Protein AF-H3D6N3-F1 (afdb_monomer_lite)

Organism: Tetraodon nigroviridis (NCBI:txid99883)

InterPro domains:
  IPR026741 Protein strawberry notch [PTHR12706] (14-373)
  IPR026937 Strawberry notch, helicase C domain [PF13871] (12-147)
  IPR057332 SBNO, alpha/beta domain [PF25373] (185-297)

Secondary structure (DSSP, 8-state):
-HHHHHHHHHHHHS---S-----------GGGG--SSHHHHHHHHHHHHHHTTSS--SSPPPTTSTTHHHHHHHHHHHHHHHTTSEEEETTTEEEE-TT--HHHHHHHHTTS-HHHHHHHHHHHHHHHHHHHHHHHHTT----SEEESSTT---EEEEEEEEEE-SS-TTT-EEEEEEEEEE----HHHHHHHHTT--STT-EEEEESS-BTTB--EEEEEE-STTEEEEEETTTEE-SS-EEHHHHHTTEEEE-HHHHHHHHHHHHHHTTTS-HHHHHHSS-HHHHTT----TT-SEEEEEEEEESHHHHHHHHHHHHHHHHS----EEEEEE-TT--EEEEEEEPHHHHHHHHHHHHHHHHHHHHHHHHHHHHHHTTSS--------

Foldseek 3Di:
DVVLVVVVVVVVQVPPDDDDDDDDPDDDRPLLPPLQDPLNVVLVVVVVCVLVVNDDDPQQFDQPDVPGRVVLSVVLVVLCVVLPQWDQDPVPGIDGDPDCDSVNVLVSLVVDDPSNSVRSVVSSSSSSVVVQVVCVVVVNRDSLAAAPAVPAQPKDFDDKDWFAFPDDPVAGIKIKTKMWGQQFDDLVRLVVVQVVADDPLFAKKWFPDDQAPATFIWGWHDDPDQWTFIAHRQHGTDPDTDGPVVRVVTIDHDDSVVRNVRSNVLNVCLQQHAVCCVRVVDDPCVVVVHDDNHSHRIDIWIWMFGNCVRCLVVLLVLCCVVVVGSDWRKYWYQHSVRDITITTTDPPVSVVVSVVVSVVSRVVVVVVVVVVVVVVVVPPDDDDDDDDD

pLDDT: mean 74.2, std 17.2, range [26.42, 95.94]

Sequence (389 aa):
QQAASRLISDLFLQGALTHGDRRATESRDLSKYNFENKYGTKALDKITKSIMGHIENKVPPPQDYPGGGAMFFRDMKLGMMDVGILCKDPRFGISTEKDCSITKFLNRILGLEVHKQNSLFQYFTDNFDYLIEKDKKEGKYDMGILDLAPGNDEIYEERQENFLTAGNPQDGQVILYKISVDRGMPWDEAYNRSLKLSGPDEGFYLSLKLRGNHPCVLLAEQGRGKNFIVYKPNIGKQTQTESLDHLQQRYRKVTPEEARDSWENQFTFSFKKCSHANWNGKCKKIEEGQECLQGMRLRQYHMLCGTLLRVWKRVADVVSDITSSSILQIVRLKTKQHNKQVGIKIPESCVARVREELLQMDEEQKLSQNVKQRTQSGSVSQLPRVKAL

Structure (mmCIF, N/CA/C/O backbone):
data_AF-H3D6N3-F1
#
_entry.id   AF-H3D6N3-F1
#
loop_
_atom_site.group_PDB
_atom_site.id
_atom_site.type_symbol
_atom_site.label_atom_id
_atom_site.label_alt_id
_atom_site.label_comp_id
_atom_site.label_asym_id
_atom_site.label_entity_id
_atom_site.label_seq_id
_atom_site.pdbx_PDB_ins_code
_atom_site.Cartn_x
_atom_site.Cartn_y
_atom_site.Cartn_z
_atom_site.occupancy
_atom_site.B_iso_or_equiv
_atom_site.auth_seq_id
_atom_site.auth_comp_id
_atom_site.auth_asym_id
_atom_site.auth_atom_id
_atom_site.pdbx_PDB_model_num
ATOM 1 N N . GLN A 1 1 ? -23.544 13.911 8.552 1.00 32.53 1 GLN A N 1
ATOM 2 C CA . GLN A 1 1 ? -22.464 13.162 7.854 1.00 32.53 1 GLN A CA 1
ATOM 3 C C . GLN A 1 1 ? -21.402 14.055 7.184 1.00 32.53 1 GLN A C 1
ATOM 5 O O . GLN A 1 1 ? -20.228 13.817 7.432 1.00 32.53 1 GLN A O 1
ATOM 10 N N . GLN A 1 2 ? -21.735 15.112 6.422 1.00 26.42 2 GLN A N 1
ATOM 11 C CA . GLN A 1 2 ? -20.717 16.018 5.830 1.00 26.42 2 GLN A CA 1
ATOM 12 C C . GLN A 1 2 ? -20.004 16.949 6.838 1.00 26.42 2 GLN A C 1
ATOM 14 O O . GLN A 1 2 ? -18.849 17.309 6.626 1.00 26.42 2 GLN A O 1
ATOM 19 N N . ALA A 1 3 ? -20.644 17.299 7.960 1.00 27.30 3 ALA A N 1
ATOM 20 C CA . ALA A 1 3 ? -20.055 18.179 8.979 1.00 27.30 3 ALA A CA 1
ATOM 21 C C . ALA A 1 3 ? -18.980 17.488 9.846 1.00 27.30 3 ALA A C 1
ATOM 23 O O . ALA A 1 3 ? -17.959 18.089 10.162 1.00 27.30 3 ALA A O 1
ATOM 24 N N . ALA A 1 4 ? -19.152 16.199 10.164 1.00 33.00 4 ALA A N 1
ATOM 25 C CA . ALA A 1 4 ? -18.196 15.434 10.972 1.00 33.00 4 ALA A CA 1
ATOM 26 C C . ALA A 1 4 ? -16.879 15.147 10.222 1.00 33.00 4 ALA A C 1
ATOM 28 O O . ALA A 1 4 ? -15.803 15.188 10.812 1.00 33.00 4 ALA A O 1
ATOM 29 N N . SER A 1 5 ? -16.947 14.936 8.900 1.00 34.84 5 SER A N 1
ATOM 30 C CA . SER A 1 5 ? -15.756 14.779 8.052 1.00 34.84 5 SER A CA 1
ATOM 31 C C . SER A 1 5 ? -14.962 16.082 7.899 1.00 34.84 5 SER A C 1
ATOM 33 O O . SER A 1 5 ? -13.742 16.028 7.733 1.00 34.84 5 SER A O 1
ATOM 35 N N . ARG A 1 6 ? -15.638 17.241 7.962 1.00 31.47 6 ARG A N 1
ATOM 36 C CA . ARG A 1 6 ? -14.980 18.554 8.026 1.00 31.47 6 ARG A CA 1
ATOM 37 C C . ARG A 1 6 ? -14.316 18.763 9.379 1.00 31.47 6 ARG A C 1
ATOM 39 O O . ARG A 1 6 ? -13.144 19.085 9.398 1.00 31.47 6 ARG A O 1
ATOM 46 N N . LEU A 1 7 ? -14.990 18.429 10.479 1.00 33.53 7 LEU A N 1
ATOM 47 C CA . LEU A 1 7 ? -14.428 18.544 11.830 1.00 33.53 7 LEU A CA 1
ATOM 48 C C . LEU A 1 7 ? -13.188 17.670 12.068 1.00 33.53 7 LEU A C 1
ATOM 50 O O . LEU A 1 7 ? -12.275 18.113 12.746 1.00 33.53 7 LEU A O 1
ATOM 54 N N . ILE A 1 8 ? -13.109 16.462 11.500 1.00 36.56 8 ILE A N 1
ATOM 55 C CA . ILE A 1 8 ? -11.896 15.623 11.592 1.00 36.56 8 ILE A CA 1
ATOM 56 C C . ILE A 1 8 ? -10.761 16.191 10.723 1.00 36.56 8 ILE A C 1
ATOM 58 O O . ILE A 1 8 ? -9.599 16.128 11.117 1.00 36.56 8 ILE A O 1
ATOM 62 N N . SER A 1 9 ? -11.092 16.783 9.570 1.00 33.22 9 SER A N 1
ATOM 63 C CA . SER A 1 9 ? -10.109 17.488 8.735 1.00 33.22 9 SER A CA 1
ATOM 64 C C . SER A 1 9 ? -9.619 18.782 9.408 1.00 33.22 9 SER A C 1
ATOM 66 O O . SER A 1 9 ? -8.427 19.068 9.364 1.00 33.22 9 SER A O 1
ATOM 68 N N . ASP A 1 10 ? -10.507 19.508 10.094 1.00 32.78 10 ASP A N 1
ATOM 69 C CA . ASP A 1 10 ? -10.218 20.753 10.818 1.00 32.78 10 ASP A CA 1
ATOM 70 C C . ASP A 1 10 ? -9.465 20.504 12.137 1.00 32.78 10 ASP A C 1
ATOM 72 O O . ASP A 1 10 ? -8.563 21.268 12.469 1.00 32.78 10 ASP A O 1
ATOM 76 N N . LEU A 1 11 ? -9.756 19.418 12.869 1.00 37.06 11 LEU A N 1
ATOM 77 C CA . LEU A 1 11 ? -8.996 19.036 14.071 1.00 37.06 11 LEU A CA 1
ATOM 78 C C . LEU A 1 11 ? -7.595 18.508 13.744 1.00 37.06 11 LEU A C 1
ATOM 80 O O . LEU A 1 11 ? -6.694 18.667 14.556 1.00 37.06 11 LEU A O 1
ATOM 84 N N . PHE A 1 12 ? -7.389 17.888 12.579 1.00 36.91 12 PHE A N 1
ATOM 85 C CA . PHE A 1 12 ? -6.037 17.531 12.138 1.00 36.91 12 PHE A CA 1
ATOM 86 C C . PHE A 1 12 ? -5.254 18.773 11.686 1.00 36.91 12 PHE A C 1
ATOM 88 O O . PHE A 1 12 ? -4.035 18.824 11.837 1.00 36.91 12 PHE A O 1
ATOM 95 N N . LEU A 1 13 ? -5.960 19.799 11.190 1.00 35.59 13 LEU A N 1
ATOM 96 C CA . LEU A 1 13 ? -5.389 21.126 10.974 1.00 35.59 13 LEU A CA 1
ATOM 97 C C . LEU A 1 13 ? -5.059 21.823 12.302 1.00 35.59 13 LEU A C 1
ATOM 99 O O . LEU A 1 13 ? -4.044 22.494 12.377 1.00 35.59 13 LEU A O 1
ATOM 103 N N . GLN A 1 14 ? -5.859 21.663 13.357 1.00 32.25 14 GLN A N 1
ATOM 104 C CA . GLN A 1 14 ? -5.583 22.208 14.689 1.00 32.25 14 GLN A CA 1
ATOM 105 C C . GLN A 1 14 ? -4.860 21.185 15.573 1.00 32.25 14 GLN A C 1
ATOM 107 O O . GLN A 1 14 ? -5.471 20.544 16.425 1.00 32.25 14 GLN A O 1
ATOM 112 N N . GLY A 1 15 ? -3.540 21.069 15.414 1.00 35.16 15 GLY A N 1
ATOM 113 C CA . GLY A 1 15 ? -2.651 20.333 16.321 1.00 35.16 15 GLY A CA 1
ATOM 114 C C . GLY A 1 15 ? -2.691 20.861 17.763 1.00 35.16 15 GLY A C 1
ATOM 115 O O . GLY A 1 15 ? -1.783 21.549 18.219 1.00 35.16 15 GLY A O 1
ATOM 116 N N . ALA A 1 16 ? -3.750 20.540 18.499 1.00 33.59 16 ALA A N 1
ATOM 117 C CA . ALA A 1 16 ? -3.945 20.932 19.883 1.00 33.59 16 ALA A CA 1
ATOM 118 C C . ALA A 1 16 ? -3.411 19.842 20.814 1.00 33.59 16 ALA A C 1
ATOM 120 O O . ALA A 1 16 ? -4.185 19.097 21.407 1.00 33.59 16 ALA A O 1
ATOM 121 N N . LEU A 1 17 ? -2.081 19.763 20.934 1.00 29.64 17 LEU A N 1
ATOM 122 C CA . LEU A 1 17 ? -1.407 19.283 22.147 1.00 29.64 17 LEU A CA 1
ATOM 123 C C . LEU A 1 17 ? 0.088 19.645 22.165 1.00 29.64 17 LEU A C 1
ATOM 125 O O . LEU A 1 17 ? 0.938 18.797 22.392 1.00 29.64 17 LEU A O 1
ATOM 129 N N . THR A 1 18 ? 0.405 20.934 22.017 1.00 31.47 18 THR A N 1
ATOM 130 C CA . THR A 1 18 ? 1.564 21.544 22.695 1.00 31.47 18 THR A CA 1
ATOM 131 C C . THR A 1 18 ? 1.198 22.969 23.132 1.00 31.47 18 THR A C 1
ATOM 133 O O . THR A 1 18 ? 1.154 23.885 22.322 1.00 31.47 18 THR A O 1
ATOM 136 N N . HIS A 1 19 ? 0.836 23.087 24.412 1.00 29.89 19 HIS A N 1
ATOM 137 C CA . HIS A 1 19 ? 0.751 24.263 25.294 1.00 29.89 19 HIS A CA 1
ATOM 138 C C . HIS A 1 19 ? 0.551 25.691 24.723 1.00 29.89 19 HIS A C 1
ATOM 140 O O . HIS A 1 19 ? 1.473 26.312 24.217 1.00 29.89 19 HIS A O 1
ATOM 146 N N . GLY A 1 20 ? -0.640 26.243 25.006 1.00 32.06 20 GLY A N 1
ATOM 147 C CA . GLY A 1 20 ? -0.856 27.548 25.660 1.00 32.06 20 GLY A CA 1
ATOM 148 C C . GLY A 1 20 ? -0.350 28.837 25.000 1.00 32.06 20 GLY A C 1
ATOM 149 O O . GLY A 1 20 ? 0.756 29.252 25.292 1.00 32.06 20 GLY A O 1
ATOM 150 N N . ASP A 1 21 ? -1.213 29.539 24.258 1.00 29.23 21 ASP A N 1
ATOM 151 C CA . ASP A 1 21 ? -1.664 30.925 24.527 1.00 29.23 21 ASP A CA 1
ATOM 152 C C . ASP A 1 21 ? -2.750 31.311 23.493 1.00 29.23 21 ASP A C 1
ATOM 154 O O . ASP A 1 21 ? -2.805 30.788 22.382 1.00 29.23 21 ASP A O 1
ATOM 158 N N . ARG A 1 22 ? -3.677 32.188 23.876 1.00 36.31 22 ARG A N 1
ATOM 159 C CA . ARG A 1 22 ? -5.000 32.403 23.266 1.00 36.31 22 ARG A CA 1
ATOM 160 C C . ARG A 1 22 ? -5.050 33.542 22.236 1.00 36.31 22 ARG A C 1
ATOM 162 O O . ARG A 1 22 ? -6.092 34.183 22.097 1.00 36.31 22 ARG A O 1
ATOM 169 N N . ARG A 1 23 ? -3.965 33.838 21.513 1.00 34.94 23 ARG A N 1
ATOM 170 C CA . ARG A 1 23 ? -3.945 34.940 20.528 1.00 34.94 23 ARG A CA 1
ATOM 171 C C . ARG A 1 23 ? -3.161 34.585 19.268 1.00 34.94 23 ARG A C 1
ATOM 173 O O . ARG A 1 23 ? -1.941 34.599 19.304 1.00 34.94 23 ARG A O 1
ATOM 180 N N . ALA A 1 24 ? -3.872 34.334 18.170 1.00 29.45 24 ALA A N 1
ATOM 181 C CA . ALA A 1 24 ? -3.539 34.805 16.818 1.00 29.45 24 ALA A CA 1
ATOM 182 C C . ALA A 1 24 ? -4.482 34.148 15.799 1.00 29.45 24 ALA A C 1
ATOM 184 O O . ALA A 1 24 ? -4.338 32.986 15.427 1.00 29.45 24 ALA A O 1
ATOM 185 N N . THR A 1 25 ? -5.466 34.913 15.346 1.00 31.30 25 THR A N 1
ATOM 186 C CA . THR A 1 25 ? -6.179 34.681 14.092 1.00 31.30 25 THR A CA 1
ATOM 187 C C . THR A 1 25 ? -5.230 34.957 12.931 1.00 31.30 25 THR A C 1
ATOM 189 O O . THR A 1 25 ? -5.071 36.109 12.553 1.00 31.30 25 THR A O 1
ATOM 192 N N . GLU A 1 26 ? -4.607 33.919 12.379 1.00 27.92 26 GLU A N 1
ATOM 193 C CA . GLU A 1 26 ? -4.111 33.895 10.999 1.00 27.92 26 GLU A CA 1
ATOM 194 C C . GLU A 1 26 ? -3.914 32.431 10.584 1.00 27.92 26 GLU A C 1
ATOM 196 O O . GLU A 1 26 ? -3.102 31.694 11.141 1.00 27.92 26 GLU A O 1
ATOM 201 N N . SER A 1 27 ? -4.724 31.985 9.629 1.00 32.75 27 SER A N 1
ATOM 202 C CA . SER A 1 27 ? -4.723 30.648 9.039 1.00 32.75 27 SER A CA 1
ATOM 203 C C . SER A 1 27 ? -3.388 30.344 8.349 1.00 32.75 27 SER A C 1
ATOM 205 O O . SER A 1 27 ? -3.220 30.593 7.157 1.00 32.75 27 SER A O 1
ATOM 207 N N . ARG A 1 28 ? -2.431 29.798 9.106 1.00 30.91 28 ARG A N 1
ATOM 208 C CA . ARG A 1 28 ? -1.220 29.152 8.590 1.00 30.91 28 ARG A CA 1
ATOM 209 C C . ARG A 1 28 ? -1.414 27.641 8.639 1.00 30.91 28 ARG A C 1
ATOM 211 O O . ARG A 1 28 ? -1.724 27.085 9.684 1.00 30.91 28 ARG A O 1
ATOM 218 N N . ASP A 1 29 ? -1.253 27.007 7.486 1.00 33.69 29 ASP A N 1
ATOM 219 C CA . ASP A 1 29 ? -1.410 25.571 7.267 1.00 33.69 29 ASP A CA 1
ATOM 220 C C . ASP A 1 29 ? -0.430 24.776 8.156 1.00 33.69 29 ASP A C 1
ATOM 222 O O . ASP A 1 29 ? 0.775 24.709 7.895 1.00 33.69 29 ASP A O 1
ATOM 226 N N . LEU A 1 30 ? -0.933 24.221 9.264 1.00 33.94 30 LEU A N 1
ATOM 227 C CA . LEU A 1 30 ? -0.131 23.542 10.291 1.00 33.94 30 LEU A CA 1
ATOM 228 C C . LEU A 1 30 ? 0.454 22.203 9.802 1.00 33.94 30 LEU A C 1
ATOM 230 O O . LEU A 1 30 ? 1.365 21.662 10.431 1.00 33.94 30 LEU A O 1
ATOM 234 N N . SER A 1 31 ? 0.038 21.711 8.627 1.00 40.69 31 SER A N 1
ATOM 235 C CA . SER A 1 31 ? 0.672 20.567 7.959 1.00 40.69 31 SER A CA 1
ATOM 236 C C . SER A 1 31 ? 2.142 20.813 7.606 1.00 40.69 31 SER A C 1
ATOM 238 O O . SER A 1 31 ? 2.888 19.855 7.410 1.00 40.69 31 SER A O 1
ATOM 240 N N . LYS A 1 32 ? 2.571 22.082 7.528 1.00 39.88 32 LYS A N 1
ATOM 241 C CA . LYS A 1 32 ? 3.952 22.471 7.207 1.00 39.88 32 LYS A CA 1
ATOM 242 C C . LYS A 1 32 ? 4.972 22.025 8.268 1.00 39.88 32 LYS A C 1
ATOM 244 O O . LYS A 1 32 ? 6.152 21.925 7.959 1.00 39.88 32 LYS A O 1
ATOM 249 N N . TYR A 1 33 ? 4.522 21.712 9.487 1.00 48.06 33 TYR A N 1
ATOM 250 C CA . TYR A 1 33 ? 5.391 21.348 10.614 1.00 48.06 33 TYR A CA 1
ATOM 251 C C . TYR A 1 33 ? 5.224 19.894 11.087 1.00 48.06 33 TYR A C 1
ATOM 253 O O . TYR A 1 33 ? 5.808 19.502 12.096 1.00 48.06 33 TYR A O 1
ATOM 261 N N . ASN A 1 34 ? 4.463 19.065 10.361 1.00 61.81 34 ASN A N 1
ATOM 262 C CA . ASN A 1 34 ? 4.356 17.638 10.664 1.00 61.81 34 ASN A CA 1
ATOM 263 C C . ASN A 1 34 ? 5.519 16.854 10.032 1.00 61.81 34 ASN A C 1
ATOM 265 O O . ASN A 1 34 ? 5.405 16.310 8.930 1.00 61.81 34 ASN A O 1
ATOM 269 N N . PHE A 1 35 ? 6.645 16.798 10.743 1.00 67.06 35 PHE A N 1
ATOM 270 C CA . PHE A 1 35 ? 7.847 16.078 10.311 1.00 67.06 35 PHE A CA 1
ATOM 271 C C . PHE A 1 35 ? 7.812 14.573 10.628 1.00 67.06 35 PHE A C 1
ATOM 273 O O . PHE A 1 35 ? 8.663 13.828 10.142 1.00 67.06 35 PHE A O 1
ATOM 280 N N . GLU A 1 36 ? 6.830 14.089 11.395 1.00 66.75 36 GLU A N 1
ATOM 281 C CA . GLU A 1 36 ? 6.666 12.667 11.735 1.00 66.75 36 GLU A CA 1
ATOM 282 C C . GLU A 1 36 ? 5.953 11.897 10.613 1.00 66.75 36 GLU A C 1
ATOM 284 O O . GLU A 1 36 ? 4.899 11.288 10.776 1.00 66.75 36 GLU A O 1
ATOM 289 N N . ASN A 1 37 ? 6.540 11.931 9.417 1.00 70.12 37 ASN A N 1
ATOM 290 C CA . ASN A 1 37 ? 6.040 11.218 8.249 1.00 70.12 37 ASN A CA 1
ATOM 291 C C . ASN A 1 37 ? 7.195 10.614 7.429 1.00 70.12 37 ASN A C 1
ATOM 293 O O . ASN A 1 37 ? 8.378 10.852 7.689 1.00 70.12 37 ASN A O 1
ATOM 297 N N . LYS A 1 38 ? 6.861 9.845 6.383 1.00 74.88 38 LYS A N 1
ATOM 298 C CA . LYS A 1 38 ? 7.863 9.190 5.520 1.00 74.88 38 LYS A CA 1
ATOM 299 C C . LYS A 1 38 ? 8.831 10.174 4.847 1.00 74.88 38 LYS A C 1
ATOM 301 O O . LYS A 1 38 ? 9.932 9.772 4.476 1.00 74.88 38 LYS A O 1
ATOM 306 N N . TYR A 1 39 ? 8.418 11.425 4.638 1.00 81.12 39 TYR A N 1
ATOM 307 C CA . TYR A 1 39 ? 9.254 12.472 4.055 1.00 81.12 39 TYR A CA 1
ATOM 308 C C . TYR A 1 39 ? 10.244 13.014 5.075 1.00 81.12 39 TYR A C 1
ATOM 310 O O . TYR A 1 39 ? 11.400 13.201 4.716 1.00 81.12 39 TYR A O 1
ATOM 318 N N . GLY A 1 40 ? 9.844 13.166 6.339 1.00 81.31 40 GLY A N 1
ATOM 319 C CA . GLY A 1 40 ? 10.727 13.586 7.424 1.00 81.31 40 GLY A CA 1
ATOM 320 C C . GLY A 1 40 ? 11.860 12.593 7.636 1.00 81.31 40 GLY A C 1
ATOM 321 O O . GLY A 1 40 ? 13.026 12.973 7.569 1.00 81.31 40 GLY A O 1
ATOM 322 N N . THR A 1 41 ? 11.546 11.300 7.773 1.00 80.94 41 THR A N 1
ATOM 323 C CA . THR A 1 41 ? 12.573 10.253 7.928 1.00 80.94 41 THR A CA 1
ATOM 324 C C . THR A 1 41 ? 13.527 10.202 6.732 1.00 80.94 41 THR A C 1
ATOM 326 O O . THR A 1 41 ? 14.737 10.073 6.906 1.00 80.94 41 THR A O 1
ATOM 329 N N . LYS A 1 42 ? 13.006 10.345 5.505 1.00 83.12 42 LYS A N 1
ATOM 330 C CA . LYS A 1 42 ? 13.833 10.390 4.287 1.00 83.12 42 LYS A CA 1
ATOM 331 C C . LYS A 1 42 ? 14.682 11.654 4.197 1.00 83.12 42 LYS A C 1
ATOM 333 O O . LYS A 1 42 ? 15.816 11.574 3.737 1.00 83.12 42 LYS A O 1
ATOM 338 N N . ALA A 1 43 ? 14.141 12.805 4.589 1.00 86.81 43 ALA A N 1
ATOM 339 C CA . ALA A 1 43 ? 14.869 14.065 4.617 1.00 86.81 43 ALA A CA 1
ATOM 340 C C . ALA A 1 43 ? 16.024 13.977 5.615 1.00 86.81 43 ALA A C 1
ATOM 342 O O . ALA A 1 43 ? 17.148 14.299 5.244 1.00 86.81 43 ALA A O 1
ATOM 343 N N . LEU A 1 44 ? 15.767 13.445 6.816 1.00 86.62 44 LEU A N 1
ATOM 344 C CA . LEU A 1 44 ? 16.781 13.224 7.844 1.00 86.62 44 LEU A CA 1
ATOM 345 C C . LEU A 1 44 ? 17.903 12.303 7.340 1.00 86.62 44 LEU A C 1
ATOM 347 O O . LEU A 1 44 ? 19.062 12.706 7.332 1.00 86.62 44 LEU A O 1
ATOM 351 N N . ASP A 1 45 ? 17.562 11.120 6.819 1.00 83.88 45 ASP A N 1
ATOM 352 C CA . ASP A 1 45 ? 18.540 10.184 6.242 1.00 83.88 45 ASP A CA 1
ATOM 353 C C . ASP A 1 45 ? 19.393 10.843 5.143 1.00 83.88 45 ASP A C 1
ATOM 355 O O . ASP A 1 45 ? 20.617 10.688 5.093 1.00 83.88 45 ASP A O 1
ATOM 359 N N . LYS A 1 46 ? 18.755 11.640 4.281 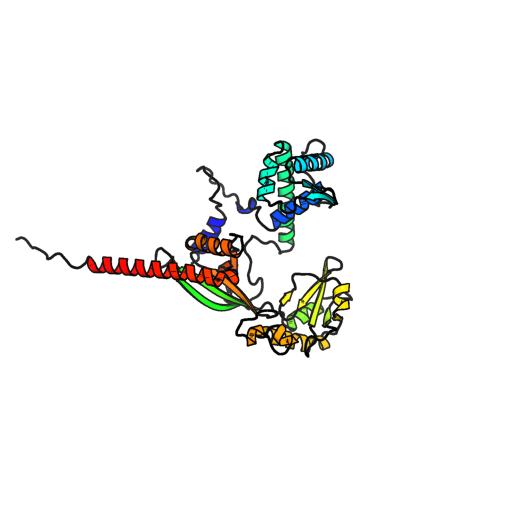1.00 86.31 46 LYS A N 1
ATOM 360 C CA . LYS A 1 46 ? 19.418 12.325 3.172 1.00 86.31 46 LYS A CA 1
ATOM 361 C C . LYS A 1 46 ? 20.364 13.426 3.648 1.00 86.31 46 LYS A C 1
ATOM 363 O O . LYS A 1 46 ? 21.495 13.479 3.165 1.00 86.31 46 LYS A O 1
ATOM 368 N N . ILE A 1 47 ? 19.952 14.282 4.588 1.00 88.56 47 ILE A N 1
ATOM 369 C CA . ILE A 1 47 ? 20.848 15.324 5.110 1.00 88.56 47 ILE A CA 1
ATOM 370 C C . ILE A 1 47 ? 22.020 14.707 5.861 1.00 88.56 47 ILE A C 1
ATOM 372 O O . ILE A 1 47 ? 23.143 15.172 5.698 1.00 88.56 47 ILE A O 1
ATOM 376 N N . THR A 1 48 ? 21.807 13.622 6.613 1.00 84.94 48 THR A N 1
ATOM 377 C CA . THR A 1 48 ? 22.894 13.005 7.369 1.00 84.94 48 THR A CA 1
ATOM 378 C C . THR A 1 48 ? 23.921 12.376 6.431 1.00 84.94 48 THR A C 1
ATOM 380 O O . THR A 1 48 ? 25.113 12.645 6.563 1.00 84.94 48 THR A O 1
ATOM 383 N N . LYS A 1 49 ? 23.479 11.642 5.400 1.00 83.69 49 LYS A N 1
ATOM 384 C CA . LYS A 1 49 ? 24.375 11.115 4.355 1.00 83.69 49 LYS A CA 1
ATOM 385 C C . LYS A 1 49 ? 25.097 12.222 3.584 1.00 83.69 49 LYS A C 1
ATOM 387 O O . LYS A 1 49 ? 26.266 12.051 3.245 1.00 83.69 49 LYS A O 1
ATOM 392 N N . SER A 1 50 ? 24.429 13.347 3.326 1.00 86.25 50 SER A N 1
ATOM 393 C CA . SER A 1 50 ? 25.039 14.502 2.659 1.00 86.25 50 SER A CA 1
ATOM 394 C C . SER A 1 50 ? 26.124 15.151 3.518 1.00 86.25 50 SER A C 1
ATOM 396 O O . SER A 1 50 ? 27.207 15.421 3.015 1.00 86.25 50 SER A O 1
ATOM 398 N N . ILE A 1 51 ? 25.867 15.367 4.811 1.00 85.88 51 ILE A N 1
ATOM 399 C CA . ILE A 1 51 ? 26.831 15.968 5.751 1.00 85.88 51 ILE A CA 1
ATOM 400 C C . ILE A 1 51 ? 28.039 15.047 5.970 1.00 85.88 51 ILE A C 1
ATOM 402 O O . ILE A 1 51 ? 29.166 15.508 6.145 1.00 85.88 51 ILE A O 1
ATOM 406 N N . MET A 1 52 ? 27.832 13.732 5.896 1.00 79.94 52 MET A N 1
ATOM 407 C CA . MET A 1 52 ? 28.915 12.749 5.932 1.00 79.94 52 MET A CA 1
ATOM 408 C C . MET A 1 52 ? 29.735 12.685 4.633 1.00 79.94 52 MET A C 1
ATOM 410 O O . MET A 1 52 ? 30.820 12.106 4.646 1.00 79.94 52 MET A O 1
ATOM 414 N N . GLY A 1 53 ? 29.254 13.284 3.538 1.00 78.50 53 GLY A N 1
ATOM 415 C CA . GLY A 1 53 ? 29.893 13.241 2.220 1.00 78.50 53 GLY A CA 1
ATOM 416 C C . GLY A 1 53 ? 29.641 11.945 1.442 1.00 78.50 53 GLY A C 1
ATOM 417 O O . GLY A 1 53 ? 30.363 11.652 0.498 1.00 78.50 53 GLY A O 1
ATOM 418 N N . HIS A 1 54 ? 28.642 11.146 1.832 1.00 77.81 54 HIS A N 1
ATOM 419 C CA . HIS A 1 54 ? 28.322 9.877 1.165 1.00 77.81 54 HIS A CA 1
ATOM 420 C C . HIS A 1 54 ? 27.486 10.061 -0.106 1.00 77.81 54 HIS A C 1
ATOM 422 O O . HIS A 1 54 ? 27.448 9.170 -0.952 1.00 77.81 54 HIS A O 1
ATOM 428 N N . ILE A 1 55 ? 26.767 11.181 -0.215 1.00 78.69 55 ILE A N 1
ATOM 429 C CA . ILE A 1 55 ? 25.910 11.494 -1.359 1.00 78.69 55 ILE A CA 1
ATOM 430 C C . ILE A 1 55 ? 26.037 12.966 -1.734 1.00 78.69 55 ILE A C 1
ATOM 432 O O . ILE A 1 55 ? 26.173 13.826 -0.863 1.00 78.69 55 ILE A O 1
ATOM 436 N N . GLU A 1 56 ? 25.894 13.259 -3.022 1.00 72.06 56 GLU A N 1
ATOM 437 C CA . GLU A 1 56 ? 25.654 14.621 -3.488 1.00 72.06 56 GLU A CA 1
ATOM 438 C C . GLU A 1 56 ? 24.181 14.979 -3.295 1.00 72.06 56 GLU A C 1
ATOM 440 O O . GLU A 1 56 ? 23.270 14.274 -3.752 1.00 72.06 56 GLU A O 1
ATOM 445 N N . ASN A 1 57 ? 23.930 16.085 -2.599 1.00 79.00 57 ASN A N 1
ATOM 446 C CA . ASN A 1 57 ? 22.578 16.557 -2.368 1.00 79.00 57 ASN A CA 1
ATOM 447 C C . ASN A 1 57 ? 22.195 17.633 -3.383 1.00 79.00 57 ASN A C 1
ATOM 449 O O . ASN A 1 57 ? 22.951 18.553 -3.666 1.00 79.00 57 ASN A O 1
ATOM 453 N N . LYS A 1 58 ? 20.976 17.519 -3.916 1.00 77.19 58 LYS A N 1
ATOM 454 C CA . LYS A 1 58 ? 20.413 18.474 -4.881 1.00 77.19 58 LYS A CA 1
ATOM 455 C C . LYS A 1 58 ? 19.985 19.795 -4.243 1.00 77.19 58 LYS A C 1
ATOM 457 O O . LYS A 1 58 ? 19.772 20.762 -4.962 1.00 77.19 58 LYS A O 1
ATOM 462 N N . VAL A 1 59 ? 19.812 19.807 -2.923 1.00 81.88 59 VAL A N 1
ATOM 463 C CA . VAL A 1 59 ? 19.491 21.013 -2.158 1.00 81.88 59 VAL A CA 1
ATOM 464 C C . VAL A 1 59 ? 20.805 21.615 -1.650 1.00 81.88 59 VAL A C 1
ATOM 466 O O . VAL A 1 59 ? 21.543 20.902 -0.954 1.00 81.88 59 VAL A O 1
ATOM 469 N N . PRO A 1 60 ? 21.126 22.873 -2.010 1.00 80.88 60 PRO A N 1
ATOM 470 C CA . PRO A 1 60 ? 22.348 23.531 -1.565 1.00 80.88 60 PRO A CA 1
ATOM 471 C C . PRO A 1 60 ? 22.300 23.828 -0.056 1.00 80.88 60 PRO A C 1
ATOM 473 O O . PRO A 1 60 ? 21.214 23.930 0.514 1.00 80.88 60 PRO A O 1
ATOM 476 N N . PRO A 1 61 ? 23.461 23.947 0.612 1.00 81.62 61 PRO A N 1
ATOM 477 C CA . PRO A 1 61 ? 23.510 24.409 1.996 1.00 81.62 61 PRO A CA 1
ATOM 478 C C . PRO A 1 61 ? 23.032 25.872 2.106 1.00 81.62 61 PRO A C 1
ATOM 480 O O . PRO A 1 61 ? 23.041 26.586 1.097 1.00 81.62 61 PRO A O 1
ATOM 483 N N . PRO A 1 62 ? 22.650 26.340 3.310 1.00 80.19 62 PRO A N 1
ATOM 484 C CA . PRO A 1 62 ? 22.226 27.724 3.526 1.00 80.19 62 PRO A CA 1
ATOM 485 C C . PRO A 1 62 ? 23.287 28.723 3.034 1.00 80.19 62 PRO A C 1
ATOM 487 O O . PRO A 1 62 ? 24.447 28.645 3.444 1.00 80.19 62 PRO A O 1
ATOM 490 N N . GLN A 1 63 ? 22.902 29.646 2.143 1.00 72.56 63 GLN A N 1
ATOM 491 C CA . GLN A 1 63 ? 23.834 30.594 1.506 1.00 72.56 63 GLN A CA 1
ATOM 492 C C . GLN A 1 63 ? 24.409 31.615 2.495 1.00 72.56 63 GLN A C 1
ATOM 494 O O . GLN A 1 63 ? 25.546 32.050 2.332 1.00 72.56 63 GLN A O 1
ATOM 499 N N . ASP A 1 64 ? 23.659 31.916 3.554 1.00 75.00 64 ASP A N 1
ATOM 500 C CA . ASP A 1 64 ? 24.025 32.900 4.574 1.00 75.00 64 ASP A CA 1
ATOM 501 C C . ASP A 1 64 ? 24.934 32.323 5.678 1.00 75.00 64 ASP A C 1
ATOM 503 O O . ASP A 1 64 ? 25.213 32.994 6.671 1.00 75.00 64 ASP A O 1
ATOM 507 N N . TYR A 1 65 ? 25.406 31.074 5.542 1.00 79.44 65 TYR A N 1
ATOM 508 C CA . TYR A 1 65 ? 26.270 30.463 6.554 1.00 79.44 65 TYR A CA 1
ATOM 509 C C . TYR A 1 65 ? 27.682 31.089 6.546 1.00 79.44 65 TYR A C 1
ATOM 511 O O . TYR A 1 65 ? 28.337 31.106 5.494 1.00 79.44 65 TYR A O 1
ATOM 519 N N . PRO A 1 66 ? 28.218 31.540 7.700 1.00 73.62 66 PRO A N 1
ATOM 520 C CA . PRO A 1 66 ? 29.566 32.090 7.802 1.00 73.62 66 PRO A CA 1
ATOM 521 C C . PRO A 1 66 ? 30.623 31.101 7.297 1.00 73.62 66 PRO A C 1
ATOM 523 O O . PRO A 1 66 ? 30.747 29.984 7.797 1.00 73.62 66 PRO A O 1
ATOM 526 N N . GLY A 1 67 ? 31.399 31.506 6.289 1.00 72.50 67 GLY A N 1
ATOM 527 C CA . GLY A 1 67 ? 32.418 3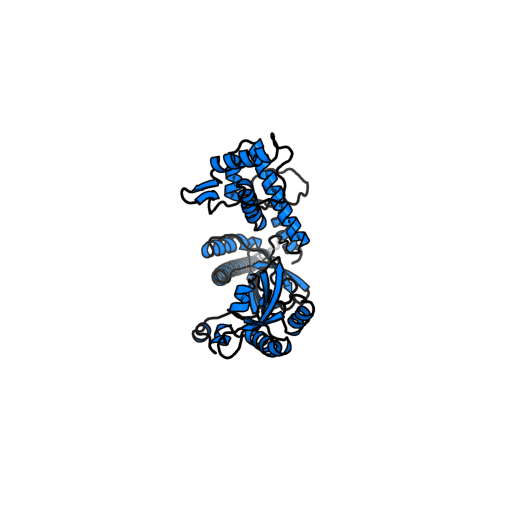0.649 5.667 1.00 72.50 67 GLY A CA 1
ATOM 528 C C . GLY A 1 67 ? 31.902 29.727 4.551 1.00 72.50 67 GLY A C 1
ATOM 529 O O . GLY A 1 67 ? 32.658 28.895 4.047 1.00 72.50 67 GLY A O 1
ATOM 530 N N . GLY A 1 68 ? 30.643 29.885 4.131 1.00 81.69 68 GLY A N 1
ATOM 531 C CA . GLY A 1 68 ? 30.062 29.213 2.971 1.00 81.69 68 GLY A CA 1
ATOM 532 C C . GLY A 1 68 ? 29.750 27.727 3.177 1.00 81.69 68 GLY A C 1
ATOM 533 O O . GLY A 1 68 ? 29.904 27.158 4.259 1.00 81.69 68 GLY A O 1
ATOM 534 N N . GLY A 1 69 ? 29.310 27.066 2.101 1.00 79.44 69 GLY A N 1
ATOM 535 C CA . GLY A 1 69 ? 28.795 25.692 2.154 1.00 79.44 69 GLY A CA 1
ATOM 536 C C . GLY A 1 69 ? 29.798 24.639 2.643 1.00 79.44 69 GLY A C 1
ATOM 537 O O . GLY A 1 69 ? 29.415 23.693 3.326 1.00 79.44 69 GLY A O 1
ATOM 538 N N . ALA A 1 70 ? 31.089 24.809 2.346 1.00 80.44 70 ALA A N 1
ATOM 539 C CA . ALA A 1 70 ? 32.129 23.887 2.807 1.00 80.44 70 ALA A CA 1
ATOM 540 C C . ALA A 1 70 ? 32.321 23.947 4.334 1.00 80.44 70 ALA A C 1
ATOM 542 O O . ALA A 1 70 ? 32.468 22.907 4.981 1.00 80.44 70 ALA A O 1
ATOM 543 N N . MET A 1 71 ? 32.266 25.152 4.913 1.00 83.19 71 MET A N 1
ATOM 544 C CA . MET A 1 71 ? 32.321 25.340 6.364 1.00 83.19 71 MET A CA 1
ATOM 545 C C . MET A 1 71 ? 31.056 24.827 7.040 1.00 83.19 71 MET A C 1
ATOM 547 O O . MET A 1 71 ? 31.162 24.149 8.056 1.00 83.19 71 MET A O 1
ATOM 551 N N . PHE A 1 72 ? 29.886 25.029 6.427 1.00 87.06 72 PHE A N 1
ATOM 552 C CA . PHE A 1 72 ? 28.636 24.448 6.914 1.00 87.06 72 PHE A CA 1
ATOM 553 C C . PHE A 1 72 ? 28.746 22.927 7.093 1.00 87.06 72 PHE A C 1
ATOM 555 O O . PHE A 1 72 ? 28.513 22.423 8.187 1.00 87.06 72 PHE A O 1
ATOM 562 N N . PHE A 1 73 ? 29.158 22.177 6.064 1.00 87.56 73 PHE A N 1
ATOM 563 C CA . PHE A 1 73 ? 29.248 20.715 6.180 1.00 87.56 73 PHE A CA 1
ATOM 564 C C . PHE A 1 73 ? 30.263 20.263 7.234 1.00 87.56 73 PHE A C 1
ATOM 566 O O . PHE A 1 73 ? 30.010 19.295 7.953 1.00 87.56 73 PHE A O 1
ATOM 573 N N . ARG A 1 74 ? 31.390 20.970 7.363 1.00 85.38 74 ARG A N 1
ATOM 574 C CA . ARG A 1 74 ? 32.398 20.687 8.389 1.00 85.38 74 ARG A CA 1
ATOM 575 C C . ARG A 1 74 ? 31.855 20.931 9.799 1.00 85.38 74 ARG A C 1
ATOM 577 O O . ARG A 1 74 ? 31.980 20.052 10.652 1.00 85.38 74 ARG A O 1
ATOM 584 N N . ASP A 1 75 ? 31.238 22.085 10.024 1.00 85.88 75 ASP A N 1
ATOM 585 C CA . ASP A 1 75 ? 30.701 22.486 11.324 1.00 85.88 75 ASP A CA 1
ATOM 586 C C . ASP A 1 75 ? 29.519 21.613 11.737 1.00 85.88 75 ASP A C 1
ATOM 588 O O . ASP A 1 75 ? 29.441 21.191 12.888 1.00 85.88 75 ASP A O 1
ATOM 592 N N . MET A 1 76 ? 28.624 21.286 10.799 1.00 87.25 76 MET A N 1
ATOM 593 C CA . MET A 1 76 ? 27.495 20.396 11.067 1.00 87.25 76 MET A CA 1
ATOM 594 C C . MET A 1 76 ? 27.961 18.974 11.354 1.00 87.25 76 MET A C 1
ATOM 596 O O . MET A 1 76 ? 27.402 18.321 12.227 1.00 87.25 76 MET A O 1
ATOM 600 N N . LYS A 1 77 ? 29.006 18.490 10.675 1.00 85.81 77 LYS A N 1
ATOM 601 C CA . LYS A 1 77 ? 29.574 17.167 10.953 1.00 85.81 77 LYS A CA 1
ATOM 602 C C . LYS A 1 77 ? 30.121 17.078 12.376 1.00 85.81 77 LYS A C 1
ATOM 604 O O . LYS A 1 77 ? 29.841 16.096 13.055 1.00 85.81 77 LYS A O 1
ATOM 609 N N . LEU A 1 78 ? 30.864 18.092 12.826 1.00 83.69 78 LEU A N 1
ATOM 610 C CA . LEU A 1 78 ? 31.373 18.157 14.200 1.00 83.69 78 LEU A CA 1
ATOM 611 C C . LEU A 1 78 ? 30.229 18.316 15.207 1.00 83.69 78 LEU A C 1
ATOM 613 O O . LEU A 1 78 ? 30.093 17.493 16.105 1.00 83.69 78 LEU A O 1
ATOM 617 N N . GLY A 1 79 ? 29.333 19.280 14.983 1.00 83.50 79 GLY A N 1
ATOM 618 C CA . GLY A 1 79 ? 28.199 19.526 15.869 1.00 83.50 79 GLY A CA 1
ATOM 619 C C . GLY A 1 79 ? 27.296 18.303 16.028 1.00 83.50 79 GLY A C 1
ATOM 620 O O . GLY A 1 79 ? 26.947 17.936 17.143 1.00 83.50 79 GLY A O 1
ATOM 621 N N . MET A 1 80 ? 26.961 17.609 14.935 1.00 82.81 80 MET A N 1
ATOM 622 C CA . MET A 1 80 ? 26.140 16.393 14.983 1.00 82.81 80 MET A CA 1
ATOM 623 C C . MET A 1 80 ? 26.835 15.224 15.694 1.00 82.81 80 MET A C 1
ATOM 625 O O . MET A 1 80 ? 26.144 14.349 16.214 1.00 82.81 80 MET A O 1
ATOM 629 N N . MET A 1 81 ? 28.170 15.186 15.726 1.00 81.88 81 MET A N 1
ATOM 630 C CA . MET A 1 81 ? 28.913 14.224 16.545 1.00 81.88 81 MET A CA 1
ATOM 631 C C . MET A 1 81 ? 28.850 14.596 18.029 1.00 81.88 81 MET A C 1
ATOM 633 O O . MET A 1 81 ? 28.593 13.720 18.853 1.00 81.88 81 MET A O 1
ATOM 637 N N . ASP A 1 82 ? 29.002 15.879 18.357 1.00 79.69 82 ASP A N 1
ATOM 638 C CA . ASP A 1 82 ? 28.987 16.375 19.738 1.00 79.69 82 ASP A CA 1
ATOM 639 C C . ASP A 1 82 ? 27.619 16.185 20.408 1.00 79.69 82 ASP A C 1
ATOM 641 O O . ASP A 1 82 ? 27.541 15.803 21.574 1.00 79.69 82 ASP A O 1
ATOM 645 N N . VAL A 1 83 ? 26.526 16.358 19.656 1.00 79.94 83 VAL A N 1
ATOM 646 C CA . VAL A 1 83 ? 25.162 16.108 20.158 1.00 79.94 83 VAL A CA 1
ATOM 647 C C . VAL A 1 83 ? 24.713 14.647 20.016 1.00 79.94 83 VAL A C 1
ATOM 649 O O . VAL A 1 83 ? 23.543 14.325 20.230 1.00 79.94 83 VAL A O 1
ATOM 652 N N . GLY A 1 84 ? 25.619 13.743 19.625 1.00 71.50 84 GLY A N 1
ATOM 653 C CA . GLY A 1 84 ? 25.357 12.304 19.549 1.00 71.50 84 GLY A CA 1
ATOM 654 C C . GLY A 1 84 ? 24.346 11.890 18.473 1.00 71.50 84 GLY A C 1
ATOM 655 O O . GLY A 1 84 ? 23.679 10.868 18.614 1.00 71.50 84 GLY A O 1
ATOM 656 N N . ILE A 1 85 ? 24.178 12.674 17.404 1.00 75.50 85 ILE A N 1
ATOM 657 C CA . ILE A 1 85 ? 23.421 12.264 16.205 1.00 75.50 85 ILE A CA 1
ATOM 658 C C . ILE A 1 85 ? 24.291 11.355 15.314 1.00 75.50 85 ILE A C 1
ATOM 660 O O . ILE A 1 85 ? 23.793 10.410 14.697 1.00 75.50 85 ILE A O 1
ATOM 664 N N . LEU A 1 86 ? 25.599 11.620 15.276 1.00 69.38 86 LEU A N 1
ATOM 665 C CA . LEU A 1 86 ? 26.612 10.817 14.594 1.00 69.38 86 LEU A CA 1
ATOM 666 C C . LEU A 1 86 ? 27.509 10.113 15.618 1.00 69.38 86 LEU A C 1
ATOM 668 O O . LEU A 1 86 ? 28.011 10.743 16.545 1.00 69.38 86 LEU A O 1
ATOM 672 N N . CYS A 1 87 ? 27.772 8.824 15.420 1.00 61.31 87 CYS A N 1
ATOM 673 C CA . CYS A 1 87 ? 28.652 8.030 16.276 1.00 61.31 87 CYS A CA 1
ATOM 674 C C . CYS A 1 87 ? 29.882 7.555 15.494 1.00 61.31 87 CYS A C 1
ATOM 676 O O . CYS A 1 87 ? 29.802 7.250 14.306 1.00 61.31 87 CYS A O 1
ATOM 678 N N . LYS A 1 88 ? 31.040 7.448 16.152 1.00 56.81 88 LYS A N 1
ATOM 679 C CA . LYS A 1 88 ? 32.198 6.737 15.585 1.00 56.81 88 LYS A CA 1
ATOM 680 C C . LYS A 1 88 ? 32.051 5.245 15.884 1.00 56.81 88 LYS A C 1
ATOM 682 O O . LYS A 1 88 ? 32.165 4.852 17.040 1.00 56.81 88 LYS A O 1
ATOM 687 N N . ASP A 1 89 ? 31.814 4.426 14.862 1.00 56.56 89 ASP A N 1
ATOM 688 C CA . ASP A 1 89 ? 31.913 2.970 14.973 1.00 56.56 89 ASP A CA 1
ATOM 689 C C . ASP A 1 89 ? 33.380 2.552 14.735 1.00 56.56 89 ASP A C 1
ATOM 691 O O . ASP A 1 89 ? 33.939 2.872 13.678 1.00 56.56 89 ASP A O 1
ATOM 695 N N . PRO A 1 90 ? 34.022 1.828 15.671 1.00 45.75 90 PRO A N 1
ATOM 696 C CA . PRO A 1 90 ? 35.401 1.363 15.516 1.00 45.75 90 PRO A CA 1
ATOM 697 C C . PRO A 1 90 ? 35.642 0.467 14.289 1.00 45.75 90 PRO A C 1
ATOM 699 O O . PRO A 1 90 ? 36.786 0.330 13.867 1.00 45.75 90 PRO A O 1
ATOM 702 N N . ARG A 1 91 ? 34.599 -0.157 13.718 1.00 49.97 91 ARG A N 1
ATOM 703 C CA . ARG A 1 91 ? 34.707 -1.110 12.597 1.00 49.97 91 ARG A CA 1
ATOM 704 C C . ARG A 1 91 ? 34.336 -0.529 11.230 1.00 49.97 91 ARG A C 1
ATOM 706 O O . ARG A 1 91 ? 34.786 -1.065 10.224 1.00 49.97 91 ARG A O 1
ATOM 713 N N . PHE A 1 92 ? 33.540 0.542 11.178 1.00 51.84 92 PHE A N 1
ATOM 714 C CA . PHE A 1 92 ? 32.998 1.100 9.924 1.00 51.84 92 PHE A CA 1
ATOM 715 C C . PHE A 1 92 ? 33.196 2.620 9.758 1.00 51.84 92 PHE A C 1
ATOM 717 O O . PHE A 1 92 ? 32.757 3.186 8.759 1.00 51.84 92 PHE A O 1
ATOM 724 N N . GLY A 1 93 ? 33.870 3.297 10.694 1.00 59.84 93 GLY A N 1
ATOM 725 C CA . GLY A 1 93 ? 34.080 4.749 10.648 1.00 59.84 93 GLY A CA 1
ATOM 726 C C . GLY A 1 93 ? 32.921 5.542 11.268 1.00 59.84 93 GLY A C 1
ATOM 727 O O . GLY A 1 93 ? 32.206 5.045 12.134 1.00 59.84 93 GLY A O 1
ATOM 728 N N . ILE A 1 94 ? 32.734 6.807 10.869 1.00 57.00 94 ILE A N 1
ATOM 729 C CA . ILE A 1 94 ? 31.597 7.618 11.349 1.00 57.00 94 ILE A CA 1
ATOM 730 C C . ILE A 1 94 ? 30.317 7.014 10.764 1.00 57.00 94 ILE A C 1
ATOM 732 O O . ILE A 1 94 ? 30.215 6.856 9.553 1.00 57.00 94 ILE A O 1
ATOM 736 N N . SER A 1 95 ? 29.355 6.672 11.613 1.00 56.97 95 SER A N 1
ATOM 737 C CA . SER A 1 95 ? 28.057 6.107 11.250 1.00 56.97 95 SER A CA 1
ATOM 738 C C . SER A 1 95 ? 26.940 6.877 11.947 1.00 56.97 95 SER A C 1
ATOM 740 O O . SER A 1 95 ? 27.103 7.387 13.054 1.00 56.97 95 SER A O 1
ATOM 742 N N . THR A 1 96 ? 25.785 6.973 11.299 1.00 58.25 96 THR A N 1
ATOM 743 C CA . THR A 1 96 ? 24.571 7.491 11.935 1.00 58.25 96 THR A CA 1
ATOM 744 C C . THR A 1 96 ? 24.127 6.534 13.031 1.00 58.25 96 THR A C 1
ATOM 746 O O . THR A 1 96 ? 24.199 5.317 12.837 1.00 58.25 96 THR A O 1
ATOM 749 N N . GLU A 1 97 ? 23.634 7.048 14.157 1.00 56.66 97 GLU A N 1
ATOM 750 C CA . GLU A 1 97 ? 22.967 6.183 15.132 1.00 56.66 97 GLU A CA 1
ATOM 751 C C . GLU A 1 97 ? 21.831 5.431 14.415 1.00 56.66 97 GLU A C 1
ATOM 753 O O . GLU A 1 97 ? 21.015 6.050 13.725 1.00 56.66 97 GLU A O 1
ATOM 758 N N . LYS A 1 98 ? 21.803 4.095 14.528 1.00 53.25 98 LYS A N 1
ATOM 759 C CA . LYS A 1 98 ? 20.878 3.228 13.772 1.00 53.25 98 LYS A CA 1
ATOM 760 C C . LYS A 1 98 ? 19.393 3.555 14.009 1.00 53.25 98 LYS A C 1
ATOM 762 O O . LYS A 1 98 ? 18.579 3.186 13.172 1.00 53.25 98 LYS A O 1
ATOM 767 N N . ASP A 1 99 ? 19.075 4.320 15.060 1.00 55.41 99 ASP A N 1
ATOM 768 C CA . ASP A 1 99 ? 17.714 4.656 15.498 1.00 55.41 99 ASP A CA 1
ATOM 769 C C . ASP A 1 99 ? 17.501 6.164 15.770 1.00 55.41 99 ASP A C 1
ATOM 771 O O . ASP A 1 99 ? 16.824 6.554 16.737 1.00 55.41 99 ASP A O 1
ATOM 775 N N . CYS A 1 100 ? 18.087 7.044 14.944 1.00 67.50 100 CYS A N 1
ATOM 776 C CA . CYS A 1 100 ? 17.841 8.487 15.040 1.00 67.50 100 CYS A CA 1
ATOM 777 C C . CYS A 1 100 ? 16.451 8.856 14.478 1.00 67.50 100 CYS A C 1
ATOM 779 O O . CYS A 1 100 ? 16.276 9.129 13.292 1.00 67.50 100 CYS A O 1
ATOM 781 N N . SER A 1 101 ? 15.435 8.840 15.344 1.00 74.25 101 SER A N 1
ATOM 782 C CA . SER A 1 101 ? 14.085 9.343 15.037 1.00 74.25 101 SER A CA 1
ATOM 783 C C . SER A 1 101 ? 14.066 10.869 14.871 1.00 74.25 101 SER A C 1
ATOM 785 O O . SER A 1 101 ? 14.889 11.556 15.476 1.00 74.25 101 SER A O 1
ATOM 787 N N . ILE A 1 102 ? 13.058 11.405 14.176 1.00 77.06 102 ILE A N 1
ATOM 788 C CA . ILE A 1 102 ? 12.850 12.856 14.007 1.00 77.06 102 ILE A CA 1
ATOM 789 C C . ILE A 1 102 ? 12.788 13.582 15.355 1.00 77.06 102 ILE A C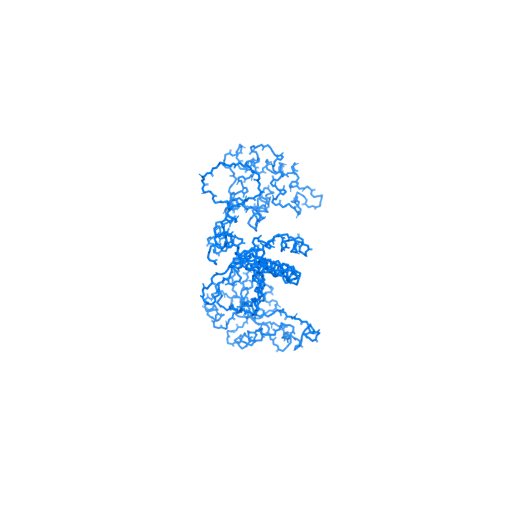 1
ATOM 791 O O . ILE A 1 102 ? 13.471 14.582 15.542 1.00 77.06 102 ILE A O 1
ATOM 795 N N . THR A 1 103 ? 12.062 13.035 16.328 1.00 72.81 103 THR A N 1
ATOM 796 C CA . THR A 1 103 ? 11.938 13.604 17.676 1.00 72.81 103 THR A CA 1
ATOM 797 C C . THR A 1 103 ? 13.295 13.675 18.390 1.00 72.81 103 THR A C 1
ATOM 799 O O . THR A 1 103 ? 13.655 14.707 18.949 1.00 72.81 103 THR A O 1
ATOM 802 N N . LYS A 1 104 ? 14.105 12.606 18.313 1.00 76.31 104 LYS A N 1
ATOM 803 C CA . LYS A 1 104 ? 15.485 12.604 18.841 1.00 76.31 104 LYS A CA 1
ATOM 804 C C . LYS A 1 104 ? 16.375 13.620 18.128 1.00 76.31 104 LYS A C 1
ATOM 806 O O . LYS A 1 104 ? 17.148 14.297 18.795 1.00 76.31 104 LYS A O 1
ATOM 811 N N . PHE A 1 105 ? 16.276 13.729 16.804 1.00 79.94 105 PHE A N 1
ATOM 812 C CA . PHE A 1 105 ? 17.021 14.717 16.027 1.00 79.94 105 PHE A CA 1
ATOM 813 C C . PHE A 1 105 ? 16.688 16.139 16.494 1.00 79.94 105 PHE A C 1
ATOM 815 O O . PHE A 1 105 ? 17.595 16.862 16.895 1.00 79.94 105 PHE A O 1
ATOM 822 N N . LEU A 1 106 ? 15.403 16.504 16.546 1.00 79.50 106 LEU A N 1
ATOM 823 C CA . LEU A 1 106 ? 14.954 17.829 16.990 1.00 79.50 106 LEU A CA 1
ATOM 824 C C . LEU A 1 106 ? 15.398 18.147 18.423 1.00 79.50 106 LEU A C 1
ATOM 826 O O . LEU A 1 106 ? 15.854 19.252 18.692 1.00 79.50 106 LEU A O 1
ATOM 830 N N . ASN A 1 107 ? 15.342 17.168 19.325 1.00 79.75 107 ASN A N 1
ATOM 831 C CA . ASN A 1 107 ? 15.791 17.364 20.703 1.00 79.75 107 ASN A CA 1
ATOM 832 C C . ASN A 1 107 ? 17.316 17.506 20.815 1.00 79.75 107 ASN A C 1
ATOM 834 O O . ASN A 1 107 ? 17.801 18.236 21.672 1.00 79.75 107 ASN A O 1
ATOM 838 N N . ARG A 1 108 ? 18.086 16.832 19.954 1.00 78.38 108 ARG A N 1
ATOM 839 C CA . ARG A 1 108 ? 19.556 16.881 19.979 1.00 78.38 108 ARG A CA 1
ATOM 840 C C . ARG A 1 108 ? 20.126 18.122 19.303 1.00 78.38 108 ARG A C 1
ATOM 842 O O . ARG A 1 108 ? 21.145 18.625 19.763 1.00 78.38 108 ARG A O 1
ATOM 849 N N . ILE A 1 109 ? 19.477 18.666 18.269 1.00 79.88 109 ILE A N 1
ATOM 850 C CA . ILE A 1 109 ? 19.944 19.918 17.643 1.00 79.88 109 ILE A CA 1
ATOM 851 C C . ILE A 1 109 ? 19.851 21.123 18.587 1.00 79.88 109 ILE A C 1
ATOM 853 O O . ILE A 1 109 ? 20.575 22.090 18.382 1.00 79.88 109 ILE A O 1
ATOM 857 N N . LEU A 1 110 ? 19.014 21.056 19.631 1.00 78.81 110 LEU A N 1
ATOM 858 C CA . LEU A 1 110 ? 18.947 22.077 20.685 1.00 78.81 110 LEU A CA 1
ATOM 859 C C . LEU A 1 110 ? 20.240 22.165 21.511 1.00 78.81 110 LEU A C 1
ATOM 861 O O . LEU A 1 110 ? 20.451 23.155 22.200 1.00 78.81 110 LEU A O 1
ATOM 865 N N . GLY A 1 111 ? 21.106 21.146 21.446 1.00 75.44 111 GLY A N 1
ATOM 866 C CA . GLY A 1 111 ? 22.436 21.171 22.057 1.00 75.44 111 GLY A CA 1
ATOM 867 C C . GLY A 1 111 ? 23.493 21.918 21.236 1.00 75.44 111 GLY A C 1
ATOM 868 O O . GLY A 1 111 ? 24.630 22.032 21.685 1.00 75.44 111 GLY A O 1
ATOM 869 N N . LEU A 1 112 ? 23.154 22.403 20.035 1.00 80.94 112 LEU A N 1
ATOM 870 C CA . LEU A 1 112 ? 24.051 23.196 19.194 1.00 80.94 112 LEU A CA 1
ATOM 871 C C . LEU A 1 112 ? 23.924 24.690 19.498 1.00 80.94 112 LEU A C 1
ATOM 873 O O . LEU A 1 112 ? 22.911 25.167 20.001 1.00 80.94 112 LEU A O 1
ATOM 877 N N . GLU A 1 113 ? 24.938 25.457 19.104 1.00 81.25 113 GLU A N 1
ATOM 878 C CA . GLU A 1 113 ? 24.843 26.918 19.081 1.00 81.25 113 GLU A CA 1
ATOM 879 C C . GLU A 1 113 ? 23.670 27.368 18.197 1.00 81.25 113 GLU A C 1
ATOM 881 O O . GLU A 1 113 ? 23.463 26.825 17.110 1.00 81.25 113 GLU A O 1
ATOM 886 N N . VAL A 1 114 ? 22.944 28.406 18.622 1.00 78.69 114 VAL A N 1
ATOM 887 C CA . VAL A 1 114 ? 21.693 28.874 17.988 1.00 78.69 114 VAL A CA 1
ATOM 888 C C . VAL A 1 114 ? 21.835 29.077 16.474 1.00 78.69 114 VAL A C 1
ATOM 890 O O . VAL A 1 114 ? 20.980 28.660 15.695 1.00 78.69 114 VAL A O 1
ATOM 893 N N . HIS A 1 115 ? 22.948 29.663 16.027 1.00 80.12 115 HIS A N 1
ATOM 894 C CA . HIS A 1 115 ? 23.216 29.865 14.603 1.00 80.12 115 HIS A CA 1
ATOM 895 C C . HIS A 1 115 ? 23.352 28.534 13.832 1.00 80.12 115 HIS A C 1
ATOM 897 O O . HIS A 1 115 ? 22.813 28.377 12.731 1.00 80.12 115 HIS A O 1
ATOM 903 N N . LYS A 1 116 ? 24.047 27.550 14.418 1.00 80.25 116 LYS A N 1
ATOM 904 C CA . LYS A 1 116 ? 24.233 26.207 13.849 1.00 80.25 116 LYS A CA 1
ATOM 905 C C . LYS A 1 116 ? 22.922 25.427 13.840 1.00 80.25 116 LYS A C 1
ATOM 907 O O . LYS A 1 116 ? 22.603 24.808 12.829 1.00 80.25 116 LYS A O 1
ATOM 912 N N . GLN A 1 117 ? 22.140 25.519 14.916 1.00 77.44 117 GLN A N 1
ATOM 913 C CA . GLN A 1 117 ? 20.804 24.933 15.002 1.00 77.44 117 GLN A CA 1
ATOM 914 C C . GLN A 1 117 ? 19.900 25.455 13.879 1.00 77.44 117 GLN A C 1
ATOM 916 O O . GLN A 1 117 ? 19.343 24.655 13.129 1.00 77.44 117 GLN A O 1
ATOM 921 N N . ASN A 1 118 ? 19.787 26.779 13.736 1.00 80.38 118 ASN A N 1
ATOM 922 C CA . ASN A 1 118 ? 18.933 27.403 12.723 1.00 80.38 118 ASN A CA 1
ATOM 923 C C . ASN A 1 118 ? 19.352 26.992 11.309 1.00 80.38 118 ASN A C 1
ATOM 925 O O . ASN A 1 118 ? 18.508 26.636 10.491 1.00 80.38 118 ASN A O 1
ATOM 929 N N . SER A 1 119 ? 20.658 26.958 11.044 1.00 81.94 119 SER A N 1
ATOM 930 C CA . SER A 1 119 ? 21.199 26.569 9.739 1.00 81.94 119 SER A CA 1
ATOM 931 C C . SER A 1 119 ? 20.956 25.089 9.422 1.00 81.94 119 SER A C 1
ATOM 933 O O . SER A 1 119 ? 20.562 24.745 8.307 1.00 81.94 119 SER A O 1
ATOM 935 N N . LEU A 1 120 ? 21.150 24.197 10.400 1.00 83.00 120 LEU A N 1
ATOM 936 C CA . LEU A 1 120 ? 20.899 22.762 10.241 1.00 83.00 120 LEU A CA 1
ATOM 937 C C . LEU A 1 120 ? 19.411 22.464 10.052 1.00 83.00 120 LEU A C 1
ATOM 939 O O . LEU A 1 120 ? 19.040 21.641 9.214 1.00 83.00 120 LEU A O 1
ATOM 943 N N . PHE A 1 121 ? 18.559 23.143 10.820 1.00 83.56 121 PHE A N 1
ATOM 944 C CA . PHE A 1 121 ? 17.113 23.002 10.727 1.00 83.56 121 PHE A CA 1
ATOM 945 C C . PHE A 1 121 ? 16.569 23.555 9.404 1.00 83.56 121 PHE A C 1
ATOM 947 O O . PHE A 1 121 ? 15.707 22.924 8.790 1.00 83.56 121 PHE A O 1
ATOM 954 N N . GLN A 1 122 ? 17.112 24.673 8.914 1.00 82.50 122 GLN A N 1
ATOM 955 C CA . GLN A 1 122 ? 16.779 25.196 7.589 1.00 82.50 122 GLN A CA 1
ATOM 956 C C . GLN A 1 122 ? 17.156 24.186 6.501 1.00 82.50 122 GLN A C 1
ATOM 958 O O . GLN A 1 122 ? 16.314 23.807 5.693 1.00 82.50 122 GLN A O 1
ATOM 963 N N . TYR A 1 123 ? 18.376 23.643 6.551 1.00 84.81 123 TYR A N 1
ATOM 964 C CA . TYR A 1 123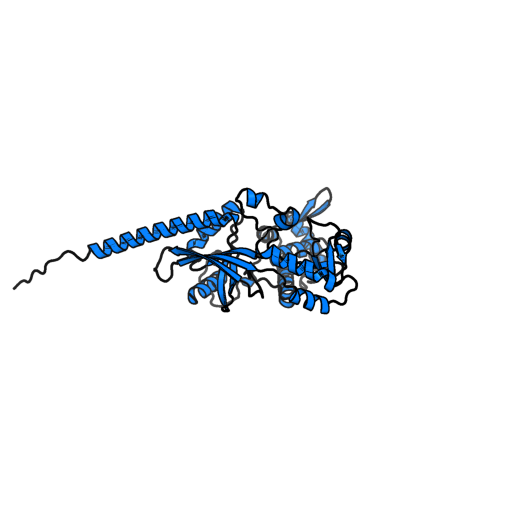 ? 18.831 22.642 5.585 1.00 84.81 123 TYR A CA 1
ATOM 965 C C . TYR A 1 123 ? 17.986 21.356 5.596 1.00 84.81 123 TYR A C 1
ATOM 967 O O . TYR A 1 123 ? 17.727 20.758 4.545 1.00 84.81 123 TYR A O 1
ATOM 975 N N . PHE A 1 124 ? 17.533 20.926 6.776 1.00 85.62 124 PHE A N 1
ATOM 976 C CA . PHE A 1 124 ? 16.560 19.844 6.926 1.00 85.62 124 PHE A CA 1
ATOM 977 C C . PHE A 1 124 ? 15.220 20.187 6.261 1.00 85.62 124 PHE A C 1
ATOM 979 O O . PHE A 1 124 ? 14.714 19.393 5.465 1.00 85.62 124 PHE A O 1
ATOM 986 N N . THR A 1 125 ? 14.679 21.371 6.552 1.00 82.31 125 THR A N 1
ATOM 987 C CA . THR A 1 125 ? 13.387 21.844 6.035 1.00 82.31 125 THR A CA 1
ATOM 988 C C . THR A 1 125 ? 13.404 21.965 4.512 1.00 82.31 125 THR A C 1
ATOM 990 O O . THR A 1 125 ? 12.517 21.432 3.851 1.00 82.31 125 THR A O 1
ATOM 993 N N . ASP A 1 126 ? 14.462 22.528 3.928 1.00 84.88 126 ASP A N 1
ATOM 994 C CA . ASP A 1 126 ? 14.595 22.664 2.472 1.00 84.88 126 ASP A CA 1
ATOM 995 C C . ASP A 1 126 ? 14.650 21.294 1.774 1.00 84.88 126 ASP A C 1
ATOM 997 O O . ASP A 1 126 ? 14.087 21.085 0.696 1.00 84.88 126 ASP A O 1
ATOM 1001 N N . ASN A 1 127 ? 15.307 20.312 2.401 1.00 86.56 127 ASN A N 1
ATOM 1002 C CA . ASN A 1 127 ? 15.336 18.938 1.901 1.00 86.56 127 ASN A CA 1
ATOM 1003 C C . ASN A 1 127 ? 13.982 18.241 2.007 1.00 86.56 127 ASN A C 1
ATOM 1005 O O . ASN A 1 127 ? 13.623 17.466 1.116 1.00 86.56 127 ASN A O 1
ATOM 1009 N N . PHE A 1 128 ? 13.252 18.499 3.085 1.00 82.56 128 PHE A N 1
ATOM 1010 C CA . PHE A 1 128 ? 11.901 18.003 3.282 1.00 82.56 128 PHE A CA 1
ATOM 1011 C C . PHE A 1 128 ? 10.948 18.571 2.222 1.00 82.56 128 PHE A C 1
ATOM 1013 O O . PHE A 1 128 ? 10.312 17.794 1.504 1.00 82.56 128 PHE A O 1
ATOM 1020 N N . ASP A 1 129 ? 10.945 19.890 2.027 1.00 81.94 129 ASP A N 1
ATOM 1021 C CA . ASP A 1 129 ? 10.124 20.576 1.025 1.00 81.94 129 ASP A CA 1
ATOM 1022 C C . ASP A 1 129 ? 10.467 20.117 -0.398 1.00 81.94 129 ASP A C 1
ATOM 1024 O O . ASP A 1 129 ? 9.575 19.776 -1.178 1.00 81.94 129 ASP A O 1
ATOM 1028 N N . TYR A 1 130 ? 11.756 19.969 -0.720 1.00 86.69 130 TYR A N 1
ATOM 1029 C CA . TYR A 1 130 ? 12.193 19.426 -2.008 1.00 86.69 130 TYR A CA 1
ATOM 1030 C C . TYR A 1 130 ? 11.642 18.016 -2.276 1.00 86.69 130 TYR A C 1
ATOM 1032 O O . TYR A 1 130 ? 11.219 17.703 -3.394 1.00 86.69 130 TYR A O 1
ATOM 1040 N N . LEU A 1 131 ? 11.659 17.131 -1.272 1.00 82.88 131 LEU A N 1
ATOM 1041 C CA . LEU A 1 131 ? 11.127 15.772 -1.414 1.00 82.88 131 LEU A CA 1
ATOM 1042 C C . LEU A 1 131 ? 9.608 15.781 -1.614 1.00 82.88 131 LEU A C 1
ATOM 1044 O O . LEU A 1 131 ? 9.099 15.003 -2.423 1.00 82.88 131 LEU A O 1
ATOM 1048 N N . ILE A 1 132 ? 8.909 16.678 -0.922 1.00 75.94 132 ILE A N 1
ATOM 1049 C CA . ILE A 1 132 ? 7.472 16.893 -1.079 1.00 75.94 132 ILE A CA 1
ATOM 1050 C C . ILE A 1 132 ? 7.150 17.389 -2.487 1.00 75.94 132 ILE A C 1
ATOM 1052 O O . ILE A 1 132 ? 6.318 16.794 -3.168 1.00 75.94 132 ILE A O 1
ATOM 1056 N N . GLU A 1 133 ? 7.813 18.444 -2.958 1.00 80.44 133 GLU A N 1
ATOM 1057 C CA . GLU A 1 133 ? 7.582 19.004 -4.291 1.00 80.44 133 GLU A CA 1
ATOM 1058 C C . GLU A 1 133 ? 7.890 18.007 -5.402 1.00 80.44 133 GLU A C 1
ATOM 1060 O O . GLU A 1 133 ? 7.155 17.916 -6.388 1.00 80.44 133 GLU A O 1
ATOM 1065 N N . LYS A 1 134 ? 8.962 17.230 -5.238 1.00 80.12 134 LYS A N 1
ATOM 1066 C CA . LYS A 1 134 ? 9.314 16.167 -6.172 1.00 80.12 134 LYS A CA 1
ATOM 1067 C C . LYS A 1 134 ? 8.194 15.134 -6.273 1.00 80.12 134 LYS A C 1
ATOM 1069 O O . LYS A 1 134 ? 7.770 14.810 -7.380 1.00 80.12 134 LYS A O 1
ATOM 1074 N N . ASP A 1 135 ? 7.699 14.638 -5.144 1.00 75.12 135 ASP A N 1
ATOM 1075 C CA . ASP A 1 135 ? 6.618 13.654 -5.144 1.00 75.12 135 ASP A CA 1
ATOM 1076 C C . ASP A 1 135 ? 5.286 14.268 -5.606 1.00 75.12 135 ASP A C 1
ATOM 1078 O O . ASP A 1 135 ? 4.503 13.573 -6.251 1.00 75.12 135 ASP A O 1
ATOM 1082 N N . LYS A 1 136 ? 5.040 15.567 -5.368 1.00 68.81 136 LYS A N 1
ATOM 1083 C CA . LYS A 1 136 ? 3.878 16.296 -5.915 1.00 68.81 136 LYS A CA 1
ATOM 1084 C C . LYS A 1 136 ? 3.925 16.330 -7.440 1.00 68.81 136 LYS A C 1
ATOM 1086 O O . LYS A 1 136 ? 2.938 15.979 -8.078 1.00 68.81 136 LYS A O 1
ATOM 1091 N N . LYS A 1 137 ? 5.081 16.665 -8.024 1.00 73.44 137 LYS A N 1
ATOM 1092 C CA . LYS A 1 137 ? 5.299 16.648 -9.483 1.00 73.44 137 LYS A CA 1
ATOM 1093 C C . LYS A 1 137 ? 5.186 15.240 -10.073 1.00 73.44 137 LYS A C 1
ATOM 1095 O O . LYS A 1 137 ? 4.697 15.082 -11.183 1.00 73.44 137 LYS A O 1
ATOM 1100 N N . GLU A 1 138 ? 5.609 14.215 -9.333 1.00 70.56 138 GLU A N 1
ATOM 1101 C CA . GLU A 1 138 ? 5.482 12.810 -9.744 1.00 70.56 138 GLU A CA 1
ATOM 1102 C C . GLU A 1 138 ? 4.087 12.204 -9.464 1.00 70.56 138 GLU A C 1
ATOM 1104 O O . GLU A 1 138 ? 3.874 11.030 -9.768 1.00 70.56 138 GLU A O 1
ATOM 1109 N N . GLY A 1 139 ? 3.151 12.957 -8.867 1.00 51.31 139 GLY A N 1
ATOM 1110 C CA . GLY A 1 139 ? 1.822 12.462 -8.479 1.00 51.31 139 GLY A CA 1
ATOM 1111 C C . GLY A 1 139 ? 1.836 11.406 -7.362 1.00 51.31 139 GLY A C 1
ATOM 1112 O O . GLY A 1 139 ? 0.859 10.691 -7.171 1.00 51.31 139 GLY A O 1
ATOM 1113 N N . LYS A 1 140 ? 2.952 11.278 -6.635 1.00 59.66 140 LYS A N 1
ATOM 1114 C CA . LYS A 1 140 ? 3.175 10.316 -5.538 1.00 59.66 140 LYS A CA 1
ATOM 1115 C C . LYS A 1 140 ? 3.097 10.953 -4.152 1.00 59.66 140 LYS A C 1
ATOM 1117 O O . LYS A 1 140 ? 3.394 10.285 -3.157 1.00 59.66 140 LYS A O 1
ATOM 1122 N N . TYR A 1 141 ? 2.759 12.240 -4.092 1.00 54.97 141 TYR A N 1
ATOM 1123 C CA . TYR A 1 141 ? 2.670 12.972 -2.841 1.00 54.97 141 TYR A CA 1
ATOM 1124 C C . TYR A 1 141 ? 1.587 12.388 -1.944 1.00 54.97 141 TYR A C 1
ATOM 1126 O O . TYR A 1 141 ? 0.433 12.245 -2.337 1.00 54.97 141 TYR A O 1
ATOM 1134 N N . ASP A 1 142 ? 1.992 12.056 -0.730 1.00 54.31 142 ASP A N 1
ATOM 1135 C CA . ASP A 1 142 ? 1.173 11.375 0.258 1.00 54.31 142 ASP A CA 1
ATOM 1136 C C . ASP A 1 142 ? 0.974 12.317 1.441 1.00 54.31 142 ASP A C 1
ATOM 1138 O O . ASP A 1 142 ? 1.907 12.581 2.197 1.00 54.31 142 ASP A O 1
ATOM 1142 N N . MET A 1 143 ? -0.239 12.854 1.575 1.00 51.03 143 MET A N 1
ATOM 1143 C CA . MET A 1 143 ? -0.599 13.790 2.647 1.00 51.03 143 MET A CA 1
ATOM 1144 C C . MET A 1 143 ? -0.791 13.101 4.012 1.00 51.03 143 MET A C 1
ATOM 1146 O O . MET A 1 143 ? -1.383 13.692 4.909 1.00 51.03 143 MET A O 1
ATOM 1150 N N . GLY A 1 144 ? -0.380 11.837 4.171 1.00 53.56 144 GLY A N 1
ATOM 1151 C CA . GLY A 1 144 ? -0.660 11.042 5.372 1.00 53.56 144 GLY A CA 1
ATOM 1152 C C . GLY A 1 144 ? -2.073 10.445 5.402 1.00 53.56 144 GLY A C 1
ATOM 1153 O O . GLY A 1 144 ? -2.430 9.770 6.365 1.00 53.56 144 GLY A O 1
ATOM 1154 N N . ILE A 1 145 ? -2.856 10.651 4.336 1.00 57.28 145 ILE A N 1
ATOM 1155 C CA . ILE A 1 145 ? -4.140 9.987 4.095 1.00 57.28 145 ILE A CA 1
ATOM 1156 C C . ILE A 1 145 ? -3.920 8.961 2.986 1.00 57.28 145 ILE A C 1
ATOM 1158 O O . ILE A 1 145 ? -3.676 9.326 1.837 1.00 57.28 145 ILE A O 1
ATOM 1162 N N . LEU A 1 146 ? -4.016 7.678 3.330 1.00 64.81 146 LEU A N 1
ATOM 1163 C CA . LEU A 1 146 ? -3.846 6.587 2.379 1.00 64.81 146 LEU A CA 1
ATOM 1164 C C . LEU A 1 146 ? -5.147 6.365 1.595 1.00 64.81 146 LEU A C 1
ATOM 1166 O O . LEU A 1 146 ? -6.167 5.973 2.162 1.00 64.81 146 LEU A O 1
ATOM 1170 N N . ASP A 1 147 ? -5.109 6.541 0.279 1.00 68.12 147 ASP A N 1
ATOM 1171 C CA . ASP A 1 147 ? -6.183 6.051 -0.584 1.00 68.12 147 ASP A CA 1
ATOM 1172 C C . ASP A 1 147 ? -6.102 4.515 -0.640 1.00 68.12 147 ASP A C 1
ATOM 1174 O O . ASP A 1 147 ? -5.091 3.951 -1.064 1.00 68.12 147 ASP A O 1
ATOM 1178 N N . LEU A 1 148 ? -7.149 3.812 -0.192 1.00 65.06 148 LEU A N 1
ATOM 1179 C CA . LEU A 1 148 ? -7.151 2.337 -0.159 1.00 65.06 148 LEU A CA 1
ATOM 1180 C C . LEU A 1 148 ? -7.195 1.698 -1.560 1.00 65.06 148 LEU A C 1
ATOM 1182 O O . LEU A 1 148 ? -6.868 0.519 -1.709 1.00 65.06 148 LEU A O 1
ATOM 1186 N N . ALA A 1 149 ? -7.573 2.478 -2.575 1.00 63.78 149 ALA A N 1
ATOM 1187 C CA . ALA A 1 149 ? -7.801 2.035 -3.947 1.00 63.78 149 ALA A CA 1
ATOM 1188 C C . ALA A 1 149 ? -7.680 3.218 -4.941 1.00 63.78 149 ALA A C 1
ATOM 1190 O O . ALA A 1 149 ? -8.673 3.631 -5.541 1.00 63.78 149 ALA A O 1
ATOM 1191 N N . PRO A 1 150 ? -6.496 3.842 -5.094 1.00 61.84 150 PRO A N 1
ATOM 1192 C CA . PRO A 1 150 ? -6.348 4.994 -5.977 1.00 61.84 150 PRO A CA 1
ATOM 1193 C C . PRO A 1 150 ? -6.569 4.573 -7.436 1.00 61.84 150 PRO A C 1
ATOM 1195 O O . PRO A 1 150 ? -5.830 3.743 -7.962 1.00 61.84 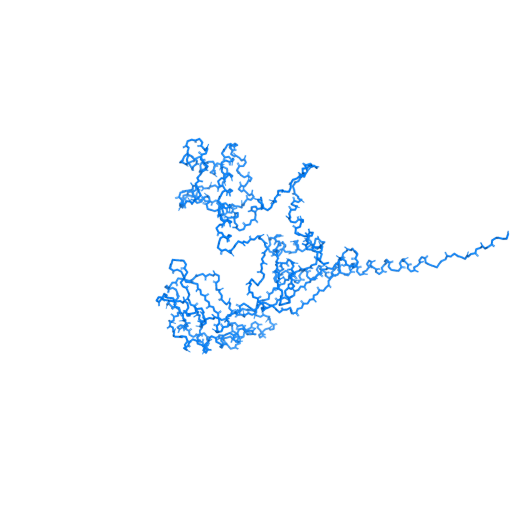150 PRO A O 1
ATOM 1198 N N . GLY A 1 151 ? -7.587 5.149 -8.081 1.00 58.47 151 GLY A N 1
ATOM 1199 C CA . GLY A 1 151 ? -7.922 4.865 -9.482 1.00 58.47 151 GLY A CA 1
ATOM 1200 C C . GLY A 1 151 ? -8.526 3.481 -9.730 1.00 58.47 151 GLY A C 1
ATOM 1201 O O . GLY A 1 151 ? -8.537 3.037 -10.871 1.00 58.47 151 GLY A O 1
ATOM 1202 N N . ASN A 1 152 ? -8.997 2.801 -8.682 1.00 63.38 152 ASN A N 1
ATOM 1203 C CA . ASN A 1 152 ? -9.609 1.488 -8.791 1.00 63.38 152 ASN A CA 1
ATOM 1204 C C . ASN A 1 152 ? -11.062 1.544 -8.319 1.00 63.38 152 ASN A C 1
ATOM 1206 O O . ASN A 1 152 ? -11.334 1.790 -7.143 1.00 63.38 152 ASN A O 1
ATOM 1210 N N . ASP A 1 153 ? -11.979 1.312 -9.252 1.00 59.44 153 ASP A N 1
ATOM 1211 C CA . ASP A 1 153 ? -13.411 1.352 -8.984 1.00 59.44 153 ASP A CA 1
ATOM 1212 C C . ASP A 1 153 ? -13.931 0.005 -8.448 1.00 59.44 153 ASP A C 1
ATOM 1214 O O . ASP A 1 153 ? -15.043 -0.063 -7.932 1.00 59.44 153 ASP A O 1
ATOM 1218 N N . GLU A 1 154 ? -13.154 -1.082 -8.491 1.00 68.69 154 GLU A N 1
ATOM 1219 C CA . GLU A 1 154 ? -13.571 -2.403 -8.001 1.00 68.69 154 GLU A CA 1
ATOM 1220 C C . GLU A 1 154 ? -13.380 -2.581 -6.489 1.00 68.69 154 GLU A C 1
ATOM 1222 O O . GLU A 1 154 ? -12.561 -3.360 -5.994 1.00 68.69 154 GLU A O 1
ATOM 1227 N N . ILE A 1 155 ? -14.195 -1.838 -5.745 1.00 74.75 155 ILE A N 1
ATOM 1228 C CA . ILE A 1 155 ? -14.311 -1.926 -4.291 1.00 74.75 155 ILE A CA 1
ATOM 1229 C C . ILE A 1 155 ? -15.614 -2.649 -3.944 1.00 74.75 155 ILE A C 1
ATOM 1231 O O . ILE A 1 155 ? -16.693 -2.251 -4.388 1.00 74.75 155 ILE A O 1
ATOM 1235 N N . TYR A 1 156 ? -15.500 -3.695 -3.132 1.00 73.94 156 TYR A N 1
ATOM 1236 C CA . TYR A 1 156 ? -16.602 -4.507 -2.631 1.00 73.94 156 TYR A CA 1
ATOM 1237 C C . TYR A 1 156 ? -16.727 -4.302 -1.120 1.00 73.94 156 TYR A C 1
ATOM 1239 O O . TYR A 1 156 ? -15.804 -4.605 -0.363 1.00 73.94 156 TYR A O 1
ATOM 1247 N N . GLU A 1 157 ? -17.863 -3.784 -0.668 1.00 74.12 157 GLU A N 1
ATOM 1248 C CA . GLU A 1 157 ? -18.189 -3.717 0.758 1.00 74.12 157 GLU A CA 1
ATOM 1249 C C . GLU A 1 157 ? -18.713 -5.091 1.194 1.00 74.12 157 GLU A C 1
ATOM 1251 O O . GLU A 1 157 ? -19.768 -5.528 0.741 1.00 74.12 157 GLU A O 1
ATOM 1256 N N . GLU A 1 158 ? -17.948 -5.815 2.018 1.00 72.44 158 GLU A N 1
ATOM 1257 C CA . GLU A 1 158 ? -18.317 -7.173 2.438 1.00 72.44 158 GLU A CA 1
ATOM 1258 C C . GLU A 1 158 ? -19.221 -7.161 3.668 1.00 72.44 158 GLU A C 1
ATOM 1260 O O . GLU A 1 158 ? -20.192 -7.916 3.735 1.00 72.44 158 GLU A O 1
ATOM 1265 N N . ARG A 1 159 ? -18.865 -6.359 4.679 1.00 79.62 159 ARG A N 1
ATOM 1266 C CA . ARG A 1 159 ? -19.578 -6.297 5.961 1.00 79.62 159 ARG A CA 1
ATOM 1267 C C . ARG A 1 159 ? -19.505 -4.906 6.564 1.00 79.62 159 ARG A C 1
ATOM 1269 O O . ARG A 1 159 ? -18.474 -4.238 6.479 1.00 79.62 159 ARG A O 1
ATOM 1276 N N . GLN A 1 160 ? -20.592 -4.531 7.226 1.00 83.75 160 GLN A N 1
ATOM 1277 C CA . GLN A 1 160 ? -20.719 -3.297 7.980 1.00 83.75 160 GLN A CA 1
ATOM 1278 C C . GLN A 1 160 ? -21.226 -3.622 9.384 1.00 83.75 160 GLN A C 1
ATOM 1280 O O . GLN A 1 160 ? -22.263 -4.265 9.540 1.00 83.75 160 GLN A O 1
ATOM 1285 N N . GLU A 1 161 ? -20.506 -3.160 10.399 1.00 84.81 161 GLU A N 1
ATOM 1286 C CA . GLU A 1 161 ? -20.903 -3.289 11.799 1.00 84.81 161 GLU A CA 1
ATOM 1287 C C . GLU A 1 161 ? -21.064 -1.902 12.412 1.00 84.81 161 GLU A C 1
ATOM 1289 O O . GLU A 1 161 ? -20.135 -1.096 12.377 1.00 84.81 161 GLU A O 1
ATOM 1294 N N . ASN A 1 162 ? -22.251 -1.612 12.945 1.00 85.19 162 ASN A N 1
ATOM 1295 C CA . ASN A 1 162 ? -22.584 -0.311 13.518 1.00 85.19 162 ASN A CA 1
ATOM 1296 C C . ASN A 1 162 ? -22.552 -0.391 15.046 1.00 85.19 162 ASN A C 1
ATOM 1298 O O . ASN A 1 162 ? -23.220 -1.243 15.628 1.00 85.19 162 ASN A O 1
ATOM 1302 N N . PHE A 1 163 ? -21.836 0.537 15.674 1.00 83.69 163 PHE A N 1
ATOM 1303 C CA . PHE A 1 163 ? -21.680 0.640 17.123 1.00 83.69 163 PHE A CA 1
ATOM 1304 C C . PHE A 1 163 ? -22.141 2.015 17.608 1.00 83.69 163 PHE A C 1
ATOM 1306 O O . PHE A 1 163 ? -21.778 3.049 17.029 1.00 83.69 163 PHE A O 1
ATOM 1313 N N . LEU A 1 164 ? -22.940 2.041 18.675 1.00 79.44 164 LEU A N 1
ATOM 1314 C CA . LEU A 1 164 ? -23.340 3.268 19.354 1.00 79.44 164 LEU A CA 1
ATOM 1315 C C . LEU A 1 164 ? -22.214 3.746 20.276 1.00 79.44 164 LEU A C 1
ATOM 1317 O O . LEU A 1 164 ? -21.610 2.987 21.023 1.00 79.44 164 LEU A O 1
ATOM 1321 N N . THR A 1 165 ? -21.952 5.047 20.253 1.00 69.56 165 THR A N 1
ATOM 1322 C CA . THR A 1 165 ? -20.973 5.721 21.111 1.00 69.56 165 THR A CA 1
ATOM 1323 C C . THR A 1 165 ? -21.648 6.832 21.908 1.00 69.56 165 THR A C 1
ATOM 1325 O O . THR A 1 165 ? -22.688 7.363 21.509 1.00 69.56 165 THR A O 1
ATOM 1328 N N . ALA A 1 166 ? -21.058 7.199 23.048 1.00 60.88 166 ALA A N 1
ATOM 1329 C CA . ALA A 1 166 ? -21.641 8.151 23.992 1.00 60.88 166 ALA A CA 1
ATOM 1330 C C . ALA A 1 166 ? -22.025 9.490 23.351 1.00 60.88 166 ALA A C 1
ATOM 1332 O O . ALA A 1 166 ? -21.150 10.179 22.836 1.00 60.88 166 ALA A O 1
ATOM 1333 N N . GLY A 1 167 ? -23.312 9.870 23.393 1.00 60.19 167 GLY A N 1
ATOM 1334 C CA . GLY A 1 167 ? -23.833 11.159 22.908 1.00 60.19 167 GLY A CA 1
ATOM 1335 C C . GLY A 1 167 ? -25.225 11.078 22.261 1.00 60.19 167 GLY A C 1
ATOM 1336 O O . GLY A 1 167 ? -25.954 10.109 22.463 1.00 60.19 167 GLY A O 1
ATOM 1337 N N . ASN A 1 168 ? -25.610 12.110 21.494 1.00 51.78 168 ASN A N 1
ATOM 1338 C CA . ASN A 1 168 ? -26.910 12.155 20.810 1.00 51.78 168 ASN A CA 1
ATOM 1339 C C . ASN A 1 168 ? -27.055 11.011 19.777 1.00 51.78 168 ASN A C 1
ATOM 1341 O O . ASN A 1 168 ? -26.120 10.796 18.998 1.00 51.78 168 ASN A O 1
ATOM 1345 N N . PRO A 1 169 ? -28.223 10.333 19.699 1.00 52.41 169 PRO A N 1
ATOM 1346 C CA . PRO A 1 169 ? -28.443 9.159 18.840 1.00 52.41 169 PRO A CA 1
ATOM 1347 C C . PRO A 1 169 ? -28.181 9.383 17.344 1.00 52.41 169 PRO A C 1
ATOM 1349 O O . PRO A 1 169 ? -27.871 8.435 16.629 1.00 52.41 169 PRO A O 1
ATOM 1352 N N . GLN A 1 170 ? -28.296 10.630 16.874 1.00 51.75 170 GLN A N 1
ATOM 1353 C CA . GLN A 1 170 ? -28.128 10.995 15.463 1.00 51.75 170 GLN A CA 1
ATOM 1354 C C . GLN A 1 170 ? -26.660 11.212 15.040 1.00 51.75 170 GLN A C 1
ATOM 1356 O O . GLN A 1 170 ? -26.362 11.113 13.855 1.00 51.75 170 GLN A O 1
ATOM 1361 N N . ASP A 1 171 ? -25.737 11.440 15.986 1.00 54.12 171 ASP A N 1
ATOM 1362 C CA . ASP A 1 171 ? -24.333 11.813 15.704 1.00 54.12 171 ASP A CA 1
ATOM 1363 C C . ASP A 1 171 ? -23.294 10.903 16.389 1.00 54.12 171 ASP A C 1
ATOM 1365 O O . ASP A 1 171 ? -22.088 11.120 16.279 1.00 54.12 171 ASP A O 1
ATOM 1369 N N . GLY A 1 172 ? -23.726 9.892 17.142 1.00 60.16 172 GLY A N 1
ATOM 1370 C CA . GLY A 1 172 ? -22.859 9.042 17.961 1.00 60.16 172 GLY A CA 1
ATOM 1371 C C . GLY A 1 172 ? -22.567 7.664 17.379 1.00 60.16 172 GLY A C 1
ATOM 1372 O O . GLY A 1 172 ? -22.434 6.736 18.163 1.00 60.16 172 GLY A O 1
ATOM 1373 N N . GLN A 1 173 ? -22.505 7.473 16.062 1.00 77.81 173 GLN A N 1
ATOM 1374 C CA . GLN A 1 173 ? -22.286 6.138 15.489 1.00 77.81 173 GLN A CA 1
ATOM 1375 C C . GLN A 1 173 ? -20.880 5.980 14.924 1.00 77.81 173 GLN A C 1
ATOM 1377 O O . GLN A 1 173 ? -20.347 6.871 14.254 1.00 77.81 173 GLN A O 1
ATOM 1382 N N . VAL A 1 174 ? -20.292 4.821 15.194 1.00 84.25 174 VAL A N 1
ATOM 1383 C CA . VAL A 1 174 ? -19.048 4.369 14.583 1.00 84.25 174 VAL A CA 1
ATOM 1384 C C . VAL A 1 174 ? -19.351 3.106 13.797 1.00 84.25 174 VAL A C 1
ATOM 1386 O O . VAL A 1 174 ? -20.122 2.258 14.234 1.00 84.25 174 VAL A O 1
ATOM 1389 N N . ILE A 1 175 ? -18.773 3.010 12.610 1.00 86.38 175 ILE A N 1
ATOM 1390 C CA . ILE A 1 175 ? -19.054 1.945 11.663 1.00 86.38 175 ILE A CA 1
ATOM 1391 C C . ILE A 1 175 ? -17.742 1.266 11.298 1.00 86.38 175 ILE A C 1
ATOM 1393 O O . ILE A 1 175 ? -16.845 1.917 10.760 1.00 86.38 175 ILE A O 1
ATOM 1397 N N . LEU A 1 176 ? -17.630 -0.027 11.580 1.00 89.12 176 LEU A N 1
ATOM 1398 C CA . LEU A 1 176 ? -16.511 -0.850 11.142 1.00 89.12 176 LEU A CA 1
ATOM 1399 C C . LEU A 1 176 ? -16.869 -1.507 9.809 1.00 89.12 176 LEU A C 1
ATOM 1401 O O . LEU A 1 176 ? -17.796 -2.312 9.725 1.00 89.12 176 LEU A O 1
ATOM 1405 N N . TYR A 1 177 ? -16.120 -1.159 8.770 1.00 87.12 177 TYR A N 1
ATOM 1406 C CA . TYR A 1 177 ? -16.245 -1.741 7.443 1.00 87.12 177 TYR A CA 1
ATOM 1407 C C . TYR A 1 177 ? -15.184 -2.815 7.225 1.00 87.12 177 TYR A C 1
ATOM 1409 O O . TYR A 1 177 ? -13.999 -2.590 7.491 1.00 87.12 177 TYR A O 1
ATOM 1417 N N . LYS A 1 178 ? -15.609 -3.944 6.654 1.00 89.44 178 LYS A N 1
ATOM 1418 C CA . LYS A 1 178 ? -14.737 -4.904 5.974 1.00 89.44 178 LYS A CA 1
ATOM 1419 C C . LYS A 1 178 ? -14.880 -4.692 4.471 1.00 89.44 178 LYS A C 1
ATOM 1421 O O . LYS A 1 178 ? -15.955 -4.902 3.908 1.00 89.44 178 LYS A O 1
ATOM 1426 N N . ILE A 1 179 ? -13.804 -4.239 3.837 1.00 86.94 179 ILE A N 1
ATOM 1427 C CA . ILE A 1 179 ? -13.773 -3.842 2.427 1.00 86.94 179 ILE A CA 1
ATOM 1428 C C . ILE A 1 179 ? -12.805 -4.750 1.681 1.00 86.94 179 ILE A C 1
ATOM 1430 O O . ILE A 1 179 ? -11.670 -4.931 2.115 1.00 86.94 179 ILE A O 1
ATOM 1434 N N . SER A 1 180 ? -13.221 -5.251 0.525 1.00 86.50 180 SER A N 1
ATOM 1435 C CA . SER A 1 180 ? -12.374 -5.981 -0.415 1.00 86.50 180 SER A CA 1
ATOM 1436 C C . SER A 1 180 ? -12.080 -5.125 -1.639 1.00 86.50 180 SER A C 1
ATOM 1438 O O . SER A 1 180 ? -12.989 -4.660 -2.319 1.00 86.50 180 SER A O 1
ATOM 1440 N N . VAL A 1 181 ? -10.798 -4.915 -1.926 1.00 85.12 181 VAL A N 1
ATOM 1441 C CA . VAL A 1 181 ? -10.322 -4.148 -3.084 1.00 85.12 181 VAL A CA 1
ATOM 1442 C C . VAL A 1 181 ? -9.682 -5.097 -4.085 1.00 85.12 181 VAL A C 1
ATOM 1444 O O . VAL A 1 181 ? -8.743 -5.823 -3.741 1.00 85.12 181 VAL A O 1
ATOM 1447 N N . ASP A 1 182 ? -10.156 -5.070 -5.326 1.00 85.81 182 ASP A N 1
ATOM 1448 C CA . ASP A 1 182 ? -9.600 -5.875 -6.409 1.00 85.81 182 ASP A CA 1
ATOM 1449 C C . ASP A 1 182 ? -8.397 -5.190 -7.052 1.00 85.81 182 ASP A C 1
ATOM 1451 O O . ASP A 1 182 ? -8.528 -4.372 -7.948 1.00 85.81 182 ASP A O 1
ATOM 1455 N N . ARG A 1 183 ? -7.189 -5.514 -6.603 1.00 86.00 183 ARG A N 1
ATOM 1456 C CA . ARG A 1 183 ? -5.949 -4.932 -7.152 1.00 86.00 183 ARG A CA 1
ATOM 1457 C C . ARG A 1 183 ? -5.422 -5.675 -8.387 1.00 86.00 183 ARG A C 1
ATOM 1459 O O . ARG A 1 183 ? -4.237 -5.562 -8.691 1.00 86.00 183 ARG A O 1
ATOM 1466 N N . GLY A 1 184 ? -6.233 -6.514 -9.021 1.00 87.31 184 GLY A N 1
ATOM 1467 C CA . GLY A 1 184 ? -5.825 -7.259 -10.201 1.00 87.31 184 GLY A CA 1
ATOM 1468 C C . GLY A 1 184 ? -5.636 -6.384 -11.429 1.00 87.31 184 GLY A C 1
ATOM 1469 O O . GLY A 1 184 ? -6.114 -5.259 -11.483 1.00 87.31 184 GLY A O 1
ATOM 1470 N N . MET A 1 185 ? -4.954 -6.932 -12.431 1.00 90.88 185 MET A N 1
ATOM 1471 C CA . MET A 1 185 ? -4.839 -6.310 -13.750 1.00 90.88 185 MET A CA 1
ATOM 1472 C C . MET A 1 185 ? -5.438 -7.257 -14.797 1.00 90.88 185 MET A C 1
ATOM 1474 O O . MET A 1 185 ? -4.863 -8.331 -15.021 1.00 90.88 185 MET A O 1
ATOM 1478 N N . PRO A 1 186 ? -6.580 -6.902 -15.417 1.00 92.50 186 PRO A N 1
ATOM 1479 C CA . PRO A 1 186 ? -7.174 -7.673 -16.505 1.00 92.50 186 PRO A CA 1
ATOM 1480 C C . PRO A 1 186 ? -6.226 -7.812 -17.700 1.00 92.50 186 PRO A C 1
ATOM 1482 O O . PRO A 1 186 ? -5.307 -7.007 -17.876 1.00 92.50 186 PRO A O 1
ATOM 1485 N N . TRP A 1 187 ? -6.466 -8.822 -18.542 1.00 94.44 187 TRP A N 1
ATOM 1486 C CA . TRP A 1 187 ? -5.660 -9.049 -19.746 1.00 94.44 187 TRP A CA 1
ATOM 1487 C C . TRP A 1 187 ? -5.643 -7.825 -20.663 1.00 94.44 187 TRP A C 1
ATOM 1489 O O . TRP A 1 187 ? -4.567 -7.392 -21.061 1.00 94.44 187 TRP A O 1
ATOM 1499 N N . ASP A 1 188 ? -6.799 -7.214 -20.924 1.00 93.44 188 ASP A N 1
ATOM 1500 C CA . ASP A 1 188 ? -6.895 -6.063 -21.826 1.00 93.44 188 ASP A CA 1
ATOM 1501 C C . ASP A 1 188 ? -6.059 -4.872 -21.340 1.00 93.44 188 ASP A C 1
ATOM 1503 O O . ASP A 1 188 ? -5.407 -4.192 -22.131 1.00 93.44 188 ASP A O 1
ATOM 1507 N N . GLU A 1 189 ? -6.016 -4.627 -20.027 1.00 92.12 189 GLU A N 1
ATOM 1508 C CA . GLU A 1 189 ? -5.182 -3.571 -19.448 1.00 92.12 189 GLU A CA 1
ATOM 1509 C C . GLU A 1 189 ? -3.686 -3.893 -19.599 1.00 92.12 189 GLU A C 1
ATOM 1511 O O . GLU A 1 189 ? -2.898 -3.028 -19.998 1.00 92.12 189 GLU A O 1
ATOM 1516 N N . ALA A 1 190 ? -3.292 -5.140 -19.324 1.00 93.75 190 ALA A N 1
ATOM 1517 C CA . ALA A 1 190 ? -1.914 -5.601 -19.483 1.00 93.75 190 ALA A CA 1
ATOM 1518 C C . ALA A 1 190 ? -1.465 -5.560 -20.954 1.00 93.75 190 ALA A C 1
ATOM 1520 O O . ALA A 1 190 ? -0.361 -5.102 -21.255 1.00 93.75 190 ALA A O 1
ATOM 1521 N N . TYR A 1 191 ? -2.333 -5.977 -21.875 1.00 94.25 191 TYR A N 1
ATOM 1522 C CA . TYR A 1 191 ? -2.082 -5.969 -23.310 1.00 94.25 191 TYR A CA 1
ATOM 1523 C C . TYR A 1 191 ? -1.937 -4.539 -23.837 1.00 94.25 191 TYR A C 1
ATOM 1525 O O . TYR A 1 191 ? -0.918 -4.209 -24.441 1.00 94.25 191 TYR A O 1
ATOM 1533 N N . ASN A 1 192 ? -2.869 -3.643 -23.499 1.00 93.75 192 ASN A N 1
ATOM 1534 C CA . ASN A 1 192 ? -2.784 -2.224 -23.860 1.00 93.75 192 ASN A CA 1
ATOM 1535 C C . ASN A 1 192 ? -1.525 -1.540 -23.311 1.00 93.75 192 ASN A C 1
ATOM 1537 O O . ASN A 1 192 ? -0.991 -0.622 -23.936 1.00 93.75 192 ASN A O 1
ATOM 1541 N N . ARG A 1 193 ? -1.037 -1.970 -22.140 1.00 93.06 193 ARG A N 1
ATOM 1542 C CA . ARG A 1 193 ? 0.266 -1.543 -21.613 1.00 93.06 193 ARG A CA 1
ATOM 1543 C C . ARG A 1 193 ? 1.414 -2.081 -22.453 1.00 93.06 193 ARG A C 1
ATOM 1545 O O . ARG A 1 193 ? 2.291 -1.298 -22.795 1.00 93.06 193 ARG A O 1
ATOM 1552 N N . SER A 1 194 ? 1.390 -3.364 -22.812 1.00 92.69 194 SER A N 1
ATOM 1553 C CA . SER A 1 194 ? 2.441 -3.995 -23.619 1.00 92.69 194 SER A CA 1
ATOM 1554 C C . SER A 1 194 ? 2.640 -3.328 -24.984 1.00 92.69 194 SER A C 1
ATOM 1556 O O . SER A 1 194 ? 3.774 -3.205 -25.431 1.00 92.69 194 SER A O 1
ATOM 1558 N N . LEU A 1 195 ? 1.571 -2.795 -25.590 1.00 91.75 195 LEU A N 1
ATOM 1559 C CA . LEU A 1 195 ? 1.629 -2.061 -26.862 1.00 91.75 195 LEU A CA 1
ATOM 1560 C C . LEU A 1 195 ? 2.395 -0.732 -26.780 1.00 91.75 195 LEU A C 1
ATOM 1562 O O . LEU A 1 195 ? 2.809 -0.196 -27.803 1.00 91.75 195 LEU A O 1
ATOM 1566 N N . LYS A 1 196 ? 2.553 -0.173 -25.575 1.00 90.88 196 LYS A N 1
ATOM 1567 C CA . LYS A 1 196 ? 3.270 1.090 -25.338 1.00 90.88 196 LYS A CA 1
ATOM 1568 C C . LYS A 1 196 ? 4.741 0.874 -24.974 1.00 90.88 196 LYS A C 1
ATOM 1570 O O . LYS A 1 196 ? 5.445 1.855 -24.751 1.00 90.88 196 LYS A O 1
ATOM 1575 N N . LEU A 1 197 ? 5.171 -0.381 -24.853 1.00 89.88 197 LEU A N 1
ATOM 1576 C CA . LEU A 1 197 ? 6.537 -0.749 -24.502 1.00 89.88 197 LEU A CA 1
ATOM 1577 C C . LEU A 1 197 ? 7.409 -0.744 -25.760 1.00 89.88 197 LEU A C 1
ATOM 1579 O O . LEU A 1 197 ? 6.997 -1.232 -26.811 1.00 89.88 197 LEU A O 1
ATOM 1583 N N . SER A 1 198 ? 8.618 -0.207 -25.633 1.00 83.81 198 SER A N 1
ATOM 1584 C CA . SER A 1 198 ? 9.549 0.004 -26.754 1.00 83.81 198 SER A CA 1
ATOM 1585 C C . SER A 1 198 ? 10.925 -0.616 -26.499 1.00 83.81 198 SER A C 1
ATOM 1587 O O . SER A 1 198 ? 11.747 -0.706 -27.409 1.00 83.81 198 SER A O 1
ATOM 1589 N N . GLY A 1 199 ? 11.208 -1.011 -25.258 1.00 85.81 199 GLY A N 1
ATOM 1590 C CA . GLY A 1 199 ? 12.484 -1.558 -24.831 1.00 85.81 199 GLY A CA 1
ATOM 1591 C C . GLY A 1 199 ? 12.659 -3.033 -25.215 1.00 85.81 199 GLY A C 1
ATOM 1592 O O . GLY A 1 199 ? 11.699 -3.808 -25.221 1.00 85.81 199 GLY A O 1
ATOM 1593 N N . PRO A 1 200 ? 13.901 -3.469 -25.493 1.00 86.62 200 PRO A N 1
ATOM 1594 C CA . PRO A 1 200 ? 14.186 -4.824 -25.971 1.00 86.62 200 PRO A CA 1
ATOM 1595 C C . PRO A 1 200 ? 13.864 -5.901 -24.928 1.00 86.62 200 PRO A C 1
ATOM 1597 O O . PRO A 1 200 ? 13.412 -6.990 -25.278 1.00 86.62 200 PRO A O 1
ATOM 1600 N N . ASP A 1 201 ? 14.029 -5.587 -23.644 1.00 89.38 201 ASP A N 1
ATOM 1601 C CA . ASP A 1 201 ? 13.742 -6.481 -22.518 1.00 89.38 201 ASP A CA 1
ATOM 1602 C C . ASP A 1 201 ? 12.346 -6.249 -21.912 1.00 89.38 201 ASP A C 1
ATOM 1604 O O . ASP A 1 201 ? 11.972 -6.876 -20.921 1.00 89.38 201 ASP A O 1
ATOM 1608 N N . GLU A 1 202 ? 11.542 -5.364 -22.499 1.00 91.81 202 GLU A N 1
ATOM 1609 C CA . GLU A 1 202 ? 10.168 -5.124 -22.060 1.00 91.81 202 GLU A CA 1
ATOM 1610 C C . GLU A 1 202 ? 9.202 -6.136 -22.686 1.00 91.81 202 GLU A C 1
ATOM 1612 O O . GLU A 1 202 ? 9.405 -6.599 -23.813 1.00 91.81 202 GLU A O 1
ATOM 1617 N N . GLY A 1 203 ? 8.145 -6.499 -21.957 1.00 94.31 203 GLY A N 1
ATOM 1618 C CA . GLY A 1 203 ? 7.102 -7.401 -22.451 1.00 94.31 203 GLY A CA 1
ATOM 1619 C C . GLY A 1 203 ? 6.697 -8.489 -21.461 1.00 94.31 203 GLY A C 1
ATOM 1620 O O . GLY A 1 203 ? 6.924 -8.375 -20.254 1.00 94.31 203 GLY A O 1
ATOM 1621 N N . PHE A 1 204 ? 6.042 -9.530 -21.973 1.00 95.94 204 PHE A N 1
ATOM 1622 C CA . PHE A 1 204 ? 5.527 -10.628 -21.163 1.00 95.94 204 PHE A CA 1
ATOM 1623 C C . PHE A 1 204 ? 6.588 -11.686 -20.876 1.00 95.94 204 PHE A C 1
ATOM 1625 O O . PHE A 1 204 ? 7.476 -11.955 -21.684 1.00 95.94 204 PHE A O 1
ATOM 1632 N N . TYR A 1 205 ? 6.463 -12.306 -19.708 1.00 94.56 205 TYR A N 1
ATOM 1633 C CA . TYR A 1 205 ? 7.395 -13.295 -19.194 1.00 94.56 205 TYR A CA 1
ATOM 1634 C C . TYR A 1 205 ? 6.650 -14.462 -18.546 1.00 94.56 205 TYR A C 1
ATOM 1636 O O . TYR A 1 205 ? 5.711 -14.256 -17.774 1.00 94.56 205 TYR A O 1
ATOM 1644 N N . LEU A 1 206 ? 7.124 -15.682 -18.803 1.00 93.12 206 LEU A N 1
ATOM 1645 C CA . LEU A 1 206 ? 6.681 -16.909 -18.137 1.00 93.12 206 LEU A CA 1
ATOM 1646 C C . LEU A 1 206 ? 7.804 -17.497 -17.292 1.00 93.12 206 LEU A C 1
ATOM 1648 O O . LEU A 1 206 ? 8.971 -17.466 -17.681 1.00 93.12 206 LEU A O 1
ATOM 1652 N N . SER A 1 207 ? 7.472 -18.040 -16.124 1.00 90.75 207 SER A N 1
ATOM 1653 C CA . SER A 1 207 ? 8.478 -18.622 -15.240 1.00 90.75 207 SER A CA 1
ATOM 1654 C C . SER A 1 207 ? 9.114 -19.864 -15.858 1.00 90.75 207 SER A C 1
ATOM 1656 O O . SER A 1 207 ? 8.425 -20.731 -16.389 1.00 90.75 207 SER A O 1
ATOM 1658 N N . LEU A 1 208 ? 10.439 -19.973 -15.733 1.00 85.19 208 LEU A N 1
ATOM 1659 C CA . LEU A 1 208 ? 11.204 -21.147 -16.171 1.00 85.19 208 LEU A CA 1
ATOM 1660 C C . LEU A 1 208 ? 10.866 -22.378 -15.324 1.00 85.19 208 LEU A C 1
ATOM 1662 O O . LEU A 1 208 ? 10.789 -23.495 -15.825 1.00 85.19 208 LEU A O 1
ATOM 1666 N N . LYS A 1 209 ? 10.651 -22.163 -14.021 1.00 78.50 209 LYS A N 1
ATOM 1667 C CA . LYS A 1 209 ? 10.169 -23.196 -13.104 1.00 78.50 209 LYS A CA 1
ATOM 1668 C C . LYS A 1 209 ? 8.650 -23.141 -13.047 1.00 78.50 209 LYS A C 1
ATOM 1670 O O . LYS A 1 209 ? 8.084 -22.101 -12.700 1.00 78.50 209 LYS A O 1
ATOM 1675 N N . LEU A 1 210 ? 8.006 -24.264 -13.340 1.00 75.19 210 LEU A N 1
ATOM 1676 C CA . LEU A 1 210 ? 6.586 -24.447 -13.068 1.00 75.19 210 LEU A CA 1
ATOM 1677 C C . LEU A 1 210 ? 6.372 -24.470 -11.550 1.00 75.19 210 LEU A C 1
ATOM 1679 O O . LEU A 1 210 ? 7.166 -25.053 -10.808 1.00 75.19 210 LEU A O 1
ATOM 1683 N N . ARG A 1 211 ? 5.319 -23.803 -11.074 1.00 67.00 211 ARG A N 1
ATOM 1684 C CA . ARG A 1 211 ? 4.881 -23.911 -9.678 1.00 67.00 211 ARG A CA 1
ATOM 1685 C C . ARG A 1 211 ? 3.527 -24.608 -9.668 1.00 67.00 211 ARG A C 1
ATOM 1687 O O . ARG A 1 211 ? 2.506 -23.960 -9.879 1.00 67.00 211 ARG A O 1
ATOM 1694 N N . GLY A 1 212 ? 3.542 -25.923 -9.462 1.00 66.75 212 GLY A N 1
ATOM 1695 C CA . GLY A 1 212 ? 2.394 -26.790 -9.734 1.00 66.75 212 GLY A CA 1
ATOM 1696 C C . GLY A 1 212 ? 2.310 -27.133 -11.221 1.00 66.75 212 GLY A C 1
ATOM 1697 O O . GLY A 1 212 ? 3.340 -27.359 -11.851 1.00 66.75 212 GLY A O 1
ATOM 1698 N N . ASN A 1 213 ? 1.098 -27.113 -11.785 1.00 66.56 213 ASN A N 1
ATOM 1699 C CA . ASN A 1 213 ? 0.854 -27.395 -13.209 1.00 66.56 213 ASN A CA 1
ATOM 1700 C C . ASN A 1 213 ? 0.897 -26.164 -14.132 1.00 66.56 213 ASN A C 1
ATOM 1702 O O . ASN A 1 213 ? 0.773 -26.325 -15.341 1.00 66.56 213 ASN A O 1
ATOM 1706 N N . HIS A 1 214 ? 1.061 -24.947 -13.599 1.00 73.25 214 HIS A N 1
ATOM 1707 C CA . HIS A 1 214 ? 0.983 -23.720 -14.399 1.00 73.25 214 HIS A CA 1
ATOM 1708 C C . HIS A 1 214 ? 2.240 -22.842 -14.238 1.00 73.25 214 HIS A C 1
ATOM 1710 O O . HIS A 1 214 ? 2.744 -22.685 -13.117 1.00 73.25 214 HIS A O 1
ATOM 1716 N N . PRO A 1 215 ? 2.760 -22.247 -15.330 1.00 80.94 215 PRO A N 1
ATOM 1717 C CA . PRO A 1 215 ? 3.832 -21.257 -15.257 1.00 80.94 215 PRO A CA 1
ATOM 1718 C C . PRO A 1 215 ? 3.315 -19.953 -14.638 1.00 80.94 215 PRO A C 1
ATOM 1720 O O . PRO A 1 215 ? 2.180 -19.550 -14.873 1.00 80.94 215 PRO A O 1
ATOM 1723 N N . CYS A 1 216 ? 4.135 -19.250 -13.858 1.00 86.19 216 CYS A N 1
ATOM 1724 C CA . CYS A 1 216 ? 3.807 -17.901 -13.393 1.00 86.19 216 CYS A CA 1
ATOM 1725 C C . CYS A 1 216 ? 4.011 -16.896 -14.528 1.00 86.19 216 CYS A C 1
ATOM 1727 O O . CYS A 1 216 ? 5.052 -16.924 -15.179 1.00 86.19 216 CYS A O 1
ATOM 1729 N N . VAL A 1 217 ? 3.054 -15.988 -14.717 1.00 92.25 217 VAL A N 1
ATOM 1730 C CA . VAL A 1 217 ? 3.096 -14.961 -15.768 1.00 92.25 217 VAL A CA 1
ATOM 1731 C C . VAL A 1 217 ? 3.251 -13.568 -15.168 1.00 92.25 217 VAL A C 1
ATOM 1733 O O . VAL A 1 217 ? 2.710 -13.271 -14.098 1.00 92.25 217 VAL A O 1
ATOM 1736 N N . LEU A 1 218 ? 4.011 -12.717 -15.849 1.00 94.25 218 LEU A N 1
ATOM 1737 C CA . LEU A 1 218 ? 4.154 -11.306 -15.514 1.00 94.25 218 LEU A CA 1
ATOM 1738 C C . LEU A 1 218 ? 4.413 -10.465 -16.767 1.00 94.25 218 LEU A C 1
ATOM 1740 O O . LEU A 1 218 ? 4.809 -10.985 -17.807 1.00 94.25 218 LEU A O 1
ATOM 1744 N N . LEU A 1 219 ? 4.221 -9.158 -16.637 1.00 94.81 219 LEU A N 1
ATOM 1745 C CA . LEU A 1 219 ? 4.581 -8.144 -17.623 1.00 94.81 219 LEU A CA 1
ATOM 1746 C C . LEU A 1 219 ? 5.668 -7.261 -17.004 1.00 94.81 219 LEU A C 1
ATOM 1748 O O . LEU A 1 219 ? 5.504 -6.787 -15.880 1.00 94.81 219 LEU A O 1
ATOM 1752 N N . ALA A 1 220 ? 6.782 -7.065 -17.701 1.00 94.31 220 ALA A N 1
ATOM 1753 C CA . ALA A 1 220 ? 7.885 -6.231 -17.239 1.00 94.31 220 ALA A CA 1
ATOM 1754 C C . ALA A 1 220 ? 7.996 -4.964 -18.095 1.00 94.31 220 ALA A C 1
ATOM 1756 O O . ALA A 1 220 ? 8.046 -5.033 -19.322 1.00 94.31 220 ALA A O 1
ATOM 1757 N N . GLU A 1 221 ? 8.050 -3.819 -17.421 1.00 92.69 221 GLU A N 1
ATOM 1758 C CA . GLU A 1 221 ? 8.227 -2.481 -17.994 1.00 92.69 221 GLU A CA 1
ATOM 1759 C C . GLU A 1 221 ? 9.524 -1.888 -17.436 1.00 92.69 221 GLU A C 1
ATOM 1761 O O . GLU A 1 221 ? 9.803 -2.001 -16.237 1.00 92.69 221 GLU A O 1
ATOM 1766 N N . GLN A 1 222 ? 10.335 -1.264 -18.280 1.00 88.81 222 GLN A N 1
ATOM 1767 C CA . GLN A 1 222 ? 11.591 -0.660 -17.873 1.00 88.81 222 GLN A CA 1
ATOM 1768 C C . GLN A 1 222 ? 11.313 0.576 -17.010 1.00 88.81 222 GLN A C 1
ATOM 1770 O O . GLN A 1 222 ? 10.654 1.535 -17.403 1.00 88.81 222 GLN A O 1
ATOM 1775 N N . GLY A 1 223 ? 11.816 0.542 -15.777 1.00 81.31 223 GLY A N 1
ATOM 1776 C CA . GLY A 1 223 ? 11.735 1.653 -14.843 1.00 81.31 223 GLY A CA 1
ATOM 1777 C C . GLY A 1 223 ? 12.918 2.612 -14.981 1.00 81.31 223 GLY A C 1
ATOM 1778 O O . GLY A 1 223 ? 13.549 2.755 -16.024 1.00 81.31 223 GLY A O 1
ATOM 1779 N N . ARG A 1 224 ? 13.261 3.288 -13.879 1.00 71.75 224 ARG A N 1
ATOM 1780 C CA . ARG A 1 224 ? 14.452 4.148 -13.837 1.00 71.75 224 ARG A CA 1
ATOM 1781 C C . ARG A 1 224 ? 15.719 3.289 -13.757 1.00 71.75 224 ARG A C 1
ATOM 1783 O O . ARG A 1 224 ? 15.892 2.533 -12.800 1.00 71.75 224 ARG A O 1
ATOM 1790 N N . GLY A 1 225 ? 16.630 3.467 -14.712 1.00 77.31 225 GLY A N 1
ATOM 1791 C CA . GLY A 1 225 ? 17.916 2.767 -14.754 1.00 77.31 225 GLY A CA 1
ATOM 1792 C C . GLY A 1 225 ? 17.783 1.315 -15.228 1.00 77.31 225 GLY A C 1
ATOM 1793 O O . GLY A 1 225 ? 17.097 1.043 -16.207 1.00 77.31 225 GLY A O 1
ATOM 1794 N N . LYS A 1 226 ? 18.447 0.381 -14.533 1.00 77.62 226 LYS A N 1
ATOM 1795 C CA . LYS A 1 226 ? 18.449 -1.065 -14.854 1.00 77.62 226 LYS A CA 1
ATOM 1796 C C . LYS A 1 226 ? 17.346 -1.870 -14.143 1.00 77.62 226 LYS A C 1
ATOM 1798 O O . LYS A 1 226 ? 17.384 -3.099 -14.130 1.00 77.62 226 LYS A O 1
ATOM 1803 N N . ASN A 1 227 ? 16.394 -1.184 -13.513 1.00 86.44 227 ASN A N 1
ATOM 1804 C CA . ASN A 1 227 ? 15.333 -1.804 -12.726 1.00 86.44 227 ASN A CA 1
ATOM 1805 C C . ASN A 1 227 ? 14.031 -1.862 -13.524 1.00 86.44 227 ASN A C 1
ATOM 1807 O O . ASN A 1 227 ? 13.626 -0.869 -14.125 1.00 86.44 227 ASN A O 1
ATOM 1811 N N . PHE A 1 228 ? 13.345 -2.994 -13.451 1.00 89.19 228 PHE A N 1
ATOM 1812 C CA . PHE A 1 228 ? 12.070 -3.261 -14.098 1.00 89.19 228 PHE A CA 1
ATOM 1813 C C . PHE A 1 228 ? 10.924 -3.175 -13.094 1.00 89.19 228 PHE A C 1
ATOM 1815 O O . PHE A 1 228 ? 10.998 -3.657 -11.959 1.00 89.19 228 PHE A O 1
ATOM 1822 N N . ILE A 1 229 ? 9.842 -2.545 -13.530 1.00 90.50 229 ILE A N 1
ATOM 1823 C CA . ILE A 1 229 ? 8.551 -2.554 -12.860 1.00 90.50 229 ILE A CA 1
ATOM 1824 C C . ILE A 1 229 ? 7.818 -3.804 -13.337 1.00 90.50 229 ILE A C 1
ATOM 1826 O O . ILE A 1 229 ? 7.620 -4.008 -14.532 1.00 90.50 229 ILE A O 1
ATOM 1830 N N . VAL A 1 230 ? 7.418 -4.643 -12.388 1.00 92.12 230 VAL A N 1
ATOM 1831 C CA . VAL A 1 230 ? 6.748 -5.911 -12.674 1.00 92.12 230 VAL A CA 1
ATOM 1832 C C . VAL A 1 230 ? 5.255 -5.772 -12.433 1.00 92.12 230 VAL A C 1
ATOM 1834 O O . VAL A 1 230 ? 4.827 -5.282 -11.388 1.00 92.12 230 VAL A O 1
ATOM 1837 N N . TYR A 1 231 ? 4.469 -6.263 -13.378 1.00 92.19 231 TYR A N 1
ATOM 1838 C CA . TYR A 1 231 ? 3.022 -6.347 -13.318 1.00 92.19 231 TYR A CA 1
ATOM 1839 C C . TYR A 1 231 ? 2.597 -7.808 -13.287 1.00 92.19 231 TYR A C 1
ATOM 1841 O O . TYR A 1 231 ? 3.119 -8.627 -14.040 1.00 92.19 231 TYR A O 1
ATOM 1849 N N . LYS A 1 232 ? 1.655 -8.147 -12.411 1.00 91.50 232 LYS A N 1
ATOM 1850 C CA . LYS A 1 232 ? 1.126 -9.509 -12.276 1.00 91.50 232 LYS A CA 1
ATOM 1851 C C . LYS A 1 232 ? -0.398 -9.494 -12.311 1.00 91.50 232 LYS A C 1
ATOM 1853 O O . LYS A 1 232 ? -0.990 -8.540 -11.803 1.00 91.50 232 LYS A O 1
ATOM 1858 N N . PRO A 1 233 ? -1.040 -10.574 -12.780 1.00 90.69 233 PRO A N 1
ATOM 1859 C CA . PRO A 1 233 ? -2.498 -10.641 -12.878 1.00 90.69 233 PRO A CA 1
ATOM 1860 C C . PRO A 1 233 ? -3.200 -10.415 -11.529 1.00 90.69 233 PRO A C 1
ATOM 1862 O O . PRO A 1 233 ? -4.251 -9.787 -11.468 1.00 90.69 233 PRO A O 1
ATOM 1865 N N . ASN A 1 234 ? -2.606 -10.868 -10.423 1.00 86.62 234 ASN A N 1
ATOM 1866 C CA . ASN A 1 234 ? -3.225 -10.821 -9.097 1.00 86.62 234 ASN A CA 1
ATOM 1867 C C . ASN A 1 234 ? -2.940 -9.547 -8.279 1.00 86.62 234 ASN A C 1
ATOM 1869 O O . ASN A 1 234 ? -3.619 -9.300 -7.290 1.00 86.62 234 ASN A O 1
ATOM 1873 N N . ILE A 1 235 ? -1.909 -8.767 -8.603 1.00 83.94 235 ILE A N 1
ATOM 1874 C CA . ILE A 1 235 ? -1.547 -7.568 -7.818 1.00 83.94 235 ILE A CA 1
ATOM 1875 C C . ILE A 1 235 ? -1.428 -6.299 -8.658 1.00 83.94 235 ILE A C 1
ATOM 1877 O O . ILE A 1 235 ? -1.172 -5.235 -8.095 1.00 83.94 235 ILE A O 1
ATOM 1881 N N . GLY A 1 236 ? -1.542 -6.415 -9.982 1.00 88.00 236 GLY A N 1
ATOM 1882 C CA . GLY A 1 236 ? -1.218 -5.336 -10.896 1.00 88.00 236 GLY A CA 1
ATOM 1883 C C . GLY A 1 236 ? 0.239 -4.932 -10.712 1.00 88.00 236 GLY A C 1
ATOM 1884 O O . GLY A 1 236 ? 1.134 -5.778 -10.762 1.00 88.00 236 GLY A O 1
ATOM 1885 N N . LYS A 1 237 ? 0.481 -3.642 -10.472 1.00 86.69 237 LYS A N 1
ATOM 1886 C CA . LYS A 1 237 ? 1.822 -3.077 -10.293 1.00 86.69 237 LYS A CA 1
ATOM 1887 C C . LYS A 1 237 ? 2.477 -3.543 -8.990 1.00 86.69 237 LYS A C 1
ATOM 1889 O O . LYS A 1 237 ? 2.031 -3.202 -7.895 1.00 86.69 237 LYS A O 1
ATOM 1894 N N . GLN A 1 238 ? 3.605 -4.235 -9.096 1.00 81.62 238 GLN A N 1
ATOM 1895 C CA . GLN A 1 238 ? 4.426 -4.600 -7.947 1.00 81.62 238 GLN A CA 1
ATOM 1896 C C . GLN A 1 238 ? 5.187 -3.377 -7.404 1.00 81.62 238 GLN A C 1
ATOM 1898 O O . GLN A 1 238 ? 5.835 -2.647 -8.153 1.00 81.62 238 GLN A O 1
ATOM 1903 N N . THR A 1 239 ? 5.136 -3.162 -6.084 1.00 72.81 239 THR A N 1
ATOM 1904 C CA . THR A 1 239 ? 5.815 -2.035 -5.414 1.00 72.81 239 THR A CA 1
ATOM 1905 C C . THR A 1 239 ? 7.337 -2.126 -5.513 1.00 72.81 239 THR A C 1
ATOM 1907 O O . THR A 1 239 ? 8.010 -1.112 -5.682 1.00 72.81 239 THR A O 1
ATOM 1910 N N . GLN A 1 240 ? 7.878 -3.338 -5.382 1.00 75.81 240 GLN A N 1
ATOM 1911 C CA . GLN A 1 240 ? 9.309 -3.597 -5.484 1.00 75.81 240 GLN A CA 1
ATOM 1912 C C . GLN A 1 240 ? 9.689 -3.848 -6.941 1.00 75.81 240 GLN A C 1
ATOM 1914 O O . GLN A 1 240 ? 9.132 -4.744 -7.583 1.00 75.81 240 GLN A O 1
ATOM 1919 N N . THR A 1 241 ? 10.649 -3.069 -7.431 1.00 84.69 241 THR A N 1
ATOM 1920 C CA . THR A 1 241 ? 11.260 -3.265 -8.745 1.00 84.69 241 THR A CA 1
ATOM 1921 C C . THR A 1 241 ? 12.246 -4.424 -8.716 1.00 84.69 241 THR A C 1
ATOM 1923 O O . THR A 1 241 ? 12.885 -4.671 -7.694 1.00 84.69 241 THR A O 1
ATOM 1926 N N . GLU A 1 242 ? 12.403 -5.093 -9.847 1.00 84.50 242 GLU A N 1
ATOM 1927 C CA . GLU A 1 242 ? 13.305 -6.233 -10.026 1.00 84.50 242 GLU A CA 1
ATOM 1928 C C . GLU A 1 242 ? 14.448 -5.856 -10.977 1.00 84.50 242 GLU A C 1
ATOM 1930 O O . GLU A 1 242 ? 14.259 -5.036 -11.872 1.00 84.50 242 GLU A O 1
ATOM 1935 N N . SER A 1 243 ? 15.641 -6.424 -10.797 1.00 88.25 243 SER A N 1
ATOM 1936 C CA . SER A 1 243 ? 16.730 -6.258 -11.769 1.00 88.25 243 SER A CA 1
ATOM 1937 C C . SER A 1 243 ? 16.520 -7.174 -12.976 1.00 88.25 243 SER A C 1
ATOM 1939 O O . SER A 1 243 ? 15.887 -8.228 -12.862 1.00 88.25 243 SER A O 1
ATOM 1941 N N . LEU A 1 244 ? 17.085 -6.793 -14.126 1.00 87.19 244 LEU A N 1
ATOM 1942 C CA . LEU A 1 244 ? 17.037 -7.622 -15.334 1.00 87.19 244 LEU A CA 1
ATOM 1943 C C . LEU A 1 244 ? 17.633 -9.017 -15.095 1.00 87.19 244 LEU A C 1
ATOM 1945 O O . LEU A 1 244 ? 17.003 -10.015 -15.434 1.00 87.19 244 LEU A O 1
ATOM 1949 N N . ASP A 1 245 ? 18.783 -9.088 -14.421 1.00 86.88 245 ASP A N 1
ATOM 1950 C CA . ASP A 1 245 ? 19.472 -10.352 -14.134 1.00 86.88 245 ASP A CA 1
ATOM 1951 C C . ASP A 1 245 ? 18.582 -11.306 -13.322 1.00 86.88 245 ASP A C 1
ATOM 1953 O O . ASP A 1 245 ? 18.441 -12.486 -13.644 1.00 86.88 245 ASP A O 1
ATOM 1957 N N . HIS A 1 246 ? 17.906 -10.794 -12.287 1.00 87.62 246 HIS A N 1
ATOM 1958 C CA . HIS A 1 246 ? 16.998 -11.599 -11.464 1.00 87.62 246 HIS A CA 1
ATOM 1959 C C . HIS A 1 246 ? 15.723 -12.006 -12.206 1.00 87.62 246 HIS A C 1
ATOM 1961 O O . HIS A 1 246 ? 15.089 -13.007 -11.845 1.00 87.62 246 HIS A O 1
ATOM 1967 N N . LEU A 1 247 ? 15.301 -11.209 -13.189 1.00 88.00 247 LEU A N 1
ATOM 1968 C CA . LEU A 1 247 ? 14.153 -11.516 -14.025 1.00 88.00 247 LEU A CA 1
ATOM 1969 C C . LEU A 1 247 ? 14.499 -12.654 -14.991 1.00 88.00 247 LEU A C 1
ATOM 1971 O O . LEU A 1 247 ? 13.820 -13.679 -14.978 1.00 88.00 247 LEU A O 1
ATOM 1975 N N . GLN A 1 248 ? 15.600 -12.524 -15.730 1.00 88.38 248 GLN A N 1
ATOM 1976 C CA . GLN A 1 248 ? 16.055 -13.502 -16.723 1.00 88.38 248 GLN A CA 1
ATOM 1977 C C . GLN A 1 248 ? 16.464 -14.847 -16.099 1.00 88.38 248 GLN A C 1
ATOM 1979 O O . GLN A 1 248 ? 16.248 -15.898 -16.695 1.00 88.38 248 GLN A O 1
ATOM 1984 N N . GLN A 1 249 ? 16.968 -14.858 -14.859 1.00 88.88 249 GLN A N 1
ATOM 1985 C CA . GLN A 1 249 ? 17.250 -16.107 -14.133 1.00 88.88 249 GLN A CA 1
ATOM 1986 C C . GLN A 1 249 ? 15.993 -16.928 -13.800 1.00 88.88 249 GLN A C 1
ATOM 1988 O O . GLN A 1 249 ? 16.076 -18.139 -13.588 1.00 88.88 249 GLN A O 1
ATOM 1993 N N . ARG A 1 250 ? 14.829 -16.279 -13.671 1.00 88.69 250 ARG A N 1
ATOM 1994 C CA . ARG A 1 250 ? 13.591 -16.912 -13.178 1.00 88.69 250 ARG A CA 1
ATOM 1995 C C . ARG A 1 250 ? 12.516 -17.041 -14.250 1.00 88.69 250 ARG A C 1
ATOM 1997 O O . ARG A 1 250 ? 11.636 -17.894 -14.108 1.00 88.69 250 ARG A O 1
ATOM 2004 N N . TYR A 1 251 ? 12.578 -16.221 -15.291 1.00 92.88 251 TYR A N 1
ATOM 2005 C CA . TYR A 1 251 ? 11.556 -16.112 -16.317 1.00 92.88 251 TYR A CA 1
ATOM 2006 C C . TYR A 1 251 ? 12.173 -16.038 -17.712 1.00 92.88 251 TYR A C 1
ATOM 2008 O O . TYR A 1 251 ? 13.239 -15.462 -17.905 1.00 92.88 251 TYR A O 1
ATOM 2016 N N . ARG A 1 252 ? 11.450 -16.576 -18.693 1.00 93.44 252 ARG A N 1
ATOM 2017 C CA . ARG A 1 252 ? 11.719 -16.392 -20.120 1.00 93.44 252 ARG A CA 1
ATOM 2018 C C . ARG A 1 252 ? 10.735 -15.387 -20.703 1.00 93.44 252 ARG A C 1
ATOM 2020 O O . ARG A 1 252 ? 9.559 -15.413 -20.337 1.00 93.44 252 ARG A O 1
ATOM 2027 N N . LYS A 1 253 ? 11.211 -14.531 -21.605 1.00 93.56 253 LYS A N 1
ATOM 2028 C CA . LYS A 1 253 ? 10.362 -13.614 -22.371 1.00 93.56 253 LYS A CA 1
ATOM 2029 C C . LYS A 1 253 ? 9.505 -14.414 -23.359 1.00 93.56 253 LYS A C 1
ATOM 2031 O O . LYS A 1 253 ? 10.000 -15.380 -23.935 1.00 93.56 253 LYS A O 1
ATOM 2036 N N . VAL A 1 254 ? 8.246 -14.026 -23.527 1.00 94.19 254 VAL A N 1
ATOM 2037 C CA . VAL A 1 254 ? 7.269 -14.688 -24.407 1.00 94.19 254 VAL A CA 1
ATOM 2038 C C . VAL A 1 254 ? 6.453 -13.665 -25.191 1.00 94.19 254 VAL A C 1
ATOM 2040 O O . VAL A 1 254 ? 6.438 -12.479 -24.842 1.00 94.19 254 VAL A O 1
ATOM 2043 N N . THR A 1 255 ? 5.767 -14.115 -26.242 1.00 93.38 255 THR A N 1
ATOM 2044 C CA . THR A 1 255 ? 4.837 -13.252 -26.978 1.00 93.38 255 THR A CA 1
ATOM 2045 C C . THR A 1 255 ? 3.539 -13.035 -26.186 1.00 93.38 255 THR A C 1
ATOM 2047 O O . THR A 1 255 ? 3.218 -13.821 -25.285 1.00 93.38 255 THR A O 1
ATOM 2050 N N . PRO A 1 256 ? 2.774 -11.967 -26.477 1.00 93.19 256 PRO A N 1
ATOM 2051 C CA . PRO A 1 256 ? 1.471 -11.749 -25.856 1.00 93.19 256 PRO A CA 1
ATOM 2052 C C . PRO A 1 256 ? 0.514 -12.937 -26.037 1.00 93.19 256 PRO A C 1
ATOM 2054 O O . PRO A 1 256 ? -0.205 -13.292 -25.107 1.00 93.19 256 PRO A O 1
ATOM 2057 N N . GLU A 1 257 ? 0.537 -13.596 -27.194 1.00 92.31 257 GLU A N 1
ATOM 2058 C CA . GLU A 1 257 ? -0.331 -14.737 -27.504 1.00 92.31 257 GLU A CA 1
ATOM 2059 C C . GLU A 1 257 ? -0.045 -15.925 -26.577 1.00 92.31 257 GLU A C 1
ATOM 2061 O O . GLU A 1 257 ? -0.972 -16.518 -26.034 1.00 92.31 257 GLU A O 1
ATOM 2066 N N . GLU A 1 258 ? 1.233 -16.221 -26.318 1.00 91.94 258 GLU A N 1
ATOM 2067 C CA . GLU A 1 258 ? 1.645 -17.279 -25.384 1.00 91.94 258 GLU A CA 1
ATOM 2068 C C . GLU A 1 258 ? 1.330 -16.931 -23.918 1.00 91.94 258 GLU A C 1
ATOM 2070 O O . GLU A 1 258 ? 1.111 -17.813 -23.081 1.00 91.94 258 GLU A O 1
ATOM 2075 N N . ALA A 1 259 ? 1.329 -15.640 -23.579 1.00 93.06 259 ALA A N 1
ATOM 2076 C CA . ALA A 1 259 ? 1.096 -15.168 -22.219 1.00 93.06 259 ALA A CA 1
ATOM 2077 C C . ALA A 1 259 ? -0.391 -15.116 -21.840 1.00 93.06 259 ALA A C 1
ATOM 2079 O O . ALA A 1 259 ? -0.709 -15.246 -20.652 1.00 93.06 259 ALA A O 1
ATOM 2080 N N . ARG A 1 260 ? -1.285 -14.930 -22.820 1.00 93.62 260 ARG A N 1
ATOM 2081 C CA . ARG A 1 260 ? -2.713 -14.651 -22.615 1.00 93.62 260 ARG A CA 1
ATOM 2082 C C . ARG A 1 260 ? -3.404 -15.682 -21.737 1.00 93.62 260 ARG A C 1
ATOM 2084 O O . ARG A 1 260 ? -3.912 -15.330 -20.673 1.00 93.62 260 ARG A O 1
ATOM 2091 N N . ASP A 1 261 ? -3.357 -16.948 -22.137 1.00 91.88 261 ASP A N 1
ATOM 2092 C CA . ASP A 1 261 ? -4.046 -18.024 -21.420 1.00 91.88 261 ASP A CA 1
ATOM 2093 C C . ASP A 1 261 ? -3.530 -18.133 -19.983 1.00 91.88 261 ASP A C 1
ATOM 2095 O O . ASP A 1 261 ? -4.296 -18.265 -19.028 1.00 91.88 261 ASP A O 1
ATOM 2099 N N . SER A 1 262 ? -2.213 -18.014 -19.794 1.00 91.31 262 SER A N 1
ATOM 2100 C CA . SER A 1 262 ? -1.603 -18.042 -18.462 1.00 91.31 262 SER A CA 1
ATOM 2101 C C . SER A 1 262 ? -2.038 -16.851 -17.603 1.00 91.31 262 SER A C 1
ATOM 2103 O O . SER A 1 262 ? -2.231 -17.014 -16.392 1.00 91.31 262 SER A O 1
ATOM 2105 N N . TRP A 1 263 ? -2.190 -15.667 -18.206 1.00 93.88 263 TRP A N 1
ATOM 2106 C CA . TRP A 1 263 ? -2.626 -14.440 -17.538 1.00 93.88 263 TRP A CA 1
ATOM 2107 C C . TRP A 1 263 ? -4.086 -14.510 -17.123 1.00 93.88 263 TRP A C 1
ATOM 2109 O O . TRP A 1 263 ? -4.378 -14.319 -15.944 1.00 93.88 263 TRP A O 1
ATOM 2119 N N . GLU A 1 264 ? -4.989 -14.830 -18.048 1.00 93.38 264 GLU A N 1
ATOM 2120 C CA . GLU A 1 264 ? -6.427 -14.940 -17.790 1.00 93.38 264 GLU A CA 1
ATOM 2121 C C . GLU A 1 264 ? -6.723 -16.032 -16.749 1.00 93.38 264 GLU A C 1
ATOM 2123 O O . GLU A 1 264 ? -7.493 -15.805 -15.806 1.00 93.38 264 GLU A O 1
ATOM 2128 N N . ASN A 1 265 ? -6.033 -17.176 -16.832 1.00 90.06 265 ASN A N 1
ATOM 2129 C CA . ASN A 1 265 ? -6.158 -18.252 -15.851 1.00 90.06 265 ASN A CA 1
ATOM 2130 C C . ASN A 1 265 ? -5.698 -17.810 -14.457 1.00 90.06 265 ASN A C 1
ATOM 2132 O O . ASN A 1 265 ? -6.420 -18.006 -13.479 1.00 90.06 265 ASN A O 1
ATOM 2136 N N . GLN A 1 266 ? -4.530 -17.169 -14.334 1.00 89.12 266 GLN A N 1
ATOM 2137 C CA . GLN A 1 266 ? -4.047 -16.671 -13.038 1.00 89.12 266 GLN A CA 1
ATOM 2138 C C . GLN A 1 266 ? -4.899 -15.520 -12.497 1.00 89.12 266 GLN A C 1
ATOM 2140 O O . GLN A 1 266 ? -5.131 -15.440 -11.287 1.00 89.12 266 GLN A O 1
ATOM 2145 N N . PHE A 1 267 ? -5.394 -14.647 -13.372 1.00 90.75 267 PHE A N 1
ATOM 2146 C CA . PHE A 1 267 ? -6.293 -13.553 -13.023 1.00 90.75 267 PHE A CA 1
ATOM 2147 C C . PHE A 1 267 ? -7.603 -14.089 -12.444 1.00 90.75 267 PHE A C 1
ATOM 2149 O O . PHE A 1 267 ? -8.023 -13.649 -11.374 1.00 90.75 267 PHE A O 1
ATOM 2156 N N . THR A 1 268 ? -8.199 -15.090 -13.091 1.00 90.19 268 THR A N 1
ATOM 2157 C CA . THR A 1 268 ? -9.441 -15.738 -12.646 1.00 90.19 268 THR A CA 1
ATOM 2158 C C . THR A 1 268 ? -9.225 -16.550 -11.372 1.00 90.19 268 THR A C 1
ATOM 2160 O O . THR A 1 268 ? -9.985 -16.436 -10.410 1.00 90.19 268 THR A O 1
ATOM 2163 N N . PHE A 1 269 ? -8.147 -17.337 -11.321 1.00 87.69 269 PHE A N 1
ATOM 2164 C CA . PHE A 1 269 ? -7.819 -18.177 -10.172 1.00 87.69 269 PHE A CA 1
ATOM 2165 C C . PHE A 1 269 ? -7.606 -17.347 -8.900 1.00 87.69 269 PHE A C 1
ATOM 2167 O O . PHE A 1 269 ? -8.150 -17.663 -7.838 1.00 87.69 269 PHE A O 1
ATOM 2174 N N . SER A 1 270 ? -6.848 -16.254 -9.012 1.00 89.31 270 SER A N 1
ATOM 2175 C CA . SER A 1 270 ? -6.479 -15.410 -7.872 1.00 89.31 270 SER A CA 1
ATOM 2176 C C . SER A 1 270 ? -7.647 -14.641 -7.249 1.00 89.31 270 SER A C 1
ATOM 2178 O O . SER A 1 270 ? -7.485 -14.093 -6.159 1.00 89.31 270 SER A O 1
ATOM 2180 N N . PHE A 1 271 ? -8.830 -14.627 -7.872 1.00 86.25 271 PHE A N 1
ATOM 2181 C CA . PHE A 1 271 ? -10.013 -13.971 -7.313 1.00 86.25 271 PHE A CA 1
ATOM 2182 C C . PHE A 1 271 ? -10.472 -14.607 -5.991 1.00 86.25 271 PHE A C 1
ATOM 2184 O O . PHE A 1 271 ? -10.758 -13.899 -5.031 1.00 86.25 271 PHE A O 1
ATOM 2191 N N . LYS A 1 272 ? -10.497 -15.947 -5.915 1.00 81.00 272 LYS A N 1
ATOM 2192 C CA . LYS A 1 272 ? -10.964 -16.698 -4.727 1.00 81.00 272 LYS A CA 1
ATOM 2193 C C . LYS A 1 272 ? -9.954 -17.690 -4.163 1.00 81.00 272 LYS A C 1
ATOM 2195 O O . LYS A 1 272 ? -10.160 -18.193 -3.063 1.00 81.00 272 LYS A O 1
ATOM 2200 N N . LYS A 1 273 ? -8.889 -18.010 -4.899 1.00 83.38 273 LYS A N 1
ATOM 2201 C CA . LYS A 1 273 ? -7.924 -19.035 -4.494 1.00 83.38 273 LYS A CA 1
ATOM 2202 C C . LYS A 1 273 ? -6.551 -18.418 -4.250 1.00 83.38 273 LYS A C 1
ATOM 2204 O O . LYS A 1 273 ? -6.071 -17.581 -5.012 1.00 83.38 273 LYS A O 1
ATOM 2209 N N . CYS A 1 274 ? -5.908 -18.852 -3.172 1.00 84.62 274 CYS A N 1
ATOM 2210 C CA . CYS A 1 274 ? -4.582 -18.387 -2.786 1.00 84.62 274 CYS A CA 1
ATOM 2211 C C . CYS A 1 274 ? -3.480 -18.995 -3.667 1.00 84.62 274 CYS A C 1
ATOM 2213 O O . CYS A 1 274 ? -3.647 -20.057 -4.270 1.00 84.62 274 CYS A O 1
ATOM 2215 N N . SER A 1 275 ? -2.299 -18.374 -3.688 1.00 82.19 275 SER A N 1
ATOM 2216 C CA . SER A 1 275 ? -1.157 -18.882 -4.458 1.00 82.19 275 SER A CA 1
ATOM 2217 C C . SER A 1 275 ? -0.718 -20.284 -4.027 1.00 82.19 275 SER A C 1
ATOM 2219 O O . SER A 1 275 ? -0.224 -21.038 -4.854 1.00 82.19 275 SER A O 1
ATOM 2221 N N . HIS A 1 276 ? -0.933 -20.671 -2.765 1.00 82.50 276 HIS A N 1
ATOM 2222 C CA . HIS A 1 276 ? -0.647 -22.034 -2.304 1.00 82.50 276 HIS A CA 1
ATOM 2223 C C . HIS A 1 276 ? -1.540 -23.069 -2.984 1.00 82.50 276 HIS A C 1
ATOM 2225 O O . HIS A 1 276 ? -1.041 -24.097 -3.427 1.00 82.50 276 HIS A O 1
ATOM 2231 N N . ALA A 1 277 ? -2.838 -22.777 -3.109 1.00 82.31 277 ALA A N 1
ATOM 2232 C CA . ALA A 1 277 ? -3.758 -23.631 -3.848 1.00 82.31 277 ALA A CA 1
ATOM 2233 C C . ALA A 1 277 ? -3.397 -23.668 -5.340 1.00 82.31 277 ALA A C 1
ATOM 2235 O O . ALA A 1 277 ? -3.576 -24.699 -5.977 1.00 82.31 277 ALA A O 1
ATOM 2236 N N . ASN A 1 278 ? -2.847 -22.577 -5.888 1.00 78.88 278 ASN A N 1
ATOM 2237 C CA . ASN A 1 278 ? -2.364 -22.560 -7.271 1.00 78.88 278 ASN A CA 1
ATOM 2238 C C . ASN A 1 278 ? -1.177 -23.515 -7.472 1.00 78.88 278 ASN A C 1
ATOM 2240 O O . ASN A 1 278 ? -1.109 -24.228 -8.466 1.00 78.88 278 ASN A O 1
ATOM 2244 N N . TRP A 1 279 ? -0.236 -23.522 -6.524 1.00 75.38 279 TRP A N 1
ATOM 2245 C CA . TRP A 1 279 ? 1.010 -24.283 -6.645 1.00 75.38 279 TRP A CA 1
ATOM 2246 C C . TRP A 1 279 ? 0.863 -25.751 -6.250 1.00 75.38 279 TRP A C 1
ATOM 2248 O O . TRP A 1 279 ? 1.432 -26.616 -6.902 1.00 75.38 279 TRP A O 1
ATOM 2258 N N . ASN A 1 280 ? 0.102 -26.034 -5.194 1.00 76.69 280 ASN A N 1
ATOM 2259 C CA . ASN A 1 280 ? 0.033 -27.363 -4.586 1.00 76.69 280 ASN A CA 1
ATOM 2260 C C . ASN A 1 280 ? -1.342 -28.028 -4.775 1.00 76.69 280 ASN A C 1
ATOM 2262 O O . ASN A 1 280 ? -1.601 -29.076 -4.192 1.00 76.69 280 ASN A O 1
ATOM 2266 N N . GLY A 1 281 ? -2.268 -27.392 -5.503 1.00 77.44 281 GLY A N 1
ATOM 2267 C CA . GLY A 1 281 ? -3.666 -27.821 -5.643 1.00 77.44 281 GLY A CA 1
ATOM 2268 C C . GLY A 1 281 ? -4.528 -27.558 -4.401 1.00 77.44 281 GLY A C 1
ATOM 2269 O O . GLY A 1 281 ? -5.722 -27.287 -4.525 1.00 77.44 281 GLY A O 1
ATOM 2270 N N . LYS A 1 282 ? -3.926 -27.572 -3.205 1.00 81.00 282 LYS A N 1
ATOM 2271 C CA . LYS A 1 282 ? -4.582 -27.306 -1.920 1.00 81.00 282 LYS A CA 1
ATOM 2272 C C . LYS A 1 282 ? -3.757 -26.369 -1.042 1.00 81.00 282 LYS A C 1
ATOM 2274 O O . LYS A 1 282 ? -2.539 -26.256 -1.182 1.00 81.00 282 LYS A O 1
ATOM 2279 N N . CYS A 1 283 ? -4.427 -25.682 -0.121 1.00 83.81 283 CYS A N 1
ATOM 2280 C CA . CYS A 1 283 ? -3.779 -24.835 0.871 1.00 83.81 283 CYS A CA 1
ATOM 2281 C C . CYS A 1 283 ? -3.988 -25.430 2.259 1.00 83.81 283 CYS A C 1
ATOM 2283 O O . CYS A 1 283 ? -5.112 -25.411 2.746 1.00 83.81 283 CYS A O 1
ATOM 2285 N N . LYS A 1 284 ? -2.900 -25.870 2.904 1.00 84.44 284 LYS A N 1
ATOM 2286 C CA . LYS A 1 284 ? -2.936 -26.454 4.256 1.00 84.44 284 LYS A CA 1
ATOM 2287 C C . LYS A 1 284 ? -3.699 -25.585 5.258 1.00 84.44 284 LYS A C 1
ATOM 2289 O O . LYS A 1 284 ? -4.542 -26.089 5.975 1.00 84.44 284 LYS A O 1
ATOM 2294 N N . LYS A 1 285 ? -3.492 -24.262 5.213 1.00 81.88 285 LYS A N 1
ATOM 2295 C CA . LYS A 1 285 ? -4.217 -23.307 6.067 1.00 81.88 285 LYS A CA 1
ATOM 2296 C C . LYS A 1 285 ? -5.731 -23.382 5.874 1.00 81.88 285 LYS A C 1
ATOM 2298 O O . LYS A 1 285 ? -6.460 -23.420 6.849 1.00 81.88 285 LYS A O 1
ATOM 2303 N N . ILE A 1 286 ? -6.190 -23.445 4.623 1.00 83.69 286 ILE A N 1
ATOM 2304 C CA . ILE A 1 286 ? -7.622 -23.557 4.313 1.00 83.69 286 ILE A CA 1
ATOM 2305 C C . ILE A 1 286 ? -8.155 -24.937 4.719 1.00 83.69 286 ILE A C 1
ATOM 2307 O O . ILE A 1 286 ? -9.269 -25.025 5.222 1.00 83.69 286 ILE A O 1
ATOM 2311 N N . GLU A 1 287 ? -7.369 -26.004 4.545 1.00 86.06 287 GLU A N 1
ATOM 2312 C CA . GLU A 1 287 ? -7.739 -27.354 5.002 1.00 86.06 287 GLU A CA 1
ATOM 2313 C C . GLU A 1 287 ? -7.856 -27.442 6.531 1.00 86.06 287 GLU A C 1
ATOM 2315 O O . GLU A 1 287 ? -8.732 -28.132 7.040 1.00 86.06 287 GLU A O 1
ATOM 2320 N N . GLU A 1 288 ? -7.034 -26.689 7.259 1.00 85.56 288 GLU A N 1
ATOM 2321 C CA . GLU A 1 288 ? -7.091 -26.529 8.717 1.00 85.56 288 GLU A CA 1
ATOM 2322 C C . GLU A 1 288 ? -8.204 -25.559 9.174 1.00 85.56 288 GLU A C 1
ATOM 2324 O O . GLU A 1 288 ? -8.307 -25.248 10.359 1.00 85.56 288 GLU A O 1
ATOM 2329 N N . GLY A 1 289 ? -9.039 -25.058 8.254 1.00 80.31 289 GLY A N 1
ATOM 2330 C CA . GLY A 1 289 ? -10.142 -24.136 8.547 1.00 80.31 289 GLY A CA 1
ATOM 2331 C C . GLY A 1 289 ? -9.729 -22.670 8.734 1.00 80.31 289 GLY A C 1
ATOM 2332 O O . GLY A 1 289 ? -10.551 -21.853 9.141 1.00 80.31 289 GLY A O 1
ATOM 2333 N N . GLN A 1 290 ? -8.478 -22.313 8.434 1.00 80.19 290 GLN A N 1
ATOM 2334 C CA . GLN A 1 290 ? -7.967 -20.941 8.509 1.00 80.19 290 GLN A CA 1
ATOM 2335 C C . GLN A 1 290 ? -8.108 -20.197 7.174 1.00 80.19 290 GLN A C 1
ATOM 2337 O O . GLN A 1 290 ? -7.967 -20.762 6.087 1.00 80.19 290 GLN A O 1
ATOM 2342 N N . GLU A 1 291 ? -8.294 -18.879 7.233 1.00 78.38 291 GLU A N 1
ATOM 2343 C CA . GLU A 1 291 ? -8.312 -18.038 6.034 1.00 78.38 291 GLU A CA 1
ATOM 2344 C C . GLU A 1 291 ? -6.894 -17.830 5.463 1.00 78.38 291 GLU A C 1
ATOM 2346 O O . GLU A 1 291 ? -5.918 -17.593 6.182 1.00 78.38 291 GLU A O 1
ATOM 2351 N N . CYS A 1 292 ? -6.755 -17.893 4.133 1.00 81.25 292 CYS A N 1
ATOM 2352 C CA . CYS A 1 292 ? -5.491 -17.631 3.444 1.00 81.25 292 CYS A CA 1
ATOM 2353 C C . CYS A 1 292 ? -5.685 -16.662 2.277 1.00 81.25 292 CYS A C 1
ATOM 2355 O O . CYS A 1 292 ? -6.131 -17.054 1.204 1.00 81.25 292 CYS A O 1
ATOM 2357 N N . LEU A 1 293 ? -5.253 -15.413 2.465 1.00 78.62 293 LEU A N 1
ATOM 2358 C CA . LEU A 1 293 ? -5.343 -14.348 1.455 1.00 78.62 293 LEU A CA 1
ATOM 2359 C C . LEU A 1 293 ? -4.072 -14.210 0.595 1.00 78.62 293 LEU A C 1
ATOM 2361 O O . LEU A 1 293 ? -3.936 -13.299 -0.227 1.00 78.62 293 LEU A O 1
ATOM 2365 N N . GLN A 1 294 ? -3.086 -15.088 0.794 1.00 80.50 294 GLN A N 1
ATOM 2366 C CA . GLN A 1 294 ? -1.784 -14.952 0.147 1.00 80.50 294 GLN A CA 1
ATOM 2367 C C . GLN A 1 294 ? -1.884 -15.195 -1.360 1.00 80.50 294 GLN A C 1
ATOM 2369 O O . GLN A 1 294 ? -2.361 -16.232 -1.811 1.00 80.50 294 GLN A O 1
ATOM 2374 N N . GLY A 1 295 ? -1.409 -14.228 -2.145 1.00 78.25 295 GLY A N 1
ATOM 2375 C CA . GLY A 1 295 ? -1.460 -14.295 -3.604 1.00 78.25 295 GLY A CA 1
ATOM 2376 C C . GLY A 1 295 ? -2.851 -14.075 -4.202 1.00 78.25 295 GLY A C 1
ATOM 2377 O O . GLY A 1 295 ? -2.975 -14.161 -5.421 1.00 78.25 295 GLY A O 1
ATOM 2378 N N . MET A 1 296 ? -3.857 -13.753 -3.384 1.00 86.75 296 MET A N 1
ATOM 2379 C CA . MET A 1 296 ? -5.182 -13.380 -3.867 1.00 86.75 296 MET A CA 1
ATOM 2380 C C . MET A 1 296 ? -5.204 -11.954 -4.418 1.00 86.75 296 MET A C 1
ATOM 2382 O O . MET A 1 296 ? -4.429 -11.071 -4.010 1.00 86.75 296 MET A O 1
ATOM 2386 N N . ARG A 1 297 ? -6.127 -11.773 -5.358 1.00 88.12 297 ARG A N 1
ATOM 2387 C CA . ARG A 1 297 ? -6.414 -10.535 -6.068 1.00 88.12 297 ARG A CA 1
ATOM 2388 C C . ARG A 1 297 ? -7.213 -9.564 -5.220 1.00 88.12 297 ARG A C 1
ATOM 2390 O O . ARG A 1 297 ? -6.856 -8.394 -5.120 1.00 88.12 297 ARG A O 1
ATOM 2397 N N . LEU A 1 298 ? -8.213 -10.093 -4.523 1.00 86.88 298 LEU A N 1
ATOM 2398 C CA . LEU A 1 298 ? -8.960 -9.362 -3.515 1.00 86.88 298 LEU A CA 1
ATOM 2399 C C . LEU A 1 298 ? -8.082 -9.144 -2.287 1.00 86.88 298 LEU A C 1
ATOM 2401 O O . LEU A 1 298 ? -7.594 -10.091 -1.664 1.00 86.88 298 LEU A O 1
ATOM 2405 N N . ARG A 1 299 ? -7.865 -7.876 -1.948 1.00 84.31 299 ARG A N 1
ATOM 2406 C CA . ARG A 1 299 ? -7.203 -7.477 -0.714 1.00 84.31 299 ARG A CA 1
ATOM 2407 C C . ARG A 1 299 ? -8.234 -6.925 0.250 1.00 84.31 299 ARG A C 1
ATOM 2409 O O . ARG A 1 299 ? -8.887 -5.931 -0.051 1.00 84.31 299 ARG A O 1
ATOM 2416 N N . GLN A 1 300 ? -8.316 -7.553 1.413 1.00 85.62 300 GLN A N 1
ATOM 2417 C CA . GLN A 1 300 ? -9.192 -7.114 2.486 1.00 85.62 300 GLN A CA 1
ATOM 2418 C C . GLN A 1 300 ? -8.542 -5.992 3.299 1.00 85.62 300 GLN A C 1
ATOM 2420 O O . GLN A 1 300 ? -7.336 -6.004 3.571 1.00 85.62 300 GLN A O 1
ATOM 2425 N N . TYR A 1 301 ? -9.363 -5.018 3.668 1.00 86.25 301 TYR A N 1
ATOM 2426 C CA . TYR A 1 301 ? -9.034 -3.910 4.546 1.00 86.25 301 TYR A CA 1
ATOM 2427 C C . TYR A 1 301 ? -10.151 -3.718 5.564 1.00 86.25 301 TYR A C 1
ATOM 2429 O O . TYR A 1 301 ? -11.332 -3.837 5.239 1.00 86.25 301 TYR A O 1
ATOM 2437 N N . HIS A 1 302 ? -9.757 -3.350 6.778 1.00 88.44 302 HIS A N 1
ATOM 2438 C CA . HIS A 1 302 ? -10.672 -2.962 7.837 1.00 88.44 302 HIS A CA 1
ATOM 2439 C C . HIS A 1 302 ? -10.589 -1.451 8.035 1.00 88.44 302 HIS A C 1
ATOM 2441 O O . HIS A 1 302 ? -9.498 -0.898 8.205 1.00 88.44 302 HIS A O 1
ATOM 2447 N N . MET A 1 303 ? -11.735 -0.779 7.963 1.00 88.00 303 MET A N 1
ATOM 2448 C CA . MET A 1 303 ? -11.825 0.678 8.020 1.00 88.00 303 MET A CA 1
ATOM 2449 C C . MET A 1 303 ? -12.894 1.098 9.020 1.00 88.00 303 MET A C 1
ATOM 2451 O O . MET A 1 303 ? -14.061 0.751 8.879 1.00 88.00 303 MET A O 1
ATOM 2455 N N . LEU A 1 304 ? -12.497 1.879 10.018 1.00 86.81 304 LEU A N 1
ATOM 2456 C CA . LEU A 1 304 ? -13.397 2.444 11.012 1.00 86.81 304 LEU A CA 1
ATOM 2457 C C . LEU A 1 304 ? -13.816 3.852 10.581 1.00 86.81 304 LEU A C 1
ATOM 2459 O O . LEU A 1 304 ? -12.962 4.708 10.358 1.00 86.81 304 LEU A O 1
ATOM 2463 N N . CYS A 1 305 ? -15.117 4.106 10.472 1.00 84.94 305 CYS A N 1
ATOM 2464 C CA . CYS A 1 305 ? -15.689 5.382 10.034 1.00 84.94 305 CYS A CA 1
ATOM 2465 C C . CYS A 1 305 ? -16.687 5.939 11.056 1.00 84.94 305 CYS A C 1
ATOM 2467 O O . CYS A 1 305 ? -17.147 5.225 11.941 1.00 84.94 305 CYS A O 1
ATOM 2469 N N . GLY A 1 306 ? -17.086 7.203 10.892 1.00 81.75 306 GLY A N 1
ATOM 2470 C CA . GLY A 1 306 ? -18.103 7.847 11.730 1.00 81.75 306 GLY A CA 1
ATOM 2471 C C . GLY A 1 306 ? -17.491 8.792 12.761 1.00 81.75 306 GLY A C 1
ATOM 2472 O O . GLY A 1 306 ? -16.572 9.548 12.442 1.00 81.75 306 GLY A O 1
ATOM 2473 N N . THR A 1 307 ? -17.998 8.773 13.993 1.00 77.69 307 THR A N 1
ATOM 2474 C CA . THR A 1 307 ? -17.587 9.711 15.057 1.00 77.69 307 THR A CA 1
ATOM 2475 C C . THR A 1 307 ? -16.321 9.233 15.772 1.00 77.69 307 THR A C 1
ATOM 2477 O O . THR A 1 307 ? -16.319 8.871 16.949 1.00 77.69 307 THR A O 1
ATOM 2480 N N . LEU A 1 308 ? -15.211 9.235 15.031 1.00 78.62 308 LEU A N 1
ATOM 2481 C CA . LEU A 1 308 ? -13.954 8.592 15.425 1.00 78.62 308 LEU A CA 1
ATOM 2482 C C . LEU A 1 308 ? -13.279 9.223 16.643 1.00 78.62 308 LEU A C 1
ATOM 2484 O O . LEU A 1 308 ? -12.643 8.507 17.404 1.00 78.62 308 LEU A O 1
ATOM 2488 N N . LEU A 1 309 ? -13.455 10.526 16.884 1.00 72.12 309 LEU A N 1
ATOM 2489 C CA . LEU A 1 309 ? -12.818 11.230 18.009 1.00 72.12 309 LEU A CA 1
ATOM 2490 C C . LEU A 1 309 ? -13.144 10.606 19.375 1.00 72.12 309 LEU A C 1
ATOM 2492 O O . LEU A 1 309 ? -12.316 10.635 20.279 1.00 72.12 309 LEU A O 1
ATOM 2496 N N . ARG A 1 310 ? -14.334 10.014 19.524 1.00 73.06 310 ARG A N 1
ATOM 2497 C CA . ARG A 1 310 ? -14.789 9.417 20.792 1.00 73.06 310 ARG A CA 1
ATOM 2498 C C . ARG A 1 310 ? -14.161 8.057 21.072 1.00 73.06 310 ARG A C 1
ATOM 2500 O O . ARG A 1 310 ? -13.973 7.697 22.227 1.00 73.06 310 ARG A O 1
ATOM 2507 N N . VAL A 1 311 ? -13.849 7.316 20.015 1.00 79.06 311 VAL A N 1
ATOM 2508 C CA . VAL A 1 311 ? -13.233 5.985 20.090 1.00 79.06 311 VAL A CA 1
ATOM 2509 C C . VAL A 1 311 ? -11.722 6.042 19.871 1.00 79.06 311 VAL A C 1
ATOM 2511 O O . VAL A 1 311 ? -11.034 5.065 20.136 1.00 79.06 311 VAL A O 1
ATOM 2514 N N . TRP A 1 312 ? -11.193 7.192 19.433 1.00 80.38 312 TRP A N 1
ATOM 2515 C CA . TRP A 1 312 ? -9.811 7.362 18.989 1.00 80.38 312 TRP A CA 1
ATOM 2516 C C . TRP A 1 312 ? -8.797 6.861 20.007 1.00 80.38 312 TRP A C 1
ATOM 2518 O O . TRP A 1 312 ? -7.956 6.042 19.661 1.00 80.38 312 TRP A O 1
ATOM 2528 N N . LYS A 1 313 ? -8.895 7.325 21.260 1.00 76.44 313 LYS A N 1
ATOM 2529 C CA . LYS A 1 313 ? -7.950 6.944 22.314 1.00 76.44 313 LYS A CA 1
ATOM 2530 C C . LYS A 1 313 ? -7.967 5.434 22.557 1.00 76.44 313 LYS A C 1
ATOM 2532 O O . LYS A 1 313 ? -6.924 4.811 22.463 1.00 76.44 313 LYS A O 1
ATOM 2537 N N . ARG A 1 314 ? -9.151 4.841 22.754 1.00 81.50 314 ARG A N 1
ATOM 2538 C CA . ARG A 1 314 ? -9.288 3.394 22.994 1.00 81.50 314 ARG A CA 1
ATOM 2539 C C . ARG A 1 314 ? -8.744 2.567 21.827 1.00 81.50 314 ARG A C 1
ATOM 2541 O O . ARG A 1 314 ? -8.015 1.606 22.033 1.00 81.50 314 ARG A O 1
ATOM 2548 N N . VAL A 1 315 ? -9.044 2.971 20.591 1.00 81.38 315 VAL A N 1
ATOM 2549 C CA . VAL A 1 315 ? -8.525 2.298 19.390 1.00 81.38 315 VAL A CA 1
ATOM 2550 C C . VAL A 1 315 ? -7.007 2.466 19.274 1.00 81.38 315 VAL A C 1
ATOM 2552 O O . VAL A 1 315 ? -6.320 1.505 18.940 1.00 81.38 315 VAL A O 1
ATOM 2555 N N . ALA A 1 316 ? -6.469 3.654 19.560 1.00 74.38 316 ALA A N 1
ATOM 2556 C CA . ALA A 1 316 ? -5.030 3.906 19.536 1.00 74.38 316 ALA A CA 1
ATOM 2557 C C . ALA A 1 316 ? -4.291 3.093 20.605 1.00 74.38 316 ALA A C 1
ATOM 2559 O O . ALA A 1 316 ? -3.230 2.555 20.306 1.00 74.38 316 ALA A O 1
ATOM 2560 N N . ASP A 1 317 ? -4.869 2.951 21.800 1.00 75.62 317 ASP A N 1
ATOM 2561 C CA . ASP A 1 317 ? -4.326 2.140 22.891 1.00 75.62 317 ASP A CA 1
ATOM 2562 C C . ASP A 1 317 ? -4.263 0.657 22.471 1.00 75.62 317 ASP A C 1
ATOM 2564 O O . ASP A 1 317 ? -3.197 0.047 22.518 1.00 75.62 317 ASP A O 1
ATOM 2568 N N . VAL A 1 318 ? -5.349 0.103 21.908 1.00 84.56 318 VAL A N 1
ATOM 2569 C CA . VAL A 1 318 ? -5.363 -1.278 21.377 1.00 84.56 318 VAL A CA 1
ATOM 2570 C C . VAL A 1 318 ? -4.321 -1.484 20.274 1.00 84.56 318 VAL A C 1
ATOM 2572 O O . VAL A 1 318 ? -3.617 -2.496 20.261 1.00 84.56 318 VAL A O 1
ATOM 2575 N N . VAL A 1 319 ? -4.218 -0.548 19.327 1.00 75.88 319 VAL A N 1
ATOM 2576 C CA . VAL A 1 319 ? -3.237 -0.642 18.234 1.00 75.88 319 VAL A CA 1
ATOM 2577 C C . VAL A 1 319 ? -1.814 -0.527 18.782 1.00 75.88 319 VAL A C 1
ATOM 2579 O O . VAL A 1 319 ? -0.941 -1.287 18.355 1.00 75.88 319 VAL A O 1
ATOM 2582 N N . SER A 1 320 ? -1.589 0.343 19.766 1.00 72.88 320 SER A N 1
ATOM 2583 C CA . SER A 1 320 ? -0.304 0.512 20.444 1.00 72.88 320 SER A CA 1
ATOM 2584 C C . SER A 1 320 ? 0.127 -0.755 21.172 1.00 72.88 320 SER A C 1
ATOM 2586 O O . SER A 1 320 ? 1.267 -1.188 21.009 1.00 72.88 320 SER A O 1
ATOM 2588 N N . ASP A 1 321 ? -0.782 -1.407 21.894 1.00 78.44 321 ASP A N 1
ATOM 2589 C CA . ASP A 1 321 ? -0.485 -2.645 22.615 1.00 78.44 321 ASP A CA 1
ATOM 2590 C C . ASP A 1 321 ? -0.063 -3.789 21.684 1.00 78.44 321 ASP A C 1
ATOM 2592 O O . ASP A 1 321 ? 0.758 -4.626 22.051 1.00 78.44 321 ASP A O 1
ATOM 2596 N N . ILE A 1 322 ? -0.654 -3.867 20.487 1.00 77.12 322 ILE A N 1
ATOM 2597 C CA . ILE A 1 322 ? -0.419 -4.977 19.548 1.00 77.12 322 ILE A CA 1
ATOM 2598 C C . ILE A 1 322 ? 0.770 -4.694 18.632 1.00 77.12 322 ILE A C 1
ATOM 2600 O O . ILE A 1 322 ? 1.526 -5.602 18.294 1.00 77.12 322 ILE A O 1
ATOM 2604 N N . THR A 1 323 ? 0.901 -3.453 18.167 1.00 67.69 323 THR A N 1
ATOM 2605 C CA . THR A 1 323 ? 1.846 -3.090 17.099 1.00 67.69 323 THR A CA 1
ATOM 2606 C C . THR A 1 323 ? 3.046 -2.289 17.597 1.00 67.69 323 THR A C 1
ATOM 2608 O O . THR A 1 323 ? 3.929 -1.970 16.803 1.00 67.69 323 THR A O 1
ATOM 2611 N N . SER A 1 324 ? 3.086 -1.960 18.896 1.00 64.56 324 SER A N 1
ATOM 2612 C CA . SER A 1 324 ? 4.070 -1.057 19.513 1.00 64.56 324 SER A CA 1
ATOM 2613 C C . SER A 1 324 ? 4.097 0.341 18.880 1.00 64.56 324 SER A C 1
ATOM 2615 O O . SER A 1 324 ? 5.079 1.071 18.996 1.00 64.56 324 SER A O 1
ATOM 2617 N N . SER A 1 325 ? 3.015 0.720 18.194 1.00 59.94 325 SER A N 1
ATOM 2618 C CA . SER A 1 325 ? 2.821 2.026 17.577 1.00 59.94 325 SER A CA 1
ATOM 2619 C C . SER A 1 325 ? 1.392 2.495 17.820 1.00 59.94 325 SER A C 1
ATOM 2621 O O . SER A 1 325 ? 0.443 1.793 17.492 1.00 59.94 325 SER A O 1
ATOM 2623 N N . SER A 1 326 ? 1.225 3.701 18.356 1.00 59.72 326 SER A N 1
ATOM 2624 C CA . SER A 1 326 ? -0.087 4.343 18.515 1.00 59.72 326 SER A CA 1
ATOM 2625 C C . SER A 1 326 ? -0.550 5.079 17.250 1.00 59.72 326 SER A C 1
ATOM 2627 O O . SER A 1 326 ? -1.584 5.750 17.255 1.00 59.72 326 SER A O 1
ATOM 2629 N N . ILE A 1 327 ? 0.211 4.983 16.153 1.00 64.56 327 ILE A N 1
ATOM 2630 C CA . ILE A 1 327 ? -0.060 5.732 14.927 1.00 64.56 327 ILE A CA 1
ATOM 2631 C C . ILE A 1 327 ? -1.230 5.087 14.181 1.00 64.56 327 ILE A C 1
ATOM 2633 O O . ILE A 1 327 ? -1.122 4.005 13.601 1.00 64.56 327 ILE A O 1
ATOM 2637 N N . LEU A 1 328 ? -2.349 5.806 14.142 1.00 71.88 328 LEU A N 1
ATOM 2638 C CA . LEU A 1 328 ? -3.532 5.433 13.380 1.00 71.88 328 LEU A CA 1
ATOM 2639 C C . LEU A 1 328 ? -3.453 6.007 11.960 1.00 71.88 328 LEU A C 1
ATOM 2641 O O . LEU A 1 328 ? -3.419 7.220 11.760 1.00 71.88 328 LEU A O 1
ATOM 2645 N N . GLN A 1 329 ? -3.438 5.129 10.953 1.00 73.69 329 GLN A N 1
ATOM 2646 C CA . GLN A 1 329 ? -3.396 5.541 9.549 1.00 73.69 329 GLN A CA 1
ATOM 2647 C C . GLN A 1 329 ? -4.791 5.957 9.073 1.00 73.69 329 GLN A C 1
ATOM 2649 O O . GLN A 1 329 ? -5.691 5.121 8.960 1.00 73.69 329 GLN A O 1
ATOM 2654 N N . ILE A 1 330 ? -4.955 7.236 8.737 1.00 74.62 330 ILE A N 1
ATOM 2655 C CA . ILE A 1 330 ? -6.183 7.737 8.119 1.00 74.62 330 ILE A CA 1
ATOM 2656 C C . ILE A 1 330 ? -6.231 7.246 6.673 1.00 74.62 330 ILE A C 1
ATOM 2658 O O . ILE A 1 330 ? -5.254 7.329 5.926 1.00 74.62 330 ILE A O 1
ATOM 2662 N N . VAL A 1 331 ? -7.384 6.725 6.281 1.00 74.94 331 VAL A N 1
ATOM 2663 C CA . VAL A 1 331 ? -7.655 6.223 4.942 1.00 74.94 331 VAL A CA 1
ATOM 2664 C C . VAL A 1 331 ? -8.848 6.916 4.325 1.00 74.94 331 VAL A C 1
ATOM 2666 O O . VAL A 1 331 ? -9.814 7.282 5.000 1.00 74.94 331 VAL A O 1
ATOM 2669 N N . ARG A 1 332 ? -8.782 7.057 3.007 1.00 78.56 332 ARG A N 1
ATOM 2670 C CA . ARG A 1 332 ? -9.897 7.499 2.187 1.00 78.56 332 ARG A CA 1
ATOM 2671 C C . ARG A 1 332 ? -10.315 6.371 1.258 1.00 78.56 332 ARG A C 1
ATOM 2673 O O . ARG A 1 332 ? -9.485 5.707 0.634 1.00 78.56 332 ARG A O 1
ATOM 2680 N N . LEU A 1 333 ? -11.622 6.183 1.172 1.00 73.62 333 LEU A N 1
ATOM 2681 C CA . LEU A 1 333 ? -12.265 5.270 0.247 1.00 73.62 333 LEU A CA 1
ATOM 2682 C C . LEU A 1 333 ? -13.158 6.081 -0.688 1.00 73.62 333 LEU A C 1
ATOM 2684 O O . LEU A 1 333 ? -13.885 6.972 -0.246 1.00 73.62 333 LEU A O 1
ATOM 2688 N N . LYS A 1 334 ? -13.098 5.783 -1.982 1.00 71.56 334 LYS A N 1
ATOM 2689 C CA . LYS A 1 334 ? -14.033 6.310 -2.974 1.00 71.56 334 LYS A CA 1
ATOM 2690 C C . LYS A 1 334 ? -14.759 5.117 -3.572 1.00 71.56 334 LYS A C 1
ATOM 2692 O O . LYS A 1 334 ? -14.144 4.368 -4.311 1.00 71.56 334 LYS A O 1
ATOM 2697 N N . THR A 1 335 ? -16.022 4.916 -3.221 1.00 65.44 335 THR A N 1
ATOM 2698 C CA . THR A 1 335 ? -16.790 3.757 -3.699 1.00 65.44 335 THR A CA 1
ATOM 2699 C C . THR A 1 335 ? -17.227 3.937 -5.160 1.00 65.44 335 THR A C 1
ATOM 2701 O O . THR A 1 335 ? -17.151 5.045 -5.707 1.00 65.44 335 THR A O 1
ATOM 2704 N N . LYS A 1 336 ? -17.746 2.864 -5.786 1.00 63.03 336 LYS A N 1
ATOM 2705 C CA . LYS A 1 336 ? -18.318 2.880 -7.155 1.00 63.03 336 LYS A CA 1
ATOM 2706 C C . LYS A 1 336 ? -19.368 3.973 -7.360 1.00 63.03 336 LYS A C 1
ATOM 2708 O O . LYS A 1 336 ? -19.477 4.535 -8.440 1.00 63.03 336 LYS A O 1
ATOM 2713 N N . GLN A 1 337 ? -20.106 4.315 -6.306 1.00 63.06 337 GLN A N 1
ATOM 2714 C CA . GLN A 1 337 ? -21.146 5.349 -6.321 1.00 63.06 337 GLN A CA 1
ATOM 2715 C C . GLN A 1 337 ? -20.579 6.770 -6.145 1.00 63.06 337 GLN A C 1
ATOM 2717 O O . GLN A 1 337 ? -21.319 7.704 -5.857 1.00 63.06 337 GLN A O 1
ATOM 2722 N N . HIS A 1 338 ? -19.255 6.939 -6.253 1.00 62.34 338 HIS A N 1
ATOM 2723 C CA . HIS A 1 338 ? -18.524 8.179 -5.976 1.00 62.34 338 HIS A CA 1
ATOM 2724 C C . HIS A 1 338 ? -18.703 8.738 -4.557 1.00 62.34 338 HIS A C 1
ATOM 2726 O O . HIS A 1 338 ? -18.277 9.865 -4.279 1.00 62.34 338 HIS A O 1
ATOM 2732 N N . ASN A 1 339 ? -19.229 7.935 -3.631 1.00 65.19 339 ASN A N 1
ATOM 2733 C CA . ASN A 1 339 ? -19.277 8.298 -2.227 1.00 65.19 339 ASN A CA 1
ATOM 2734 C C . ASN A 1 339 ? -17.860 8.248 -1.661 1.00 65.19 339 ASN A C 1
ATOM 2736 O O . ASN A 1 339 ? -17.176 7.222 -1.694 1.00 65.19 339 ASN A O 1
ATOM 2740 N N . LYS A 1 340 ? -17.400 9.405 -1.185 1.00 71.25 340 LYS A N 1
ATOM 2741 C CA . LYS A 1 340 ? -16.114 9.544 -0.508 1.00 71.25 340 LYS A CA 1
ATOM 2742 C C . LYS A 1 340 ? -16.333 9.340 0.978 1.00 71.25 340 LYS A C 1
ATOM 2744 O O . LYS A 1 340 ? -17.100 10.077 1.595 1.00 71.25 340 LYS A O 1
ATOM 2749 N N . GLN A 1 341 ? -15.614 8.386 1.544 1.00 74.56 341 GLN A N 1
ATOM 2750 C CA . GLN A 1 341 ? -15.610 8.124 2.970 1.00 74.56 341 GLN A CA 1
ATOM 2751 C C . GLN A 1 341 ? -14.189 8.239 3.507 1.00 74.56 341 GLN A C 1
ATOM 2753 O O . GLN A 1 341 ? -13.218 7.884 2.837 1.00 74.56 341 GLN A O 1
ATOM 2758 N N . VAL A 1 342 ? -14.071 8.780 4.713 1.00 78.50 342 VAL A N 1
ATOM 2759 C CA . VAL A 1 342 ? -12.806 8.913 5.432 1.00 78.50 342 VAL A CA 1
ATOM 2760 C C . VAL A 1 342 ? -12.940 8.157 6.741 1.00 78.50 342 VAL A C 1
ATOM 2762 O O . VAL A 1 342 ? -13.990 8.187 7.384 1.00 78.50 342 VAL A O 1
ATOM 2765 N N . GLY A 1 343 ? -11.878 7.456 7.105 1.00 82.88 343 GLY A N 1
ATOM 2766 C CA . GLY A 1 343 ? -11.855 6.558 8.242 1.00 82.88 343 GLY A CA 1
ATOM 2767 C C . GLY A 1 343 ? -10.435 6.245 8.675 1.00 82.88 343 GLY A C 1
ATOM 2768 O O . GLY A 1 343 ? -9.474 6.779 8.129 1.00 82.88 343 GLY A O 1
ATOM 2769 N N . ILE A 1 344 ? -10.302 5.369 9.660 1.00 82.56 344 ILE A N 1
ATOM 2770 C CA . ILE A 1 344 ? -9.017 4.878 10.154 1.00 82.56 344 ILE A CA 1
ATOM 2771 C C . ILE A 1 344 ? -8.858 3.431 9.714 1.00 82.56 344 ILE A C 1
ATOM 2773 O O . ILE A 1 344 ? -9.778 2.627 9.856 1.00 82.56 344 ILE A O 1
ATOM 2777 N N . LYS A 1 345 ? -7.684 3.087 9.195 1.00 84.19 345 LYS A N 1
ATOM 2778 C CA . LYS A 1 345 ? -7.346 1.712 8.853 1.00 84.19 345 LYS A CA 1
ATOM 2779 C C . LYS A 1 345 ? -6.995 0.942 10.113 1.00 84.19 345 LYS A C 1
ATOM 2781 O O . LYS A 1 345 ? -6.081 1.327 10.839 1.00 84.19 345 LYS A O 1
ATOM 2786 N N . ILE A 1 346 ? -7.666 -0.182 10.311 1.00 85.75 346 ILE A N 1
ATOM 2787 C CA . ILE A 1 346 ? -7.395 -1.099 11.411 1.00 85.75 346 ILE A CA 1
ATOM 2788 C C . ILE A 1 346 ? -6.550 -2.264 10.871 1.00 85.75 346 ILE A C 1
ATOM 2790 O O . ILE A 1 346 ? -6.944 -2.897 9.887 1.00 85.75 346 ILE A O 1
ATOM 2794 N N . PRO A 1 347 ? -5.361 -2.539 11.441 1.00 81.19 347 PRO A N 1
ATOM 2795 C CA . PRO A 1 347 ? -4.589 -3.729 11.094 1.00 81.19 347 PRO A CA 1
ATOM 2796 C C . PRO A 1 347 ? -5.368 -5.003 11.424 1.00 81.19 347 PRO A C 1
ATOM 2798 O O . PRO A 1 347 ? -6.008 -5.059 12.468 1.00 81.19 347 PRO A O 1
ATOM 2801 N N . GLU A 1 348 ? -5.249 -6.039 10.589 1.00 82.75 348 GLU A N 1
ATOM 2802 C CA . GLU A 1 348 ? -5.965 -7.318 10.762 1.00 82.75 348 GLU A CA 1
ATOM 2803 C C . GLU A 1 348 ? -5.809 -7.905 12.171 1.00 82.75 348 GLU A C 1
ATOM 2805 O O . GLU A 1 348 ? -6.780 -8.318 12.795 1.00 82.75 348 GLU A O 1
ATOM 2810 N N . SER A 1 349 ? -4.589 -7.859 12.715 1.00 81.94 349 SER A N 1
ATOM 2811 C CA . SER A 1 349 ? -4.272 -8.353 14.059 1.00 81.94 349 SER A CA 1
ATOM 2812 C C . SER A 1 349 ? -5.006 -7.613 15.180 1.00 81.94 349 SER A C 1
ATOM 2814 O O . SER A 1 349 ? -5.169 -8.163 16.264 1.00 81.94 349 SER A O 1
ATOM 2816 N N . CYS A 1 350 ? -5.434 -6.373 14.937 1.00 86.62 350 CYS A N 1
ATOM 2817 C CA . CYS A 1 350 ? -6.104 -5.525 15.919 1.00 86.62 350 CYS A CA 1
ATOM 2818 C C . CYS A 1 350 ? -7.631 -5.611 15.830 1.00 86.62 350 CYS A C 1
ATOM 2820 O O . CYS A 1 350 ? -8.306 -5.203 16.770 1.00 86.62 350 CYS A O 1
ATOM 2822 N N . VAL A 1 351 ? -8.187 -6.131 14.728 1.00 88.06 351 VAL A N 1
ATOM 2823 C CA . VAL A 1 351 ? -9.633 -6.088 14.446 1.00 88.06 351 VAL A CA 1
ATOM 2824 C C . VAL A 1 351 ? -10.450 -6.751 15.549 1.00 88.06 351 VAL A C 1
ATOM 2826 O O . VAL A 1 351 ? -11.441 -6.172 15.978 1.00 88.06 351 VAL A O 1
ATOM 2829 N N . ALA A 1 352 ? -10.028 -7.922 16.036 1.00 88.62 352 ALA A N 1
ATOM 2830 C CA . ALA A 1 352 ? -10.746 -8.648 17.084 1.00 88.62 352 ALA A CA 1
ATOM 2831 C C . ALA A 1 352 ? -10.854 -7.828 18.383 1.00 88.62 352 ALA A C 1
ATOM 2833 O O . ALA A 1 352 ? -11.962 -7.568 18.843 1.00 88.62 352 ALA A O 1
ATOM 2834 N N . ARG A 1 353 ? -9.726 -7.321 18.906 1.00 89.12 353 ARG A N 1
ATOM 2835 C CA . ARG A 1 353 ? -9.721 -6.476 20.115 1.00 89.12 353 ARG A CA 1
ATOM 2836 C C . ARG A 1 353 ? -10.458 -5.153 19.916 1.00 89.12 353 ARG A C 1
ATOM 2838 O O . ARG A 1 353 ? -11.210 -4.736 20.787 1.00 89.12 353 ARG A O 1
ATOM 2845 N N . VAL A 1 354 ? -10.272 -4.490 18.771 1.00 88.94 354 VAL A N 1
ATOM 2846 C CA . VAL A 1 354 ? -10.991 -3.241 18.468 1.00 88.94 354 VAL A CA 1
ATOM 2847 C C . VAL A 1 354 ? -12.500 -3.488 18.437 1.00 88.94 354 VAL A C 1
ATOM 2849 O O . VAL A 1 354 ? -13.263 -2.671 18.941 1.00 88.94 354 VAL A O 1
ATOM 2852 N N . ARG A 1 355 ? -12.942 -4.617 17.878 1.00 91.69 355 ARG A N 1
ATOM 2853 C CA . ARG A 1 355 ? -14.355 -4.998 17.853 1.00 91.69 355 ARG A CA 1
ATOM 2854 C C . ARG A 1 355 ? -14.907 -5.254 19.255 1.00 91.69 355 ARG A C 1
ATOM 2856 O O . ARG A 1 355 ? -16.001 -4.785 19.542 1.00 91.69 355 ARG A O 1
ATOM 2863 N N . GLU A 1 356 ? -14.168 -5.952 20.115 1.00 89.88 356 GLU A N 1
ATOM 2864 C CA . GLU A 1 356 ? -14.557 -6.181 21.516 1.00 89.88 356 GLU A CA 1
ATOM 2865 C C . GLU A 1 356 ? -14.732 -4.863 22.283 1.00 89.88 356 GLU A C 1
ATOM 2867 O O . GLU A 1 356 ? -15.765 -4.659 22.915 1.00 89.88 356 GLU A O 1
ATOM 2872 N N . GLU A 1 357 ? -13.787 -3.929 22.153 1.00 88.19 357 GLU A N 1
ATOM 2873 C CA . GLU A 1 357 ? -13.889 -2.595 22.762 1.00 88.19 357 GLU A CA 1
ATOM 2874 C C . GLU A 1 357 ? -15.112 -1.815 22.259 1.00 88.19 357 GLU A C 1
ATOM 2876 O O . GLU A 1 357 ? -15.840 -1.199 23.039 1.00 88.19 357 GLU A O 1
ATOM 2881 N N . LEU A 1 358 ? -15.375 -1.853 20.949 1.00 87.62 358 LEU A N 1
ATOM 2882 C CA . LEU A 1 358 ? -16.538 -1.185 20.361 1.00 87.62 358 LEU A CA 1
ATOM 2883 C C . LEU A 1 358 ? -17.863 -1.811 20.821 1.00 87.62 358 LEU A C 1
ATOM 2885 O O . LEU A 1 358 ? -18.830 -1.079 21.028 1.00 87.62 358 LEU A O 1
ATOM 2889 N N . LEU A 1 359 ? -17.907 -3.134 21.011 1.00 88.38 359 LEU A N 1
ATOM 2890 C CA . LEU A 1 359 ? -19.071 -3.840 21.557 1.00 88.38 359 LEU A CA 1
ATOM 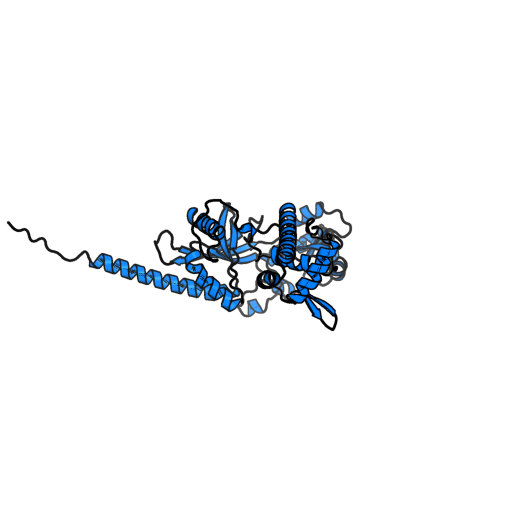2891 C C . LEU A 1 359 ? -19.339 -3.444 23.010 1.00 88.38 359 LEU A C 1
ATOM 2893 O O . LEU A 1 359 ? -20.474 -3.114 23.343 1.00 88.38 359 LEU A O 1
ATOM 2897 N N . GLN A 1 360 ? -18.307 -3.402 23.855 1.00 86.31 360 GLN A N 1
ATOM 2898 C CA . GLN A 1 360 ? -18.451 -2.972 25.249 1.00 86.31 360 GLN A CA 1
ATOM 2899 C C . GLN A 1 360 ? -18.992 -1.538 25.336 1.00 86.31 360 GLN A C 1
ATOM 2901 O O . GLN A 1 360 ? -19.927 -1.262 26.087 1.00 86.31 360 GLN A O 1
ATOM 2906 N N . MET A 1 361 ? -18.468 -0.628 24.506 1.00 82.38 361 MET A N 1
ATOM 2907 C CA . MET A 1 361 ? -18.973 0.747 24.427 1.00 82.38 361 MET A CA 1
ATOM 2908 C C . MET A 1 361 ? -20.439 0.813 23.987 1.00 82.38 361 MET A C 1
ATOM 2910 O O . MET A 1 361 ? -21.211 1.604 24.530 1.00 82.38 361 MET A O 1
ATOM 2914 N N . ASP A 1 362 ? -20.824 0.001 23.005 1.00 84.19 362 ASP A N 1
ATOM 2915 C CA . ASP A 1 362 ? -22.193 -0.062 22.497 1.00 84.19 362 ASP A CA 1
ATOM 2916 C C . ASP A 1 362 ? -23.173 -0.568 23.571 1.00 84.19 362 ASP A C 1
ATOM 2918 O O . ASP A 1 362 ? -24.242 0.021 23.768 1.00 84.19 362 ASP A O 1
ATOM 2922 N N . GLU A 1 363 ? -22.790 -1.594 24.333 1.00 85.06 363 GLU A N 1
ATOM 2923 C CA . GLU A 1 363 ? -23.575 -2.124 25.452 1.00 85.06 363 GLU A CA 1
ATOM 2924 C C . GLU A 1 363 ? -23.736 -1.105 26.589 1.00 85.06 363 GLU A C 1
ATOM 2926 O O . GLU A 1 363 ? -24.861 -0.860 27.041 1.00 85.06 363 GLU A O 1
ATOM 2931 N N . GLU A 1 364 ? -22.652 -0.438 27.002 1.00 82.81 364 GLU A N 1
ATOM 2932 C CA . GLU A 1 364 ? -22.682 0.640 28.003 1.00 82.81 364 GLU A CA 1
ATOM 2933 C C . GLU A 1 364 ? -23.664 1.755 27.604 1.00 82.81 364 GLU A C 1
ATOM 2935 O O . GLU A 1 364 ? -24.430 2.269 28.431 1.00 82.81 364 GLU A O 1
ATOM 2940 N N . GLN A 1 365 ? -23.683 2.123 26.320 1.00 78.75 365 GLN A N 1
ATOM 2941 C CA . GLN A 1 365 ? -24.586 3.155 25.818 1.00 78.75 365 GLN A CA 1
ATOM 2942 C C . GLN A 1 365 ? -26.038 2.703 25.752 1.00 78.75 365 GLN A C 1
ATOM 2944 O O . GLN A 1 365 ? -26.924 3.463 26.154 1.00 78.75 365 GLN A O 1
ATOM 2949 N N . LYS A 1 366 ? -26.302 1.474 25.303 1.00 79.81 366 LYS A N 1
ATOM 2950 C CA . LYS A 1 366 ? -27.657 0.904 25.299 1.00 79.81 366 LYS A CA 1
ATOM 2951 C C . LYS A 1 366 ? -28.229 0.834 26.715 1.00 79.81 366 LYS A C 1
ATOM 2953 O O . LYS A 1 366 ? -29.378 1.221 26.932 1.00 79.81 366 LYS A O 1
ATOM 2958 N N . LEU A 1 367 ? -27.419 0.430 27.695 1.00 78.00 367 LEU A N 1
ATOM 2959 C CA . LEU A 1 367 ? -27.799 0.436 29.110 1.00 78.00 367 LEU A CA 1
ATOM 2960 C C . LEU A 1 367 ? -28.121 1.855 29.603 1.00 78.00 367 LEU A C 1
ATOM 2962 O O . LEU A 1 367 ? -29.176 2.071 30.202 1.00 78.00 367 LEU A O 1
ATOM 2966 N N . SER A 1 368 ? -27.274 2.842 29.295 1.00 73.38 368 SER A N 1
ATOM 2967 C CA . SER A 1 368 ? -27.508 4.242 29.678 1.00 73.38 368 SER A CA 1
ATOM 2968 C C . SER A 1 368 ? -28.791 4.822 29.062 1.00 73.38 368 SER A C 1
ATOM 2970 O O . SER A 1 368 ? -29.551 5.518 29.741 1.00 73.38 368 SER A O 1
ATOM 2972 N N . GLN A 1 369 ? -29.079 4.509 27.795 1.00 71.75 369 GLN A N 1
ATOM 2973 C CA . GLN A 1 369 ? -30.311 4.933 27.122 1.00 71.75 369 GLN A CA 1
ATOM 2974 C C . GLN A 1 369 ? -31.556 4.293 27.745 1.00 71.75 369 GLN A C 1
ATOM 2976 O O . GLN A 1 369 ? -32.530 4.999 28.008 1.00 71.75 369 GLN A O 1
ATOM 2981 N N . ASN A 1 370 ? -31.504 2.997 28.063 1.00 72.12 370 ASN A N 1
ATOM 2982 C CA . ASN A 1 370 ? -32.601 2.289 28.728 1.00 72.12 370 ASN A CA 1
ATOM 2983 C C . ASN A 1 370 ? -32.905 2.872 30.117 1.00 72.12 370 ASN A C 1
ATOM 2985 O O . ASN A 1 370 ? -34.071 3.031 30.485 1.00 72.12 370 ASN A O 1
ATOM 2989 N N . VAL A 1 371 ? -31.873 3.241 30.885 1.00 72.00 371 VAL A N 1
ATOM 2990 C CA . VAL A 1 371 ? -32.046 3.887 32.198 1.00 72.00 371 VAL A CA 1
ATOM 2991 C C . VAL A 1 371 ? -32.678 5.275 32.056 1.00 72.00 371 VAL A C 1
ATOM 2993 O O . VAL A 1 371 ? -33.604 5.595 32.805 1.00 72.00 371 VAL A O 1
ATOM 2996 N N . LYS A 1 372 ? -32.242 6.083 31.077 1.00 66.25 372 LYS A N 1
ATOM 2997 C CA . LYS A 1 372 ? -32.821 7.412 30.794 1.00 66.25 372 LYS A CA 1
ATOM 2998 C C . LYS A 1 372 ? -34.277 7.340 30.332 1.00 66.25 372 LYS A C 1
ATOM 3000 O O . LYS A 1 372 ? -35.091 8.153 30.759 1.00 66.25 372 LYS A O 1
ATOM 3005 N N . GLN A 1 373 ? -34.626 6.354 29.505 1.00 62.75 373 GLN A N 1
ATOM 3006 C CA . GLN A 1 373 ? -36.013 6.142 29.079 1.00 62.75 373 GLN A CA 1
ATOM 3007 C C . GLN A 1 373 ? -36.907 5.737 30.256 1.00 62.75 373 GLN A C 1
ATOM 3009 O O . GLN A 1 373 ? -37.989 6.297 30.415 1.00 62.75 373 GLN A O 1
ATOM 3014 N N . ARG A 1 374 ? -36.434 4.844 31.140 1.00 62.97 374 ARG A N 1
ATOM 3015 C CA . ARG A 1 374 ? -37.181 4.435 32.344 1.00 62.97 374 ARG A CA 1
ATOM 3016 C C . ARG A 1 374 ? -37.387 5.574 33.345 1.00 62.97 374 ARG A C 1
ATOM 3018 O O . ARG A 1 374 ? -38.449 5.665 33.955 1.00 62.97 374 ARG A O 1
ATOM 3025 N N . THR A 1 375 ? -36.401 6.458 33.502 1.00 58.59 375 THR A N 1
ATOM 3026 C CA . THR A 1 375 ? -36.523 7.638 34.378 1.00 58.59 375 THR A CA 1
ATOM 3027 C C . THR A 1 375 ? -37.446 8.712 33.797 1.00 58.59 375 THR A C 1
ATOM 3029 O O . THR A 1 375 ? -38.143 9.370 34.563 1.00 58.59 375 THR A O 1
ATOM 3032 N N . GLN A 1 376 ? -37.530 8.851 32.469 1.00 54.94 376 GLN A N 1
ATOM 3033 C CA . GLN A 1 376 ? -38.502 9.740 31.814 1.00 54.94 376 GLN A CA 1
ATOM 3034 C C . GLN A 1 376 ? -39.936 9.188 31.821 1.00 54.94 376 GLN A C 1
ATOM 3036 O O . GLN A 1 376 ? -40.880 9.965 31.918 1.00 54.94 376 GLN A O 1
ATOM 3041 N N . SER A 1 377 ? -40.128 7.865 31.769 1.00 50.72 377 SER A N 1
ATOM 3042 C CA . SER A 1 377 ? -41.463 7.259 31.901 1.00 50.72 377 SER A CA 1
ATOM 3043 C C . SER A 1 377 ? -41.987 7.235 33.343 1.00 50.72 377 SER A C 1
ATOM 3045 O O . SER A 1 377 ? -43.195 7.184 33.549 1.00 50.72 377 SER A O 1
ATOM 3047 N N . GLY A 1 378 ? -41.101 7.274 34.347 1.00 48.25 378 GLY A N 1
ATOM 3048 C CA . GLY A 1 378 ? -41.469 7.246 35.769 1.00 48.25 378 GLY A CA 1
ATOM 3049 C C . GLY A 1 378 ? -41.875 8.599 36.370 1.00 48.25 378 GLY A C 1
ATOM 3050 O O . GLY A 1 378 ? -42.426 8.628 37.465 1.00 48.25 378 GLY A O 1
ATOM 3051 N N . SER A 1 379 ? -41.635 9.719 35.681 1.00 44.69 379 SER A N 1
ATOM 3052 C CA . SER A 1 379 ? -41.937 11.071 36.182 1.00 44.69 379 SER A CA 1
ATOM 3053 C C . SER A 1 379 ? -43.313 11.616 35.770 1.00 44.69 379 SER A C 1
ATOM 3055 O O . SER A 1 379 ? -43.660 12.731 36.149 1.00 44.69 379 SER A O 1
ATOM 3057 N N . VAL A 1 380 ? -44.126 10.846 35.032 1.00 44.88 380 VAL A N 1
ATOM 3058 C CA . VAL A 1 380 ? -45.460 11.280 34.554 1.00 44.88 380 VAL A CA 1
ATOM 3059 C C . VAL A 1 380 ? -46.611 10.776 35.446 1.00 44.88 380 VAL A C 1
ATOM 3061 O O . VAL A 1 380 ? -47.759 11.174 35.269 1.00 44.88 380 VAL A O 1
ATOM 3064 N N . SER A 1 381 ? -46.339 9.963 36.470 1.00 47.28 381 SER A N 1
ATOM 3065 C CA . SER A 1 381 ? -47.370 9.432 37.371 1.00 47.28 381 SER A CA 1
ATOM 3066 C C . SER A 1 381 ? -47.208 9.925 38.809 1.00 47.28 381 SER A C 1
ATOM 3068 O O . SER A 1 381 ? -46.769 9.157 39.657 1.00 47.28 381 SER A O 1
ATOM 3070 N N . GLN A 1 382 ? -47.565 11.185 39.085 1.00 46.97 382 GLN A N 1
ATOM 3071 C CA . GLN A 1 382 ? -48.257 11.612 40.319 1.00 46.97 382 GLN A CA 1
ATOM 3072 C C . GLN A 1 382 ? -48.366 13.141 40.396 1.00 46.97 382 GLN A C 1
ATOM 3074 O O . GLN A 1 382 ? -47.365 13.826 40.561 1.00 46.97 382 GLN A O 1
ATOM 3079 N N . LEU A 1 383 ? -49.601 13.650 40.329 1.00 38.84 383 LEU A N 1
ATOM 3080 C CA . LEU A 1 383 ? -50.147 14.704 41.201 1.00 38.84 383 LEU A CA 1
ATOM 3081 C C . LEU A 1 383 ? -51.640 14.891 40.851 1.00 38.84 383 LEU A C 1
ATOM 3083 O O . LEU A 1 383 ? -51.956 15.394 39.770 1.00 38.84 383 LEU A O 1
ATOM 3087 N N . PRO A 1 384 ? -52.588 14.472 41.713 1.00 45.03 384 PRO A N 1
ATOM 3088 C CA . PRO A 1 384 ? -54.001 14.772 41.516 1.00 45.03 384 PRO A CA 1
ATOM 3089 C C . PRO A 1 384 ? -54.248 16.276 41.695 1.00 45.03 384 PRO A C 1
ATOM 3091 O O . PRO A 1 384 ? -53.818 16.879 42.676 1.00 45.03 384 PRO A O 1
ATOM 3094 N N . ARG A 1 385 ? -54.977 16.876 40.747 1.00 46.69 385 ARG A N 1
ATOM 3095 C CA . ARG A 1 385 ? -55.515 18.241 40.836 1.00 46.69 385 ARG A CA 1
ATOM 3096 C C . ARG A 1 385 ? -56.390 18.382 42.084 1.00 46.69 385 ARG A C 1
ATOM 3098 O O . ARG A 1 385 ? -57.515 17.887 42.093 1.00 46.69 385 ARG A O 1
ATOM 3105 N N . VAL A 1 386 ? -55.930 19.136 43.077 1.00 41.62 386 VAL A N 1
ATOM 3106 C CA . VAL A 1 386 ? -56.814 19.703 44.102 1.00 41.62 386 VAL A CA 1
ATOM 3107 C C . VAL A 1 386 ? -57.325 21.043 43.569 1.00 41.62 386 VAL A C 1
ATOM 3109 O O . VAL A 1 386 ? -56.572 22.008 43.464 1.00 41.62 386 VAL A O 1
ATOM 3112 N N . LYS A 1 387 ? -58.599 21.084 43.162 1.00 43.56 387 LYS A N 1
ATOM 3113 C CA . LYS A 1 387 ? -59.341 22.334 42.947 1.00 43.56 387 LYS A CA 1
ATOM 3114 C C . LYS A 1 387 ? -59.802 22.831 44.319 1.00 43.56 387 LYS A C 1
ATOM 3116 O O . LYS A 1 387 ? -60.575 22.132 44.966 1.00 43.56 387 LYS A O 1
ATOM 3121 N N . ALA A 1 388 ? -59.340 24.003 44.739 1.00 42.69 388 ALA A N 1
ATOM 3122 C CA . ALA A 1 388 ? -59.944 24.743 45.842 1.00 42.69 388 ALA A CA 1
ATOM 3123 C C . ALA A 1 388 ? -60.967 25.739 45.270 1.00 42.69 388 ALA A C 1
ATOM 3125 O O . ALA A 1 388 ? -60.680 26.401 44.269 1.00 42.69 388 ALA A O 1
ATOM 3126 N N . LEU A 1 389 ? -62.157 25.728 45.875 1.00 39.62 389 LEU A N 1
ATOM 3127 C CA . LEU A 1 389 ? -63.284 26.645 45.682 1.00 39.62 389 LEU A CA 1
ATOM 3128 C C . LEU A 1 389 ? -63.021 27.987 46.366 1.00 39.62 389 LEU A C 1
ATOM 3130 O O . LEU A 1 389 ? -62.378 27.959 47.441 1.00 39.62 389 LEU A O 1
#

Radius of gyration: 28.18 Å; chains: 1; bounding box: 99×63×73 Å